Protein AF-A0A9E4X2R6-F1 (afdb_monomer)

Mean predicted aligned error: 19.99 Å

Structure (mmCIF, N/CA/C/O backbone):
data_AF-A0A9E4X2R6-F1
#
_entry.id   AF-A0A9E4X2R6-F1
#
loop_
_atom_site.group_PDB
_atom_site.id
_atom_site.type_symbol
_atom_site.label_atom_id
_atom_site.label_alt_id
_atom_site.label_comp_id
_atom_site.label_asym_id
_atom_site.label_entity_id
_atom_site.label_seq_id
_atom_site.pdbx_PDB_ins_code
_atom_site.Cartn_x
_atom_site.Cartn_y
_atom_site.Cartn_z
_atom_site.occupancy
_atom_site.B_iso_or_equiv
_atom_site.auth_seq_id
_atom_site.auth_comp_id
_atom_site.auth_asym_id
_atom_site.auth_atom_id
_atom_site.pdbx_PDB_model_num
ATOM 1 N N . PHE A 1 1 ? 102.642 19.823 -24.459 1.00 34.53 1 PHE A N 1
ATOM 2 C CA . PHE A 1 1 ? 103.642 20.794 -23.990 1.00 34.53 1 PHE A CA 1
ATOM 3 C C . PHE A 1 1 ? 103.083 21.429 -22.726 1.00 34.53 1 PHE A C 1
ATOM 5 O O . PHE A 1 1 ? 101.988 21.958 -22.801 1.00 34.53 1 PHE A O 1
ATOM 12 N N . GLU A 1 2 ? 103.801 21.220 -21.612 1.00 35.88 2 GLU A N 1
ATOM 13 C CA . GLU A 1 2 ? 103.702 21.836 -20.265 1.00 35.88 2 GLU A CA 1
ATOM 14 C C . GLU A 1 2 ? 102.351 21.743 -19.524 1.00 35.88 2 GLU A C 1
ATOM 16 O O . GLU A 1 2 ? 101.379 22.395 -19.872 1.00 35.88 2 GLU A O 1
ATOM 21 N N . MET A 1 3 ? 102.166 20.796 -18.590 1.00 32.75 3 MET A N 1
ATOM 22 C CA . MET A 1 3 ? 102.579 20.841 -17.166 1.00 32.75 3 MET A CA 1
ATOM 23 C C . MET A 1 3 ? 102.250 22.168 -16.462 1.00 32.75 3 MET A C 1
ATOM 25 O O . MET A 1 3 ? 102.920 23.157 -16.711 1.00 32.75 3 MET A O 1
ATOM 29 N N . LEU A 1 4 ? 101.360 22.153 -15.462 1.00 33.38 4 LEU A N 1
ATOM 30 C CA . LEU A 1 4 ? 101.804 22.072 -14.065 1.00 33.38 4 LEU A CA 1
ATOM 31 C C . LEU A 1 4 ? 100.649 21.868 -13.069 1.00 33.38 4 LEU A C 1
ATOM 33 O O . LEU A 1 4 ? 99.555 22.405 -13.173 1.00 33.38 4 LEU A O 1
ATOM 37 N N . THR A 1 5 ? 100.979 21.038 -12.094 1.00 36.81 5 THR A N 1
ATOM 38 C CA . THR A 1 5 ? 100.232 20.519 -10.950 1.00 36.81 5 THR A CA 1
ATOM 39 C C . THR A 1 5 ? 100.217 21.444 -9.724 1.00 36.81 5 THR A C 1
ATOM 41 O O . THR A 1 5 ? 101.176 22.190 -9.565 1.00 36.81 5 THR A O 1
ATOM 44 N N . HIS A 1 6 ? 99.273 21.194 -8.793 1.00 33.28 6 HIS A N 1
ATOM 45 C CA . HIS A 1 6 ? 99.349 21.206 -7.299 1.00 33.28 6 HIS A CA 1
ATOM 46 C C . HIS A 1 6 ? 98.184 21.985 -6.658 1.00 33.28 6 HIS A C 1
ATOM 48 O O . HIS A 1 6 ? 97.745 22.972 -7.222 1.00 33.28 6 HIS A O 1
ATOM 54 N N . ARG A 1 7 ? 97.665 21.702 -5.457 1.00 33.03 7 ARG A N 1
ATOM 55 C CA . ARG A 1 7 ? 97.666 20.589 -4.483 1.00 33.03 7 ARG A CA 1
ATOM 56 C C . ARG A 1 7 ? 96.540 20.940 -3.480 1.00 33.03 7 ARG A C 1
ATOM 58 O O . ARG A 1 7 ? 96.249 22.114 -3.278 1.00 33.03 7 ARG A O 1
ATOM 65 N N . LEU A 1 8 ? 95.951 19.926 -2.848 1.00 37.41 8 LEU A N 1
ATOM 66 C CA . LEU A 1 8 ? 95.020 20.024 -1.709 1.00 37.41 8 LEU A CA 1
ATOM 67 C C . LEU A 1 8 ? 95.622 20.777 -0.505 1.00 37.41 8 LEU A C 1
ATOM 69 O O . LEU A 1 8 ? 96.829 20.676 -0.299 1.00 37.41 8 LEU A O 1
ATOM 73 N N . ILE A 1 9 ? 94.769 21.392 0.332 1.00 31.59 9 ILE A N 1
ATOM 74 C CA . ILE A 1 9 ? 94.689 21.198 1.802 1.00 31.59 9 ILE A CA 1
ATOM 75 C C . ILE A 1 9 ? 93.417 21.874 2.362 1.00 31.59 9 ILE A C 1
ATOM 77 O O . ILE A 1 9 ? 93.041 22.971 1.962 1.00 31.59 9 ILE A O 1
ATOM 81 N N . ALA A 1 10 ? 92.771 21.160 3.285 1.00 33.69 10 ALA A N 1
ATOM 82 C CA . ALA A 1 10 ? 91.556 21.499 4.016 1.00 33.69 10 ALA A CA 1
ATOM 83 C C . ALA A 1 10 ? 91.774 22.502 5.168 1.00 33.69 10 ALA A C 1
ATOM 85 O O . ALA A 1 10 ? 92.857 22.572 5.744 1.00 33.69 10 ALA A O 1
ATOM 86 N N . GLY A 1 11 ? 90.697 23.183 5.572 1.00 32.34 11 GLY A N 1
ATOM 87 C CA . GLY A 1 11 ? 90.621 23.949 6.818 1.00 32.34 11 GLY A CA 1
ATOM 88 C C . GLY A 1 11 ? 89.197 24.432 7.104 1.00 32.34 11 GLY A C 1
ATOM 89 O O . GLY A 1 11 ? 88.711 25.356 6.464 1.00 32.34 11 GLY A O 1
ATOM 90 N N . VAL A 1 12 ? 88.531 23.785 8.060 1.00 35.28 12 VAL A N 1
ATOM 91 C CA . VAL A 1 12 ? 87.239 24.172 8.651 1.00 35.28 12 VAL A CA 1
ATOM 92 C C . VAL A 1 12 ? 87.510 25.094 9.852 1.00 35.28 12 VAL A C 1
ATOM 94 O O . VAL A 1 12 ? 88.388 24.749 10.637 1.00 35.28 12 VAL A O 1
ATOM 97 N N . LEU A 1 13 ? 86.781 26.218 10.004 1.00 29.33 13 LEU A N 1
ATOM 98 C CA . LEU A 1 13 ? 85.900 26.552 11.156 1.00 29.33 13 LEU A CA 1
ATOM 99 C C . LEU A 1 13 ? 85.511 28.064 11.215 1.00 29.33 13 LEU A C 1
ATOM 101 O O . LEU A 1 13 ? 86.359 28.924 11.418 1.00 29.33 13 LEU A O 1
ATOM 105 N N . THR A 1 14 ? 84.196 28.318 11.086 1.00 36.69 14 THR A N 1
ATOM 106 C CA . THR A 1 14 ? 83.308 29.371 11.665 1.00 36.69 14 THR A CA 1
ATOM 107 C C . THR A 1 14 ? 83.699 30.860 11.723 1.00 36.69 14 THR A C 1
ATOM 109 O O . THR A 1 14 ? 84.666 31.218 12.383 1.00 36.69 14 THR A O 1
ATOM 112 N N . ILE A 1 15 ? 82.790 31.737 11.257 1.00 32.06 15 ILE A N 1
ATOM 113 C CA . ILE A 1 15 ? 81.987 32.678 12.085 1.00 32.06 15 ILE A CA 1
ATOM 114 C C . ILE A 1 15 ? 80.913 33.368 11.214 1.00 32.06 15 ILE A C 1
ATOM 116 O O . ILE A 1 15 ? 81.179 33.804 10.099 1.00 32.06 15 ILE A O 1
ATOM 120 N N . MET A 1 16 ? 79.691 33.431 11.756 1.00 37.47 16 MET A N 1
ATOM 121 C CA . MET A 1 16 ? 78.506 34.107 11.220 1.00 37.47 16 MET A CA 1
ATOM 122 C C . MET A 1 16 ? 78.712 35.605 10.957 1.00 37.47 16 MET A C 1
ATOM 124 O O . MET A 1 16 ? 79.187 36.322 11.836 1.00 37.47 16 MET A O 1
ATOM 128 N N . LEU A 1 17 ? 78.187 36.092 9.826 1.00 33.88 17 LEU A N 1
ATOM 129 C CA . LEU A 1 17 ? 77.785 37.489 9.661 1.00 33.88 17 LEU A CA 1
ATOM 130 C C . LEU A 1 17 ? 76.459 37.577 8.884 1.00 33.88 17 LEU A C 1
ATOM 132 O O . LEU A 1 17 ? 76.409 37.392 7.674 1.00 33.88 17 LEU A O 1
ATOM 136 N N . VAL A 1 18 ? 75.400 37.803 9.662 1.00 39.72 18 VAL A N 1
ATOM 137 C CA . VAL A 1 18 ? 74.145 38.521 9.387 1.00 39.72 18 VAL A CA 1
ATOM 138 C C . VAL A 1 18 ? 73.865 38.862 7.913 1.00 39.72 18 VAL A C 1
ATOM 140 O O . VAL A 1 18 ? 74.345 39.870 7.400 1.00 39.72 18 VAL A O 1
ATOM 143 N N . LEU A 1 19 ? 72.973 38.097 7.282 1.00 34.34 19 LEU A N 1
ATOM 144 C CA . LEU A 1 19 ? 72.118 38.607 6.210 1.00 34.34 19 LEU A CA 1
ATOM 145 C C . LEU A 1 19 ? 70.757 38.916 6.833 1.00 34.34 19 LEU A C 1
ATOM 147 O O . LEU A 1 19 ? 70.088 38.037 7.374 1.00 34.34 19 LEU A O 1
ATOM 151 N N . ALA A 1 20 ? 70.411 40.201 6.824 1.00 37.34 20 ALA A N 1
ATOM 152 C CA . ALA A 1 20 ? 69.090 40.689 7.178 1.00 37.34 20 ALA A CA 1
ATOM 153 C C . ALA A 1 20 ? 68.017 39.964 6.344 1.00 37.34 20 ALA A C 1
ATOM 155 O O . ALA A 1 20 ? 68.288 39.616 5.191 1.00 37.34 20 ALA A O 1
ATOM 156 N N . PRO A 1 21 ? 66.805 39.757 6.885 1.00 34.72 21 PRO A N 1
ATOM 157 C CA . PRO A 1 21 ? 65.699 39.264 6.083 1.00 34.72 21 PRO A CA 1
ATOM 158 C C . PRO A 1 21 ? 65.442 40.287 4.974 1.00 34.72 21 PRO A C 1
ATOM 160 O O . PRO A 1 21 ? 65.131 41.445 5.256 1.00 34.72 21 PRO A O 1
ATOM 163 N N . ALA A 1 22 ? 65.597 39.876 3.715 1.00 37.50 22 ALA A N 1
ATOM 164 C CA . ALA A 1 22 ? 64.925 40.571 2.634 1.00 37.50 22 ALA A CA 1
ATOM 165 C C . ALA A 1 22 ? 63.437 40.459 2.956 1.00 37.50 22 ALA A C 1
ATOM 167 O O . ALA A 1 22 ? 62.871 39.366 2.963 1.00 37.50 22 ALA A O 1
ATOM 168 N N . SER A 1 23 ? 62.858 41.584 3.362 1.00 39.91 23 SER A N 1
ATOM 169 C CA . SER A 1 23 ? 61.437 41.740 3.593 1.00 39.91 23 SER A CA 1
ATOM 170 C C . SER A 1 23 ? 60.701 41.132 2.405 1.00 39.91 23 SER A C 1
ATOM 172 O O . SER A 1 23 ? 60.818 41.642 1.291 1.00 39.91 23 SER A O 1
ATOM 174 N N . ALA A 1 24 ? 59.961 40.049 2.639 1.00 38.31 24 ALA A N 1
ATOM 175 C CA . ALA A 1 24 ? 58.882 39.648 1.758 1.00 38.31 24 ALA A CA 1
ATOM 176 C C . ALA A 1 24 ? 57.885 40.810 1.779 1.00 38.31 24 ALA A C 1
ATOM 178 O O . ALA A 1 24 ? 57.044 40.916 2.672 1.00 38.31 24 ALA A O 1
ATOM 179 N N . ALA A 1 25 ? 58.064 41.766 0.867 1.00 38.66 25 ALA A N 1
ATOM 180 C CA . ALA A 1 25 ? 56.986 42.658 0.511 1.00 38.66 25 ALA A CA 1
ATOM 181 C C . ALA A 1 25 ? 55.881 41.730 0.016 1.00 38.66 25 ALA A C 1
ATOM 183 O O . ALA A 1 25 ? 56.089 40.996 -0.948 1.00 38.66 25 ALA A O 1
ATOM 184 N N . ALA A 1 26 ? 54.758 41.699 0.730 1.00 40.81 26 ALA A N 1
ATOM 185 C CA . ALA A 1 26 ? 53.536 41.136 0.194 1.00 40.81 26 ALA A CA 1
ATOM 186 C C . ALA A 1 26 ? 53.320 41.816 -1.165 1.00 40.81 26 ALA A C 1
ATOM 188 O O . ALA A 1 26 ? 53.061 43.020 -1.214 1.00 40.81 26 ALA A O 1
ATOM 189 N N . GLN A 1 27 ? 53.561 41.090 -2.258 1.00 51.06 27 GLN A N 1
ATOM 190 C CA . GLN A 1 27 ? 53.154 41.551 -3.572 1.00 51.06 27 GLN A CA 1
ATOM 191 C C . GLN A 1 27 ? 51.633 41.511 -3.565 1.00 51.06 27 GLN A C 1
ATOM 193 O O . GLN A 1 27 ? 51.025 40.449 -3.663 1.00 51.06 27 GLN A O 1
ATOM 198 N N . ASP A 1 28 ? 51.027 42.676 -3.385 1.00 53.31 28 ASP A N 1
ATOM 199 C CA . ASP A 1 28 ? 49.624 42.857 -3.708 1.00 53.31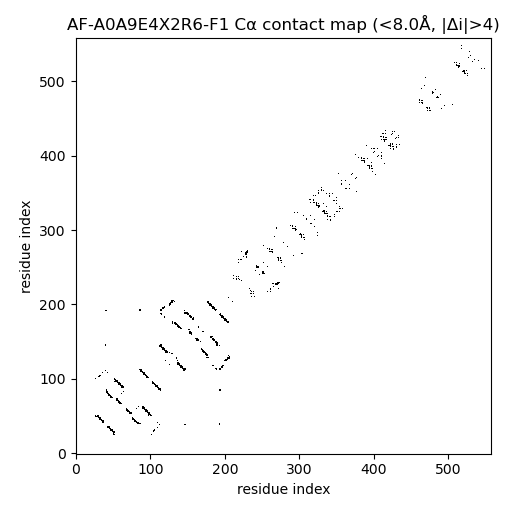 28 ASP A CA 1
ATOM 200 C C . ASP A 1 28 ? 49.515 42.781 -5.241 1.00 53.31 28 ASP A C 1
ATOM 202 O O . ASP A 1 28 ? 50.143 43.574 -5.947 1.00 53.31 28 ASP A O 1
ATOM 206 N N . GLY A 1 29 ? 48.762 41.805 -5.757 1.00 71.94 29 GLY A N 1
ATOM 207 C CA . GLY A 1 29 ? 48.300 41.816 -7.148 1.00 71.94 29 GLY A CA 1
ATOM 208 C C . GLY A 1 29 ? 49.102 41.045 -8.204 1.00 71.94 29 GLY A C 1
ATOM 209 O O . GLY A 1 29 ? 49.116 41.502 -9.342 1.00 71.94 29 GLY A O 1
ATOM 210 N N . PHE A 1 30 ? 49.714 39.888 -7.906 1.00 89.75 30 PHE A N 1
ATOM 211 C CA . PHE A 1 30 ? 50.065 38.947 -8.987 1.00 89.75 30 PHE A CA 1
ATOM 212 C C . PHE A 1 30 ? 48.790 38.278 -9.514 1.00 89.75 30 PHE A C 1
ATOM 214 O O . PHE A 1 30 ? 48.096 37.583 -8.772 1.00 89.75 30 PHE A O 1
ATOM 221 N N . SER A 1 31 ? 48.452 38.521 -10.778 1.00 91.19 31 SER A N 1
ATOM 222 C CA . SER A 1 31 ? 47.245 37.984 -11.407 1.00 91.19 31 SER A CA 1
ATOM 223 C C . SER A 1 31 ? 47.505 37.568 -12.849 1.00 91.19 31 SER A C 1
ATOM 225 O O . SER A 1 31 ? 48.357 38.138 -13.531 1.00 91.19 31 SER A O 1
ATOM 227 N N . LEU A 1 32 ? 46.766 36.557 -13.303 1.00 94.19 32 LEU A N 1
ATOM 228 C CA . LEU A 1 32 ? 46.843 36.021 -14.657 1.00 94.19 32 LEU A CA 1
ATOM 229 C C . LEU A 1 32 ? 45.562 36.329 -15.424 1.00 94.19 32 LEU A C 1
ATOM 231 O O . LEU A 1 32 ? 44.460 36.287 -14.876 1.00 94.19 32 LEU A O 1
ATOM 235 N N . ARG A 1 33 ? 45.711 36.558 -16.725 1.00 94.31 33 ARG A N 1
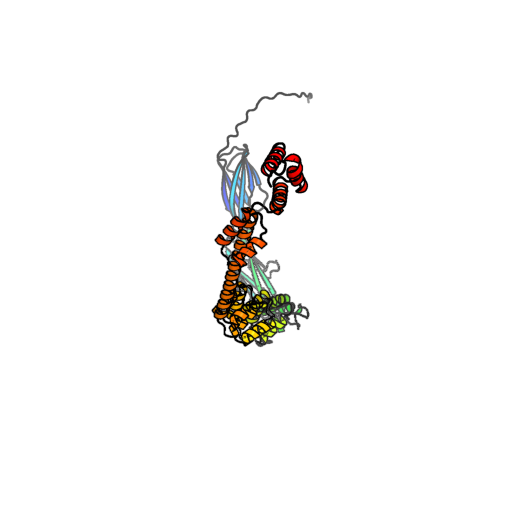ATOM 236 C CA . ARG A 1 33 ? 44.612 36.626 -17.685 1.00 94.31 33 ARG A CA 1
ATOM 237 C C . ARG A 1 33 ? 44.997 35.843 -18.928 1.00 94.31 33 ARG A C 1
ATOM 239 O O . ARG A 1 33 ? 46.091 36.034 -19.452 1.00 94.31 33 ARG A O 1
ATOM 246 N N . VAL A 1 34 ? 44.094 34.995 -19.404 1.00 96.62 34 VAL A N 1
ATOM 247 C CA . VAL A 1 34 ? 44.298 34.179 -20.605 1.00 96.62 34 VAL A CA 1
ATOM 248 C C . VAL A 1 34 ? 43.222 34.521 -21.621 1.00 96.62 34 VAL A C 1
ATOM 250 O O . VAL A 1 34 ? 42.043 34.602 -21.278 1.00 96.62 34 VAL A O 1
ATOM 253 N N . GLU A 1 35 ? 43.635 34.735 -22.863 1.00 95.50 35 GLU A N 1
ATOM 254 C CA . GLU A 1 35 ? 42.746 34.836 -24.018 1.00 95.50 35 GLU A CA 1
ATOM 255 C C . GLU A 1 35 ? 42.865 33.546 -24.834 1.00 95.50 35 GLU A C 1
ATOM 257 O O . GLU A 1 35 ? 43.968 33.026 -25.020 1.00 95.50 35 GLU A O 1
ATOM 262 N N . THR A 1 36 ? 41.733 33.004 -25.283 1.00 96.06 36 THR A N 1
ATOM 263 C CA . THR A 1 36 ? 41.675 31.736 -26.018 1.00 96.06 36 THR A CA 1
ATOM 264 C C . THR A 1 36 ? 41.076 31.935 -27.406 1.00 96.06 36 THR A C 1
ATOM 266 O O . THR A 1 36 ? 40.209 32.784 -27.619 1.00 96.06 36 THR A O 1
ATOM 269 N N . SER A 1 37 ? 41.544 31.144 -28.368 1.00 93.88 37 SER A N 1
ATOM 270 C CA . SER A 1 37 ? 40.931 31.014 -29.693 1.00 93.88 37 SER A CA 1
ATOM 271 C C . SER A 1 37 ? 40.948 29.552 -30.125 1.00 93.88 37 SER A C 1
ATOM 273 O O . SER A 1 37 ? 41.866 28.821 -29.759 1.00 93.88 37 SER A O 1
ATOM 275 N N . VAL A 1 38 ? 39.928 29.125 -30.867 1.00 93.19 38 VAL A N 1
ATOM 276 C CA . VAL A 1 38 ? 39.742 27.731 -31.291 1.00 93.19 38 VAL A CA 1
ATOM 277 C C . VAL A 1 38 ? 39.617 27.679 -32.807 1.00 93.19 38 VAL A C 1
ATOM 279 O O . VAL A 1 38 ? 38.941 28.513 -33.411 1.00 93.19 38 VAL A O 1
ATOM 282 N N . SER A 1 39 ? 40.278 26.701 -33.417 1.00 90.94 39 SER A N 1
ATOM 283 C CA . SER A 1 39 ? 40.161 26.368 -34.833 1.00 90.94 39 SER A CA 1
ATOM 284 C C . SER A 1 39 ? 40.268 24.855 -34.982 1.00 90.94 39 SER A C 1
ATOM 286 O O . SER A 1 39 ? 41.323 24.301 -34.680 1.00 90.94 39 SER A O 1
ATOM 288 N N . CYS A 1 40 ? 39.222 24.204 -35.498 1.00 89.56 40 CYS A N 1
ATOM 289 C CA . CYS A 1 40 ? 39.131 22.740 -35.525 1.00 89.56 40 CYS A CA 1
ATOM 290 C C . CYS A 1 40 ? 39.320 22.146 -34.111 1.00 89.56 40 CYS A C 1
ATOM 292 O O . CYS A 1 40 ? 38.730 22.628 -33.146 1.00 89.56 40 CYS A O 1
ATOM 294 N N . ASP A 1 41 ? 40.170 21.133 -33.991 1.00 90.81 41 ASP A N 1
ATOM 295 C CA . ASP A 1 41 ? 40.594 20.460 -32.769 1.00 90.81 41 ASP A CA 1
ATOM 296 C C . ASP A 1 41 ? 41.680 21.228 -31.994 1.00 90.81 41 ASP A C 1
ATOM 298 O O . ASP A 1 41 ? 42.090 20.813 -30.913 1.00 90.81 41 ASP A O 1
ATOM 302 N N . LYS A 1 42 ? 42.158 22.365 -32.511 1.00 93.19 42 LYS A N 1
ATOM 303 C CA . LYS A 1 42 ? 43.263 23.126 -31.928 1.00 93.19 42 LYS A CA 1
ATOM 304 C C . LYS A 1 42 ? 42.773 24.361 -31.177 1.00 93.19 42 LYS A C 1
ATOM 306 O O . LYS A 1 42 ? 42.118 25.231 -31.757 1.00 93.19 42 LYS A O 1
ATOM 311 N N . ALA A 1 43 ? 43.195 24.511 -29.923 1.00 95.75 43 ALA A N 1
ATOM 312 C CA . ALA A 1 43 ? 43.062 25.758 -29.177 1.00 95.75 43 ALA A CA 1
ATOM 313 C C . ALA A 1 43 ? 44.412 26.447 -28.971 1.00 95.75 43 ALA A C 1
ATOM 315 O O . ALA A 1 43 ? 45.409 25.818 -28.619 1.00 95.75 43 ALA A O 1
ATOM 316 N N . THR A 1 44 ? 44.418 27.764 -29.132 1.00 97.06 44 THR A N 1
ATOM 317 C CA . THR A 1 44 ? 45.555 28.634 -28.837 1.00 97.06 44 THR A CA 1
ATOM 318 C C . THR A 1 44 ? 45.233 29.449 -27.589 1.00 97.06 44 THR A C 1
ATOM 320 O O . THR A 1 44 ? 44.247 30.192 -27.575 1.00 97.06 44 THR A O 1
ATOM 323 N N . LEU A 1 45 ? 46.060 29.314 -26.549 1.00 97.06 45 LEU A N 1
ATOM 324 C CA . LEU A 1 45 ? 45.934 30.011 -25.271 1.00 97.06 45 LEU A CA 1
ATOM 325 C C . LEU A 1 45 ? 47.070 31.024 -25.127 1.00 97.06 45 LEU A C 1
ATOM 327 O O . LEU A 1 45 ? 48.245 30.653 -25.124 1.00 97.06 45 LEU A O 1
ATOM 331 N N . THR A 1 46 ? 46.729 32.300 -24.962 1.00 97.12 46 THR A N 1
ATOM 332 C CA . THR A 1 46 ? 47.691 33.382 -24.730 1.00 97.12 46 THR A CA 1
ATOM 333 C C . THR A 1 46 ? 47.533 33.915 -23.313 1.00 97.12 46 THR A C 1
ATOM 335 O O . THR A 1 46 ? 46.550 34.587 -23.005 1.00 97.12 46 THR A O 1
ATOM 338 N N . ALA A 1 47 ? 48.505 33.635 -22.443 1.00 96.12 47 ALA A N 1
ATOM 339 C CA . ALA A 1 47 ? 48.533 34.157 -21.081 1.00 96.12 47 ALA A CA 1
ATOM 340 C C . ALA A 1 47 ? 49.264 35.499 -21.001 1.00 96.12 47 ALA A C 1
ATOM 342 O O . ALA A 1 47 ? 50.306 35.711 -21.624 1.00 96.12 47 ALA A O 1
ATOM 343 N N . THR A 1 48 ? 48.736 36.378 -20.160 1.00 96.00 48 THR A N 1
ATOM 344 C CA . THR A 1 48 ? 49.305 37.653 -19.720 1.00 96.00 48 THR A CA 1
ATOM 345 C C . THR A 1 48 ? 49.276 37.696 -18.197 1.00 96.00 48 THR A C 1
ATOM 347 O O . THR A 1 48 ? 48.393 37.093 -17.586 1.00 96.00 48 THR A O 1
ATOM 350 N N . ALA A 1 49 ? 50.219 38.407 -17.584 1.00 92.75 49 ALA A N 1
ATOM 351 C CA . ALA A 1 49 ? 50.227 38.618 -16.143 1.00 92.75 49 ALA A CA 1
ATOM 352 C C . ALA A 1 49 ? 50.356 40.099 -15.795 1.00 92.75 49 ALA A C 1
ATOM 354 O O . ALA A 1 49 ? 51.054 40.848 -16.483 1.00 92.75 49 ALA A O 1
ATOM 355 N N . GLU A 1 50 ? 49.720 40.491 -14.697 1.00 91.88 50 GLU A N 1
ATOM 356 C CA . GLU A 1 50 ? 49.947 41.764 -14.017 1.00 91.88 50 GLU A CA 1
ATOM 357 C C . GLU A 1 50 ? 50.574 41.476 -12.646 1.00 91.88 50 GLU A C 1
ATOM 359 O O . GLU A 1 50 ? 50.163 40.537 -11.964 1.00 91.88 50 GLU A O 1
ATOM 364 N N . GLY A 1 51 ? 51.590 42.249 -12.247 1.00 86.69 51 GLY A N 1
ATOM 365 C CA . GLY A 1 51 ? 52.395 41.950 -11.052 1.00 86.69 51 GLY A CA 1
ATOM 366 C C . GLY A 1 51 ? 53.378 40.783 -11.255 1.00 86.69 51 GLY A C 1
ATOM 367 O O . GLY A 1 51 ? 53.633 40.377 -12.387 1.00 86.69 51 GLY A O 1
ATOM 368 N N . GLY A 1 52 ? 53.947 40.253 -10.165 1.00 87.00 52 GLY A N 1
ATOM 369 C CA . GLY A 1 52 ? 54.936 39.165 -10.212 1.00 87.00 52 GLY A CA 1
ATOM 370 C C . GLY A 1 52 ? 56.366 39.608 -10.556 1.00 87.00 52 GLY A C 1
ATOM 371 O O . GLY A 1 52 ? 56.601 40.713 -11.051 1.00 87.00 52 GLY A O 1
ATOM 372 N N . THR A 1 53 ? 57.349 38.756 -10.251 1.00 89.94 53 THR A N 1
ATOM 373 C CA . THR A 1 53 ? 58.763 38.931 -10.627 1.00 89.94 53 THR A CA 1
ATOM 374 C C . THR A 1 53 ? 59.296 37.677 -11.316 1.00 89.94 53 THR A C 1
ATOM 376 O O . THR A 1 53 ? 59.446 36.630 -10.685 1.00 89.94 53 THR A O 1
ATOM 379 N N . GLY A 1 54 ? 59.648 37.797 -12.598 1.00 87.56 54 GLY A N 1
ATOM 380 C CA . GLY A 1 54 ? 60.238 36.696 -13.362 1.00 87.56 54 GLY A CA 1
ATOM 381 C C . GLY A 1 54 ? 61.588 36.222 -12.795 1.00 87.56 54 GLY A C 1
ATOM 382 O O . GLY A 1 54 ? 62.269 36.997 -12.115 1.00 87.56 54 GLY A O 1
ATOM 383 N N . PRO A 1 55 ? 62.015 34.982 -13.088 1.00 93.12 55 PRO A N 1
ATOM 384 C CA . PRO A 1 55 ? 61.345 33.987 -13.937 1.00 93.12 55 PRO A CA 1
ATOM 385 C C . PRO A 1 55 ? 60.068 33.400 -13.314 1.00 93.12 55 PRO A C 1
ATOM 387 O O . PRO A 1 55 ? 59.862 33.487 -12.104 1.00 93.12 55 PRO A O 1
ATOM 390 N N . TYR A 1 56 ? 59.222 32.810 -14.157 1.00 95.00 56 TYR A N 1
ATOM 391 C CA . TYR A 1 56 ? 57.951 32.190 -13.788 1.00 95.00 56 TYR A CA 1
ATOM 392 C C . TYR A 1 56 ? 57.936 30.716 -14.189 1.00 95.00 56 TYR A C 1
ATOM 394 O O . TYR A 1 56 ? 58.344 30.378 -15.298 1.00 95.00 56 TYR A O 1
ATOM 402 N N . ASN A 1 57 ? 57.410 29.864 -13.314 1.00 96.44 57 ASN A N 1
ATOM 403 C CA . ASN A 1 57 ? 57.108 28.465 -13.590 1.00 96.44 57 ASN A CA 1
ATOM 404 C C . ASN A 1 57 ? 55.596 28.316 -13.794 1.00 96.44 57 ASN A C 1
ATOM 406 O O . ASN A 1 57 ? 54.818 28.618 -12.887 1.00 96.44 57 ASN A O 1
ATOM 410 N N . LEU A 1 58 ? 55.188 27.914 -14.995 1.00 96.75 58 LEU A N 1
ATOM 411 C CA . LEU A 1 58 ? 53.790 27.761 -15.388 1.00 96.75 58 LEU A CA 1
ATOM 412 C C . LEU A 1 58 ? 53.451 26.281 -15.502 1.00 96.75 58 LEU A C 1
ATOM 414 O O . LEU A 1 58 ? 54.199 25.526 -16.118 1.00 96.75 58 LEU A O 1
ATOM 418 N N . SER A 1 59 ? 52.276 25.921 -15.000 1.00 96.88 59 SER A N 1
ATOM 419 C CA . SER A 1 59 ? 51.660 24.607 -15.134 1.00 96.88 59 SER A CA 1
ATOM 420 C C . SER A 1 59 ? 50.314 24.761 -15.830 1.00 96.88 59 SER A C 1
ATOM 422 O O . SER A 1 59 ? 49.391 25.350 -15.263 1.00 96.88 59 SER A O 1
ATOM 424 N N . TRP A 1 60 ? 50.211 24.224 -17.041 1.00 96.81 60 TRP A N 1
ATOM 425 C CA . TRP A 1 60 ? 48.995 24.209 -17.849 1.00 96.81 60 TRP A CA 1
ATOM 426 C C . TRP A 1 60 ? 48.289 22.864 -17.712 1.00 96.81 60 TRP A C 1
ATOM 428 O O . TRP A 1 60 ? 48.868 21.840 -18.060 1.00 96.81 60 TRP A O 1
ATOM 438 N N . GLY A 1 61 ? 47.045 22.855 -17.246 1.00 96.38 61 GLY A N 1
ATOM 439 C CA . GLY A 1 61 ? 46.127 21.730 -17.411 1.00 96.38 61 GLY A CA 1
ATOM 440 C C . GLY A 1 61 ? 45.109 22.068 -18.495 1.00 96.38 61 GLY A C 1
ATOM 441 O O . GLY A 1 61 ? 44.434 23.083 -18.382 1.00 96.38 61 GLY A O 1
ATOM 442 N N . PHE A 1 62 ? 44.982 21.253 -19.541 1.00 96.00 62 PHE A N 1
ATOM 443 C CA . PHE A 1 62 ? 44.057 21.544 -20.649 1.00 96.00 62 PHE A CA 1
ATOM 444 C C . PHE A 1 62 ? 42.648 20.973 -20.444 1.00 96.00 62 PHE A C 1
ATOM 446 O O . PHE A 1 62 ? 41.719 21.385 -21.128 1.00 96.00 62 PHE A O 1
ATOM 453 N N . GLY A 1 63 ? 42.455 20.115 -19.438 1.00 92.88 63 GLY A N 1
ATOM 454 C CA . GLY A 1 63 ? 41.132 19.610 -19.052 1.00 92.88 63 GLY A CA 1
ATOM 455 C C . GLY A 1 63 ? 40.682 18.351 -19.794 1.00 92.88 63 GLY A C 1
ATOM 456 O O . GLY A 1 63 ? 39.534 17.951 -19.649 1.00 92.88 63 GLY A O 1
ATOM 457 N N . ASP A 1 64 ? 41.574 17.722 -20.554 1.00 92.62 64 ASP A N 1
ATOM 458 C CA . ASP A 1 64 ? 41.372 16.522 -21.377 1.00 92.62 64 ASP A CA 1
ATOM 459 C C . ASP A 1 64 ? 42.088 15.278 -20.816 1.00 92.62 64 ASP A C 1
ATOM 461 O O . ASP A 1 64 ? 42.403 14.345 -21.546 1.00 92.62 64 ASP A O 1
ATOM 465 N N . GLU A 1 65 ? 42.338 15.267 -19.503 1.00 88.25 65 GLU A N 1
ATOM 466 C CA . GLU A 1 65 ? 43.052 14.206 -18.768 1.00 88.25 65 GLU A CA 1
ATOM 467 C C . GLU A 1 65 ? 44.535 14.018 -19.154 1.00 88.25 65 GLU A C 1
ATOM 469 O O . GLU A 1 65 ? 45.206 13.139 -18.604 1.00 88.25 65 GLU A O 1
ATOM 474 N N . ASP A 1 66 ? 45.083 14.890 -20.007 1.00 89.94 66 ASP A N 1
ATOM 475 C CA . ASP A 1 66 ? 46.510 14.916 -20.315 1.00 89.94 66 ASP A CA 1
ATOM 476 C C . ASP A 1 66 ? 47.366 15.387 -19.129 1.00 89.94 66 ASP A C 1
ATOM 478 O O . ASP A 1 66 ? 46.938 16.097 -18.209 1.00 89.94 66 ASP A O 1
ATOM 482 N N . ILE A 1 67 ? 48.639 14.985 -19.156 1.00 90.38 67 ILE A N 1
ATOM 483 C CA . ILE A 1 67 ? 49.628 15.400 -18.158 1.00 90.38 67 ILE A CA 1
ATOM 484 C C . ILE A 1 67 ? 49.854 16.917 -18.281 1.00 90.38 67 ILE A C 1
ATOM 486 O O . ILE A 1 67 ? 50.163 17.382 -19.381 1.00 90.38 67 ILE A O 1
ATOM 490 N N . PRO A 1 68 ? 49.802 17.688 -17.174 1.00 91.69 68 PRO A N 1
ATOM 491 C CA . PRO A 1 68 ? 50.002 19.128 -17.230 1.00 91.69 68 PRO A CA 1
ATOM 492 C C . PRO A 1 68 ? 51.339 19.529 -17.864 1.00 91.69 68 PRO A C 1
ATOM 494 O O . PRO A 1 68 ? 52.402 19.035 -17.469 1.00 91.69 68 PRO A O 1
ATOM 497 N N . LEU A 1 69 ? 51.297 20.469 -18.808 1.00 95.19 69 LEU A N 1
ATOM 498 C CA . LEU A 1 69 ? 52.488 21.009 -19.453 1.00 95.19 69 LEU A CA 1
ATOM 499 C C . LEU A 1 69 ? 53.166 22.019 -18.522 1.00 95.19 69 LEU A C 1
ATOM 501 O O . LEU A 1 69 ? 52.574 23.029 -18.145 1.00 95.19 69 LEU A O 1
ATOM 505 N N . GLN A 1 70 ? 54.429 21.761 -18.186 1.00 94.94 70 GLN A N 1
ATOM 506 C CA . GLN A 1 70 ? 55.256 22.667 -17.388 1.00 94.94 70 GLN A CA 1
ATOM 507 C C . GLN A 1 70 ? 56.153 23.510 -18.296 1.00 94.94 70 GLN A C 1
ATOM 509 O O . GLN A 1 70 ? 56.872 22.965 -19.136 1.00 94.94 70 GLN A O 1
ATOM 514 N N . THR A 1 71 ? 56.151 24.827 -18.109 1.00 94.31 71 THR A N 1
ATOM 515 C CA . THR A 1 71 ? 56.992 25.758 -18.877 1.00 94.31 71 THR A CA 1
ATOM 516 C C . THR A 1 71 ? 57.598 26.824 -17.977 1.00 94.31 71 THR A C 1
ATOM 518 O O . THR A 1 71 ? 56.867 27.507 -17.264 1.00 94.31 71 THR A O 1
ATOM 521 N N . ASP A 1 72 ? 58.912 27.017 -18.070 1.00 95.12 72 ASP A N 1
ATOM 522 C CA . ASP A 1 72 ? 59.602 28.146 -17.445 1.00 95.12 72 ASP A CA 1
ATOM 523 C C . ASP A 1 72 ? 59.712 29.307 -18.442 1.00 95.12 72 ASP A C 1
ATOM 525 O O . ASP A 1 72 ? 60.138 29.111 -19.584 1.00 95.12 72 ASP A O 1
ATOM 529 N N . ILE A 1 73 ? 59.338 30.517 -18.021 1.00 95.44 73 ILE A N 1
ATOM 530 C CA . ILE A 1 73 ? 59.403 31.726 -18.854 1.00 95.44 73 ILE A CA 1
ATOM 531 C C . ILE A 1 73 ? 60.044 32.891 -18.097 1.00 95.44 73 ILE A C 1
ATOM 533 O O . ILE A 1 73 ? 59.874 33.043 -16.889 1.00 95.44 73 ILE A O 1
ATOM 537 N N . ASP A 1 74 ? 60.723 33.778 -18.822 1.00 93.19 74 ASP A N 1
ATOM 538 C CA . ASP A 1 74 ? 61.314 34.990 -18.238 1.00 93.19 74 ASP A CA 1
ATOM 539 C C . ASP A 1 74 ? 60.311 36.160 -18.141 1.00 93.19 74 ASP A C 1
ATOM 541 O O . ASP A 1 74 ? 60.547 37.128 -17.415 1.00 93.19 74 ASP A O 1
ATOM 545 N N . GLY A 1 75 ? 59.174 36.086 -18.847 1.00 91.88 75 GLY A N 1
ATOM 546 C CA . GLY A 1 75 ? 58.133 37.117 -18.843 1.00 91.88 75 GLY A CA 1
ATOM 547 C C . GLY A 1 75 ? 56.938 36.812 -19.754 1.00 91.88 75 GLY A C 1
ATOM 548 O O . GLY A 1 75 ? 56.985 35.889 -20.563 1.00 91.88 75 GLY A O 1
ATOM 549 N N . PHE A 1 76 ? 55.875 37.610 -19.617 1.00 92.88 76 PHE A N 1
ATOM 550 C CA . PHE A 1 76 ? 54.615 37.519 -20.372 1.00 92.88 76 PHE A CA 1
ATOM 551 C C . PHE A 1 76 ? 54.556 38.543 -21.533 1.00 92.88 76 PHE A C 1
ATOM 553 O O . PHE A 1 76 ? 55.217 39.582 -21.444 1.00 92.88 76 PHE A O 1
ATOM 560 N N . PRO A 1 77 ? 53.743 38.321 -22.592 1.00 94.69 77 PRO A N 1
ATOM 561 C CA . PRO A 1 77 ? 52.819 37.200 -22.796 1.00 94.69 77 PRO A CA 1
ATOM 562 C C . PRO A 1 77 ? 53.500 35.904 -23.252 1.00 94.69 77 PRO A C 1
ATOM 564 O O . PRO A 1 77 ? 54.545 35.935 -23.896 1.00 94.69 77 PRO A O 1
ATOM 567 N N . VAL A 1 78 ? 52.859 34.767 -22.978 1.00 95.88 78 VAL A N 1
ATOM 568 C CA . VAL A 1 78 ? 53.240 33.440 -23.496 1.00 95.88 78 VAL A CA 1
ATOM 569 C C . VAL A 1 78 ? 52.058 32.837 -24.247 1.00 95.88 78 VAL A C 1
ATOM 571 O O . VAL A 1 78 ? 50.911 33.062 -23.870 1.00 95.88 78 VAL A O 1
ATOM 574 N N . THR A 1 79 ? 52.322 32.110 -25.332 1.00 95.75 79 THR A N 1
ATOM 575 C CA . THR A 1 79 ? 51.285 31.440 -26.130 1.00 95.75 79 THR A CA 1
ATOM 576 C C . THR A 1 79 ? 51.588 29.956 -26.252 1.00 95.75 79 THR A C 1
ATOM 578 O O . THR A 1 79 ? 52.727 29.592 -26.547 1.00 95.75 79 THR A O 1
ATOM 581 N N . VAL A 1 80 ? 50.571 29.125 -26.029 1.00 96.25 80 VAL A N 1
ATOM 582 C CA . VAL A 1 80 ? 50.630 27.667 -26.162 1.00 96.25 80 VAL A CA 1
ATOM 583 C C . VAL A 1 80 ? 49.492 27.202 -27.061 1.00 96.25 80 VAL A C 1
ATOM 585 O O . VAL A 1 80 ? 48.366 27.685 -26.955 1.00 96.25 80 VAL A O 1
ATOM 588 N N . ASP A 1 81 ? 49.809 26.262 -27.941 1.00 95.69 81 ASP A N 1
ATOM 589 C CA . ASP A 1 81 ? 48.849 25.562 -28.780 1.00 95.69 81 ASP A CA 1
ATOM 590 C C . ASP A 1 81 ? 48.611 24.161 -28.212 1.00 95.69 81 ASP A C 1
ATOM 592 O O . ASP A 1 81 ? 49.577 23.447 -27.940 1.00 95.69 81 ASP A O 1
ATOM 596 N N . HIS A 1 82 ? 47.347 23.764 -28.082 1.00 95.38 82 HIS A N 1
ATOM 597 C CA . HIS A 1 82 ? 46.941 22.431 -27.635 1.00 95.38 82 HIS A CA 1
ATOM 598 C C . HIS A 1 82 ? 45.945 21.815 -28.619 1.00 95.38 82 HIS A C 1
ATOM 600 O O . HIS A 1 82 ? 45.081 22.525 -29.136 1.00 95.38 82 HIS A O 1
ATOM 606 N N . MET A 1 83 ? 46.082 20.518 -28.901 1.00 93.12 83 MET A N 1
ATOM 607 C CA . MET A 1 83 ? 45.168 19.768 -29.770 1.00 93.12 83 MET A CA 1
ATOM 608 C C . MET A 1 83 ? 44.311 18.846 -28.912 1.00 93.12 83 MET A C 1
ATOM 610 O O . MET A 1 83 ? 44.851 18.024 -28.180 1.00 93.12 83 MET A O 1
ATOM 614 N N . TYR A 1 84 ? 42.994 18.969 -29.027 1.00 92.75 84 TYR A N 1
ATOM 615 C CA . TYR A 1 84 ? 42.042 18.156 -28.287 1.00 92.75 84 TYR A CA 1
ATOM 616 C C . TYR A 1 84 ? 41.650 16.912 -29.088 1.00 92.75 84 TYR A C 1
ATOM 618 O O . TYR A 1 84 ? 41.318 17.019 -30.267 1.00 92.75 84 TYR A O 1
ATOM 626 N N . PRO A 1 85 ? 41.628 15.725 -28.464 1.00 87.12 85 PRO A N 1
ATOM 627 C CA . PRO A 1 85 ? 41.404 14.466 -29.176 1.00 87.12 85 PRO A CA 1
ATOM 628 C C . PRO A 1 85 ? 39.951 14.248 -29.625 1.00 87.12 85 PRO A C 1
ATOM 630 O O . PRO A 1 85 ? 39.695 13.389 -30.469 1.00 87.12 85 PRO A O 1
ATOM 633 N N . ALA A 1 86 ? 38.992 14.979 -29.050 1.00 88.94 86 ALA A N 1
ATOM 634 C CA . ALA A 1 86 ? 37.570 14.848 -29.350 1.00 88.94 86 ALA A CA 1
ATOM 635 C C . ALA A 1 86 ? 36.833 16.187 -29.203 1.00 88.94 86 ALA A C 1
ATOM 637 O O . ALA A 1 86 ? 37.302 17.109 -28.532 1.00 88.94 86 ALA A O 1
ATOM 638 N N . SER A 1 87 ? 35.640 16.280 -29.786 1.00 90.81 87 SER A N 1
ATOM 639 C CA . SER A 1 87 ? 34.723 17.385 -29.513 1.00 90.81 87 SER A CA 1
ATOM 640 C C . SER A 1 87 ? 34.217 17.338 -28.074 1.00 90.81 87 SER A C 1
ATOM 642 O O . SER A 1 87 ? 33.932 16.259 -27.554 1.00 90.81 87 SER A O 1
ATOM 644 N N . GLY A 1 88 ? 34.045 18.496 -27.450 1.00 90.62 88 GLY A N 1
ATOM 645 C CA . GLY A 1 88 ? 33.612 18.585 -26.062 1.00 90.62 88 GLY A CA 1
ATOM 646 C C . GLY A 1 88 ? 33.918 19.934 -25.429 1.00 90.62 88 GLY A C 1
ATOM 647 O O . GLY A 1 88 ? 34.481 20.827 -26.062 1.00 90.62 88 GLY A O 1
ATOM 648 N N . GLU A 1 89 ? 33.533 20.070 -24.164 1.00 94.12 89 GLU A N 1
ATOM 649 C CA . GLU A 1 89 ? 33.874 21.215 -23.326 1.00 94.12 89 GLU A CA 1
ATOM 650 C C . GLU A 1 89 ? 34.993 20.822 -22.358 1.00 94.12 89 GLU A C 1
ATOM 652 O O . GLU A 1 89 ? 34.849 19.886 -21.572 1.00 94.12 89 GLU A O 1
ATOM 657 N N . TYR A 1 90 ? 36.099 21.557 -22.409 1.00 95.12 90 TYR A N 1
ATOM 658 C CA . TYR A 1 90 ? 37.306 21.300 -21.636 1.00 95.12 90 TYR A CA 1
ATOM 659 C C . TYR A 1 90 ? 37.569 22.450 -20.670 1.00 95.12 90 TYR A C 1
ATOM 661 O O . TYR A 1 90 ? 37.657 23.615 -21.072 1.00 95.12 90 TYR A O 1
ATOM 669 N N . VAL A 1 91 ? 37.689 22.125 -19.382 1.00 96.25 91 VAL A N 1
ATOM 670 C CA . VAL A 1 91 ? 38.014 23.096 -18.331 1.00 96.25 91 VAL A CA 1
ATOM 671 C C . VAL A 1 91 ? 39.526 23.150 -18.174 1.00 96.25 91 VAL A C 1
ATOM 673 O O . VAL A 1 91 ? 40.126 22.264 -17.564 1.00 96.25 91 VAL A O 1
ATOM 676 N N . TRP A 1 92 ? 40.143 24.199 -18.707 1.00 96.38 92 TRP A N 1
ATOM 677 C CA . TRP A 1 92 ? 41.581 24.394 -18.604 1.00 96.38 92 TRP A CA 1
ATOM 678 C C . TRP A 1 92 ? 41.936 25.194 -17.344 1.00 96.38 92 TRP A C 1
ATOM 680 O O . TRP A 1 92 ? 41.174 26.045 -16.871 1.00 96.38 92 TRP A O 1
ATOM 690 N N . THR A 1 93 ? 43.121 24.932 -16.804 1.00 96.44 93 THR A N 1
ATOM 691 C CA . THR A 1 93 ? 43.705 25.620 -15.657 1.00 96.44 93 THR A CA 1
ATOM 692 C C . THR A 1 93 ? 45.127 26.065 -15.986 1.00 96.44 93 THR A C 1
ATOM 694 O O . THR A 1 93 ? 45.894 25.367 -16.649 1.00 96.44 93 THR A O 1
ATOM 697 N N . LEU A 1 94 ? 45.496 27.256 -15.529 1.00 96.81 94 LEU A N 1
ATOM 698 C CA . LEU A 1 94 ? 46.865 27.748 -15.559 1.00 96.81 94 LEU A CA 1
ATOM 699 C C . LEU A 1 94 ? 47.230 28.217 -14.159 1.00 96.81 94 LEU A C 1
ATOM 701 O O . LEU A 1 94 ? 46.646 29.180 -13.663 1.00 96.81 94 LEU A O 1
ATOM 705 N N . SER A 1 95 ? 48.239 27.588 -13.565 1.00 95.75 95 SER A N 1
ATOM 706 C CA . SER A 1 95 ? 48.884 28.088 -12.353 1.00 95.75 95 SER A CA 1
ATOM 707 C C . SER A 1 95 ? 50.294 28.572 -12.671 1.00 95.75 95 SER A C 1
ATOM 709 O O . SER A 1 95 ? 51.047 27.865 -13.340 1.00 95.75 95 SER A O 1
ATOM 711 N N . SER A 1 96 ? 50.671 29.741 -12.166 1.00 95.81 96 SER A N 1
ATOM 712 C CA . SER A 1 96 ? 52.022 30.288 -12.285 1.00 95.81 96 SER A CA 1
ATOM 713 C C . SER A 1 96 ? 52.605 30.540 -10.903 1.00 95.81 96 SER A C 1
ATOM 715 O O . SER A 1 96 ? 51.921 31.081 -10.037 1.00 95.81 96 SER A O 1
ATOM 717 N N . THR A 1 97 ? 53.884 30.219 -10.726 1.00 95.19 97 THR A N 1
ATOM 718 C CA . THR A 1 97 ? 54.683 30.603 -9.555 1.00 95.19 97 THR A CA 1
ATOM 719 C C . THR A 1 97 ? 55.830 31.494 -10.009 1.00 95.19 97 THR A C 1
ATOM 721 O O . THR A 1 97 ? 56.551 31.130 -10.934 1.00 95.19 97 THR A O 1
ATOM 724 N N . ASP A 1 98 ? 55.989 32.667 -9.407 1.00 93.50 98 ASP A N 1
ATOM 725 C CA . ASP A 1 98 ? 57.091 33.581 -9.718 1.00 93.50 98 ASP A CA 1
ATOM 726 C C . ASP A 1 98 ? 58.359 33.276 -8.891 1.00 93.50 98 ASP A C 1
ATOM 728 O O . ASP A 1 98 ? 58.368 32.430 -7.992 1.00 93.50 98 ASP A O 1
ATOM 732 N N . SER A 1 99 ? 59.452 33.988 -9.168 1.00 93.50 99 SER A N 1
ATOM 733 C CA . SER A 1 99 ? 60.734 33.797 -8.472 1.00 93.50 99 SER A CA 1
ATOM 734 C C . SER A 1 99 ? 60.724 34.185 -6.985 1.00 93.50 99 SER A C 1
ATOM 736 O O . SER A 1 99 ? 61.612 33.776 -6.230 1.00 93.50 99 SER A O 1
ATOM 738 N N . ALA A 1 100 ? 59.723 34.953 -6.548 1.00 91.31 100 ALA A N 1
ATOM 739 C CA . ALA A 1 100 ? 59.487 35.331 -5.159 1.00 91.31 100 ALA A CA 1
ATOM 740 C C . ALA A 1 100 ? 58.516 34.371 -4.436 1.00 91.31 100 ALA A C 1
ATOM 742 O O . ALA A 1 100 ? 58.185 34.607 -3.271 1.00 91.31 100 ALA A O 1
ATOM 743 N N . ASN A 1 101 ? 58.119 33.268 -5.083 1.00 90.00 101 ASN A N 1
ATOM 744 C CA . ASN A 1 101 ? 57.111 32.299 -4.640 1.00 90.00 101 ASN A CA 1
ATOM 745 C C . ASN A 1 101 ? 55.681 32.864 -4.536 1.00 90.00 101 ASN A C 1
ATOM 747 O O . ASN A 1 101 ? 54.845 32.292 -3.831 1.00 90.00 101 ASN A O 1
ATOM 751 N N . ALA A 1 102 ? 55.376 33.970 -5.217 1.00 91.19 102 ALA A N 1
ATOM 752 C CA . ALA A 1 102 ? 54.000 34.401 -5.424 1.00 91.19 102 ALA A CA 1
ATOM 753 C C . ALA A 1 102 ? 53.321 33.464 -6.430 1.00 91.19 102 ALA A C 1
ATOM 755 O O . ALA A 1 102 ? 53.925 33.060 -7.424 1.00 91.19 102 ALA A O 1
ATOM 756 N N . THR A 1 103 ? 52.062 33.118 -6.171 1.00 93.25 103 THR A N 1
ATOM 757 C CA . THR A 1 103 ? 51.281 32.208 -7.016 1.00 93.25 103 THR A CA 1
ATOM 758 C C . THR A 1 103 ? 50.039 32.904 -7.548 1.00 93.25 103 THR A C 1
ATOM 760 O O . THR A 1 103 ? 49.445 33.736 -6.863 1.00 93.25 103 THR A O 1
ATOM 763 N N . ALA A 1 104 ? 49.659 32.568 -8.774 1.00 94.06 104 ALA A N 1
ATOM 764 C CA . ALA A 1 104 ? 48.403 32.979 -9.379 1.00 94.06 104 ALA A CA 1
ATOM 765 C C . ALA A 1 104 ? 47.820 31.809 -10.164 1.00 94.06 104 ALA A C 1
ATOM 767 O O . ALA A 1 104 ? 48.558 31.028 -10.767 1.00 94.06 104 ALA A O 1
ATOM 768 N N . GLU A 1 105 ? 46.497 31.705 -10.159 1.00 95.00 105 GLU A N 1
ATOM 769 C CA . GLU A 1 105 ? 45.760 30.659 -10.852 1.00 95.00 105 GLU A CA 1
ATOM 770 C C . GLU A 1 105 ? 44.586 31.276 -11.608 1.00 95.00 105 GLU A C 1
ATOM 772 O O . GLU A 1 105 ? 43.912 32.182 -11.112 1.00 95.00 105 GLU A O 1
ATOM 777 N N . VAL A 1 106 ? 44.356 30.795 -12.823 1.00 96.00 106 VAL A N 1
ATOM 778 C CA . VAL A 1 106 ? 43.213 31.169 -13.651 1.00 96.00 106 VAL A CA 1
ATOM 779 C C . VAL A 1 106 ? 42.680 29.932 -14.356 1.00 96.00 106 VAL A C 1
ATOM 781 O O . VAL A 1 106 ? 43.435 29.034 -14.724 1.00 96.00 106 VAL A O 1
ATOM 784 N N . THR A 1 107 ? 41.365 29.884 -14.520 1.00 96.12 107 THR A N 1
ATOM 785 C CA . THR A 1 107 ? 40.664 28.785 -15.178 1.00 96.12 107 THR A CA 1
ATOM 786 C C . THR A 1 107 ? 39.710 29.338 -16.226 1.00 96.12 107 THR A C 1
ATOM 788 O O . THR A 1 107 ? 39.298 30.501 -16.160 1.00 96.12 107 THR A O 1
ATOM 791 N N . GLY A 1 108 ? 39.365 28.513 -17.204 1.00 94.00 108 GLY A N 1
ATOM 792 C CA . GLY A 1 108 ? 38.390 28.852 -18.229 1.00 94.00 108 GLY A CA 1
ATOM 793 C C . GLY A 1 108 ? 37.905 27.613 -18.962 1.00 94.00 108 GLY A C 1
ATOM 794 O O . GLY A 1 108 ? 38.292 26.494 -18.635 1.00 94.00 108 GLY A O 1
ATOM 795 N N . THR A 1 109 ? 37.051 27.821 -19.959 1.00 95.69 109 THR A N 1
ATOM 796 C CA . THR A 1 109 ? 36.497 26.740 -20.777 1.00 95.69 109 THR A CA 1
ATOM 797 C C . THR A 1 109 ? 36.885 26.915 -22.240 1.00 95.69 109 THR A C 1
ATOM 799 O O . THR A 1 109 ? 36.950 28.033 -22.760 1.00 95.69 109 THR A O 1
ATOM 802 N N . ILE A 1 110 ? 37.197 25.801 -22.895 1.00 95.56 110 ILE A N 1
ATOM 803 C CA . ILE A 1 110 ? 37.383 25.690 -24.342 1.00 95.56 110 ILE A CA 1
ATOM 804 C C . ILE A 1 110 ? 36.319 24.726 -24.854 1.00 95.56 110 ILE A C 1
ATOM 806 O O . ILE A 1 110 ? 36.161 23.639 -24.308 1.00 95.56 110 ILE A O 1
ATOM 810 N N . VAL A 1 111 ? 35.596 25.128 -25.896 1.00 93.19 111 VAL A N 1
ATOM 811 C CA . VAL A 1 111 ? 34.610 24.276 -26.565 1.00 93.19 111 VAL A CA 1
ATOM 812 C C . VAL A 1 111 ? 35.167 23.892 -27.928 1.00 93.19 111 VAL A C 1
ATOM 814 O O . VAL A 1 111 ? 35.506 24.768 -28.725 1.00 93.19 111 VAL A O 1
ATOM 817 N N . ILE A 1 112 ? 35.286 22.590 -28.166 1.00 93.69 112 ILE A N 1
ATOM 818 C CA . ILE A 1 112 ? 35.654 22.004 -29.454 1.00 93.69 112 ILE A CA 1
ATOM 819 C C . ILE A 1 112 ? 34.372 21.475 -30.090 1.00 93.69 112 ILE A C 1
ATOM 821 O O . ILE A 1 112 ? 33.830 20.457 -29.653 1.00 93.69 112 ILE A O 1
ATOM 825 N N . ASP A 1 113 ? 33.876 22.187 -31.100 1.00 90.62 113 ASP A N 1
ATOM 826 C CA . ASP A 1 113 ? 32.626 21.858 -31.786 1.00 90.62 113 ASP A CA 1
ATOM 827 C C . ASP A 1 113 ? 32.857 20.766 -32.838 1.00 90.62 113 ASP A C 1
ATOM 829 O O . ASP A 1 113 ? 33.436 21.018 -33.893 1.00 90.62 113 ASP A O 1
ATOM 833 N N . GLY A 1 114 ? 32.371 19.556 -32.564 1.00 92.06 114 GLY A N 1
ATOM 834 C CA . GLY A 1 114 ? 32.302 18.464 -33.539 1.00 92.06 114 GLY A CA 1
ATOM 835 C C . GLY A 1 114 ? 30.930 18.367 -34.209 1.00 92.06 114 GLY A C 1
ATOM 836 O O . GLY A 1 114 ? 29.989 19.065 -33.813 1.00 92.06 114 GLY A O 1
ATOM 837 N N . PRO A 1 115 ? 30.785 17.495 -35.218 1.00 94.25 115 PRO A N 1
ATOM 838 C CA . PRO A 1 115 ? 29.484 17.221 -35.805 1.00 94.25 115 PRO A CA 1
ATOM 839 C C . PRO A 1 115 ? 28.578 16.509 -34.788 1.00 94.25 115 PRO A C 1
ATOM 841 O O . PRO A 1 115 ? 28.952 15.523 -34.161 1.00 94.25 115 PRO A O 1
ATOM 844 N N . VAL A 1 116 ? 27.350 16.994 -34.652 1.00 93.19 116 VAL A N 1
ATOM 845 C CA . VAL A 1 116 ? 26.248 16.366 -33.923 1.00 93.19 116 VAL A CA 1
ATOM 846 C C . VAL A 1 116 ? 25.278 15.818 -34.955 1.00 93.19 116 VAL A C 1
ATOM 848 O O . VAL A 1 116 ? 24.773 16.559 -35.802 1.00 93.19 116 VAL A O 1
ATOM 851 N N . VAL A 1 117 ? 25.028 14.516 -34.884 1.00 94.19 117 VAL A N 1
ATOM 852 C CA . VAL A 1 117 ? 24.263 13.774 -35.885 1.00 94.19 117 VAL A CA 1
ATOM 853 C C . VAL A 1 117 ? 22.937 13.342 -35.281 1.00 94.19 117 VAL A C 1
ATOM 855 O O . VAL A 1 117 ? 22.881 12.933 -34.127 1.00 94.19 117 VAL A O 1
ATOM 858 N N . THR A 1 118 ? 21.866 13.441 -36.056 1.00 93.69 118 THR A N 1
ATOM 859 C CA . THR A 1 118 ? 20.571 12.837 -35.744 1.00 93.69 118 THR A CA 1
ATOM 860 C C . THR A 1 118 ? 20.209 11.876 -36.860 1.00 93.69 118 THR A C 1
ATOM 862 O O . THR A 1 118 ? 20.096 12.279 -38.018 1.00 93.69 118 THR A O 1
ATOM 865 N N . LEU A 1 119 ? 20.038 10.606 -36.511 1.00 91.06 119 LEU A N 1
ATOM 866 C CA . LEU A 1 119 ? 19.668 9.529 -37.412 1.00 91.06 119 LEU A CA 1
ATOM 867 C C . LEU A 1 119 ? 18.155 9.305 -37.373 1.00 91.06 119 LEU A C 1
ATOM 869 O O . LEU A 1 119 ? 17.547 9.079 -36.328 1.00 91.06 119 LEU A O 1
ATOM 873 N N . THR A 1 120 ? 17.542 9.327 -38.548 1.00 89.69 120 THR A N 1
ATOM 874 C CA . THR A 1 120 ? 16.115 9.065 -38.750 1.00 89.69 120 THR A CA 1
ATOM 875 C C . THR A 1 120 ? 15.917 7.969 -39.788 1.00 89.69 120 THR A C 1
ATOM 877 O O . THR A 1 120 ? 16.826 7.654 -40.559 1.00 89.69 120 THR A O 1
ATOM 880 N N . SER A 1 121 ? 14.727 7.373 -39.799 1.00 89.44 121 SER A N 1
ATOM 881 C CA . SER A 1 121 ? 14.377 6.296 -40.720 1.00 89.44 121 SER A CA 1
ATOM 882 C C . SER A 1 121 ? 12.963 6.439 -41.263 1.00 89.44 121 SER A C 1
ATOM 884 O O . SER A 1 121 ? 12.088 6.993 -40.602 1.00 89.44 121 SER A O 1
ATOM 886 N N . GLU A 1 122 ? 12.702 5.836 -42.415 1.00 87.06 122 GLU A N 1
ATOM 887 C CA . GLU A 1 122 ? 11.356 5.585 -42.915 1.00 87.06 122 GLU A CA 1
ATOM 888 C C . GLU A 1 122 ? 11.156 4.076 -43.144 1.00 87.06 122 GLU A C 1
ATOM 890 O O . GLU A 1 122 ? 11.898 3.480 -43.934 1.00 87.06 122 GLU A O 1
ATOM 895 N N . PRO A 1 123 ? 10.171 3.443 -42.465 1.00 80.69 123 PRO A N 1
ATOM 896 C CA . PRO A 1 123 ? 9.220 4.034 -41.507 1.00 80.69 123 PRO A CA 1
ATOM 897 C C . PRO A 1 123 ? 9.850 4.425 -40.146 1.00 80.69 123 PRO A C 1
ATOM 899 O O . PRO A 1 123 ? 10.904 3.913 -39.766 1.00 80.69 123 PRO A O 1
ATOM 902 N N . PHE A 1 124 ? 9.178 5.311 -39.392 1.00 64.88 124 PHE A N 1
ATOM 903 C CA . PHE A 1 124 ? 9.505 5.656 -37.997 1.00 64.88 124 PHE A CA 1
ATOM 904 C C . PHE A 1 124 ? 8.275 5.482 -37.076 1.00 64.88 124 PHE A C 1
ATOM 906 O O . PHE A 1 124 ? 7.216 6.029 -37.392 1.00 64.88 124 PHE A O 1
ATOM 913 N N . PRO A 1 125 ? 8.377 4.785 -35.924 1.00 57.38 125 PRO A N 1
ATOM 914 C CA . PRO A 1 125 ? 9.538 4.022 -35.468 1.00 57.38 125 PRO A CA 1
ATOM 915 C C . PRO A 1 125 ? 9.832 2.843 -36.416 1.00 57.38 125 PRO A C 1
ATOM 917 O O . PRO A 1 125 ? 8.893 2.283 -36.986 1.00 57.38 125 PRO A O 1
ATOM 920 N N . PRO A 1 126 ? 11.108 2.468 -36.607 1.00 69.62 126 PRO A N 1
ATOM 921 C CA . PRO A 1 126 ? 11.508 1.455 -37.582 1.00 69.62 126 PRO A CA 1
ATOM 922 C C . PRO A 1 126 ? 11.138 0.045 -37.108 1.00 69.62 126 PRO A C 1
ATOM 924 O O . PRO A 1 126 ? 11.925 -0.688 -36.506 1.00 69.62 126 PRO A O 1
ATOM 927 N N . MET A 1 127 ? 9.888 -0.315 -37.384 1.00 72.62 127 MET A N 1
ATOM 928 C CA . MET A 1 127 ? 9.340 -1.655 -37.253 1.00 72.62 127 MET A CA 1
ATOM 929 C C . MET A 1 127 ? 8.856 -2.091 -38.629 1.00 72.62 127 MET A C 1
ATOM 931 O O . MET A 1 127 ? 7.890 -1.538 -39.155 1.00 72.62 127 MET A O 1
ATOM 935 N N . VAL A 1 128 ? 9.550 -3.061 -39.214 1.00 77.94 128 VAL A N 1
ATOM 936 C CA . VAL A 1 128 ? 9.276 -3.561 -40.563 1.00 77.94 128 VAL A CA 1
ATOM 937 C C . VAL A 1 128 ? 9.047 -5.065 -40.543 1.00 77.94 128 VAL A C 1
ATOM 939 O O . VAL A 1 128 ? 9.569 -5.783 -39.690 1.00 77.94 128 VAL A O 1
ATOM 942 N N . VAL A 1 129 ? 8.236 -5.533 -41.482 1.00 79.31 129 VAL A N 1
ATOM 943 C CA . VAL A 1 129 ? 7.887 -6.944 -41.648 1.00 79.31 129 VAL A CA 1
ATOM 944 C C . VAL A 1 129 ? 8.562 -7.445 -42.922 1.00 79.31 129 VAL A C 1
ATOM 946 O O . VAL A 1 129 ? 8.551 -6.733 -43.925 1.00 79.31 129 VAL A O 1
ATOM 949 N N . LEU A 1 130 ? 9.177 -8.628 -42.883 1.00 86.31 130 LEU A N 1
ATOM 950 C CA . LEU A 1 130 ? 9.761 -9.261 -44.062 1.00 86.31 130 LEU A CA 1
ATOM 951 C C . LEU A 1 130 ? 8.652 -9.593 -45.067 1.00 86.31 130 LEU A C 1
ATOM 953 O O . LEU A 1 130 ? 7.716 -10.322 -44.759 1.00 86.31 130 LEU A O 1
ATOM 957 N N . GLU A 1 131 ? 8.784 -9.100 -46.293 1.00 84.19 131 GLU A N 1
ATOM 958 C CA . GLU A 1 131 ? 7.955 -9.483 -47.430 1.00 84.19 131 GLU A CA 1
ATOM 959 C C . GLU A 1 131 ? 8.818 -10.298 -48.398 1.00 84.19 131 GLU A C 1
ATOM 961 O O . GLU A 1 131 ? 9.797 -9.799 -48.952 1.00 84.19 131 GLU A O 1
ATOM 966 N N . ASN A 1 132 ? 8.485 -11.577 -48.600 1.00 85.12 132 ASN A N 1
ATOM 967 C CA . ASN A 1 132 ? 9.313 -12.520 -49.371 1.00 85.12 132 ASN A CA 1
ATOM 968 C C . ASN A 1 132 ? 10.761 -12.635 -48.837 1.00 85.12 132 ASN A C 1
ATOM 970 O O . ASN A 1 132 ? 11.713 -12.731 -49.615 1.00 85.12 132 ASN A O 1
ATOM 974 N N . GLY A 1 133 ? 10.925 -12.606 -47.509 1.00 86.00 133 GLY A N 1
ATOM 975 C CA . GLY A 1 133 ? 12.224 -12.722 -46.837 1.00 86.00 133 GLY A CA 1
ATOM 976 C C . GLY A 1 133 ? 13.082 -11.452 -46.861 1.00 86.00 133 GLY A C 1
ATOM 977 O O . GLY A 1 133 ? 14.275 -11.532 -46.577 1.00 86.00 133 GLY A O 1
ATOM 978 N N . GLN A 1 134 ? 12.518 -10.291 -47.219 1.00 93.81 134 GLN A N 1
ATOM 979 C CA . GLN A 1 134 ? 13.238 -9.013 -47.257 1.00 93.81 134 GLN A CA 1
ATOM 980 C C . GLN A 1 134 ? 12.406 -7.858 -46.691 1.00 93.81 134 GLN A C 1
ATOM 982 O O . GLN A 1 134 ? 11.201 -7.793 -46.908 1.00 93.81 134 GLN A O 1
ATOM 987 N N . ALA A 1 135 ? 13.048 -6.916 -46.002 1.00 91.06 135 ALA A N 1
ATOM 988 C CA . ALA A 1 135 ? 12.444 -5.647 -45.597 1.00 91.06 135 ALA A CA 1
ATOM 989 C C . ALA A 1 135 ? 13.446 -4.503 -45.768 1.00 91.06 135 ALA A C 1
ATOM 991 O O . ALA A 1 135 ? 14.577 -4.596 -45.294 1.00 91.06 135 ALA A O 1
ATOM 992 N N . THR A 1 136 ? 13.037 -3.416 -46.420 1.00 94.69 136 THR A N 1
ATOM 993 C CA . THR A 1 136 ? 13.909 -2.263 -46.686 1.00 94.69 136 THR A CA 1
ATOM 994 C C . THR A 1 136 ? 13.577 -1.101 -45.755 1.00 94.69 136 THR A C 1
ATOM 996 O O . THR A 1 136 ? 12.408 -0.757 -45.585 1.00 94.69 136 THR A O 1
ATOM 999 N N . VAL A 1 137 ? 14.609 -0.478 -45.185 1.00 92.31 137 VAL A N 1
ATOM 1000 C CA . VAL A 1 137 ? 14.508 0.762 -44.403 1.00 92.31 137 VAL A CA 1
ATOM 1001 C C . VAL A 1 137 ? 15.372 1.826 -45.067 1.00 92.31 137 VAL A C 1
ATOM 1003 O O . VAL A 1 137 ? 16.519 1.563 -45.435 1.00 92.31 137 VAL A O 1
ATOM 1006 N N . ASN A 1 138 ? 14.815 3.025 -45.221 1.00 95.38 138 ASN A N 1
ATOM 1007 C CA . ASN A 1 138 ? 15.557 4.189 -45.693 1.00 95.38 138 ASN A CA 1
ATOM 1008 C C . ASN A 1 138 ? 15.977 5.033 -44.497 1.00 95.38 138 ASN A C 1
ATOM 1010 O O . ASN A 1 138 ? 15.181 5.237 -43.585 1.00 95.38 138 ASN A O 1
ATOM 1014 N N . PHE A 1 139 ? 17.203 5.533 -44.520 1.00 94.75 139 PHE A N 1
ATOM 1015 C CA . PHE A 1 139 ? 17.811 6.313 -43.456 1.00 94.75 139 PHE A CA 1
ATOM 1016 C C . PHE A 1 139 ? 18.174 7.702 -43.956 1.00 94.75 139 PHE A C 1
ATOM 1018 O O . PHE A 1 139 ? 18.621 7.869 -45.093 1.00 94.75 139 PHE A O 1
ATOM 1025 N N . SER A 1 140 ? 18.026 8.685 -43.078 1.00 94.69 140 SER A N 1
ATOM 1026 C CA . SER A 1 140 ? 18.443 10.063 -43.313 1.00 94.69 140 SER A CA 1
ATOM 1027 C C . SER A 1 140 ? 19.108 10.639 -42.075 1.00 94.69 140 SER A C 1
ATOM 1029 O O . SER A 1 140 ? 18.675 10.388 -40.949 1.00 94.69 140 SER A O 1
ATOM 1031 N N . THR A 1 141 ? 20.146 11.440 -42.287 1.00 95.62 141 THR A N 1
ATOM 1032 C CA . THR A 1 141 ? 20.841 12.166 -41.226 1.00 95.62 141 THR A CA 1
ATOM 1033 C C . THR A 1 141 ? 20.588 13.655 -41.306 1.00 95.62 141 THR A C 1
ATOM 1035 O O . THR A 1 141 ? 20.688 14.248 -42.382 1.00 95.62 141 THR A O 1
ATOM 1038 N N . GLU A 1 142 ? 20.408 14.274 -40.149 1.00 94.94 142 GLU A N 1
ATOM 1039 C CA . GLU A 1 142 ? 20.625 15.704 -39.972 1.00 94.94 142 GLU A CA 1
ATOM 1040 C C . GLU A 1 142 ? 21.941 15.908 -39.216 1.00 94.94 142 GLU A C 1
ATOM 1042 O O . GLU A 1 142 ? 22.167 15.286 -38.179 1.00 94.94 142 GLU A O 1
ATOM 1047 N N . VAL A 1 143 ? 22.828 16.749 -39.753 1.00 94.94 143 VAL A N 1
ATOM 1048 C CA . VAL A 1 143 ? 24.117 17.085 -39.131 1.00 94.94 143 VAL A CA 1
ATOM 1049 C C . VAL A 1 143 ? 24.105 18.561 -38.751 1.00 94.94 143 VAL A C 1
ATOM 1051 O O . VAL A 1 143 ? 23.761 19.418 -39.567 1.00 94.94 143 VAL A O 1
ATOM 1054 N N . SER A 1 144 ? 24.485 18.857 -37.514 1.00 92.69 144 SER A N 1
ATOM 1055 C CA . SER A 1 144 ? 24.681 20.214 -36.995 1.00 92.69 144 SER A CA 1
ATOM 1056 C C . SER A 1 144 ? 26.047 20.321 -36.316 1.00 92.69 144 SER A C 1
ATOM 1058 O O . SER A 1 144 ? 26.577 19.314 -35.868 1.00 92.69 144 SER A O 1
ATOM 1060 N N . GLY A 1 145 ? 26.641 21.513 -36.244 1.00 89.12 145 GLY A N 1
ATOM 1061 C CA . GLY A 1 145 ? 28.002 21.669 -35.710 1.00 89.12 145 GLY A CA 1
ATOM 1062 C C . GLY A 1 145 ? 29.099 21.110 -36.631 1.00 89.12 145 GLY A C 1
ATOM 1063 O O . GLY A 1 145 ? 28.827 20.661 -37.748 1.00 89.12 145 GLY A O 1
ATOM 1064 N N . GLY A 1 146 ? 30.351 21.180 -36.177 1.00 88.94 146 GLY A N 1
ATOM 1065 C CA . GLY A 1 146 ? 31.531 20.822 -36.971 1.00 88.94 146 GLY A CA 1
ATOM 1066 C C . GLY A 1 146 ? 31.728 21.685 -38.225 1.00 88.94 146 GLY A C 1
ATOM 1067 O O . GLY A 1 146 ? 31.000 22.654 -38.473 1.00 88.94 146 GLY A O 1
ATOM 1068 N N . ILE A 1 147 ? 32.725 21.325 -39.035 1.00 89.56 147 ILE A N 1
ATOM 1069 C CA . ILE A 1 147 ? 33.069 22.041 -40.274 1.00 89.56 147 ILE A CA 1
ATOM 1070 C C . ILE A 1 147 ? 32.917 21.111 -41.481 1.00 89.56 147 ILE A C 1
ATOM 1072 O O . ILE A 1 147 ? 33.635 20.129 -41.620 1.00 89.56 147 ILE A O 1
ATOM 1076 N N . GLY A 1 148 ? 31.980 21.423 -42.382 1.00 88.19 148 GLY A N 1
ATOM 1077 C CA . GLY A 1 148 ? 31.825 20.674 -43.633 1.00 88.19 148 GLY A CA 1
ATOM 1078 C C . GLY A 1 148 ? 33.010 20.872 -44.602 1.00 88.19 148 GLY A C 1
ATOM 1079 O O . GLY A 1 148 ? 33.672 21.910 -44.538 1.00 88.19 148 GLY A O 1
ATOM 1080 N N . PRO A 1 149 ? 33.230 19.958 -45.569 1.00 92.25 149 PRO A N 1
ATOM 1081 C CA . PRO A 1 149 ? 32.365 18.833 -45.945 1.00 92.25 149 PRO A CA 1
ATOM 1082 C C . PRO A 1 149 ? 32.380 17.669 -44.943 1.00 92.25 149 PRO A C 1
ATOM 1084 O O . PRO A 1 149 ? 33.375 17.423 -44.279 1.00 92.25 149 PRO A O 1
ATOM 1087 N N . TYR A 1 150 ? 31.264 16.940 -44.869 1.00 94.31 150 TYR A N 1
ATOM 1088 C CA . TYR A 1 150 ? 31.114 15.774 -43.998 1.00 94.31 150 TYR A CA 1
ATOM 1089 C C . TYR A 1 150 ? 31.325 14.465 -44.768 1.00 94.31 150 TYR A C 1
ATOM 1091 O O . TYR A 1 150 ? 30.864 14.334 -45.905 1.00 94.31 150 TYR A O 1
ATOM 1099 N N . ALA A 1 151 ? 31.964 13.488 -44.128 1.00 94.75 151 ALA A N 1
ATOM 1100 C CA . ALA A 1 151 ? 32.091 12.114 -44.598 1.00 94.75 151 ALA A CA 1
ATOM 1101 C C . ALA A 1 151 ? 31.224 11.181 -43.742 1.00 94.75 151 ALA A C 1
ATOM 1103 O O . ALA A 1 151 ? 31.297 11.227 -42.517 1.00 94.75 151 ALA A O 1
ATOM 1104 N N . PHE A 1 152 ? 30.420 10.332 -44.384 1.00 96.12 152 PHE A N 1
ATOM 1105 C CA . PHE A 1 152 ? 29.471 9.436 -43.719 1.00 96.12 152 PHE A CA 1
ATOM 1106 C C . PHE A 1 152 ? 29.944 7.985 -43.810 1.00 96.12 152 PHE A C 1
ATOM 1108 O O . PHE A 1 152 ? 30.193 7.478 -44.906 1.00 96.12 152 PHE A O 1
ATOM 1115 N N . THR A 1 153 ? 30.017 7.315 -42.663 1.00 95.69 153 THR A N 1
ATOM 1116 C CA . THR A 1 153 ? 30.268 5.876 -42.542 1.00 95.69 153 THR A CA 1
ATOM 1117 C C . THR A 1 153 ? 29.060 5.238 -41.873 1.00 95.69 153 THR A C 1
ATOM 1119 O O . THR A 1 153 ? 28.676 5.640 -40.778 1.00 95.69 153 THR A O 1
ATOM 1122 N N . TRP A 1 154 ? 28.443 4.270 -42.539 1.00 96.06 154 TRP A N 1
ATOM 1123 C CA . TRP A 1 154 ? 27.195 3.644 -42.109 1.00 96.06 154 TRP A CA 1
ATOM 1124 C C . TRP A 1 154 ? 27.455 2.216 -41.634 1.00 96.06 154 TRP A C 1
ATOM 1126 O O . TRP A 1 154 ? 28.212 1.512 -42.287 1.00 96.06 154 TRP A O 1
ATOM 1136 N N . ASP A 1 155 ? 26.820 1.794 -40.546 1.00 95.38 155 ASP A N 1
ATOM 1137 C CA . ASP A 1 155 ? 26.723 0.395 -40.098 1.00 95.38 155 ASP A CA 1
ATOM 1138 C C . ASP A 1 155 ? 25.244 0.144 -39.789 1.00 95.38 155 ASP A C 1
ATOM 1140 O O . ASP A 1 155 ? 24.723 0.563 -38.758 1.00 95.38 155 ASP A O 1
ATOM 1144 N N . LEU A 1 156 ? 24.521 -0.420 -40.749 1.00 94.69 156 LEU A N 1
ATOM 1145 C CA . LEU A 1 156 ? 23.063 -0.505 -40.772 1.00 94.69 156 LEU A CA 1
ATOM 1146 C C . LEU A 1 156 ? 22.555 -1.833 -40.203 1.00 94.69 156 LEU A C 1
ATOM 1148 O O . LEU A 1 156 ? 21.370 -1.926 -39.854 1.00 94.69 156 LEU A O 1
ATOM 1152 N N . ASP A 1 157 ? 23.420 -2.838 -40.062 1.00 89.56 157 ASP A N 1
ATOM 1153 C CA . ASP A 1 157 ? 23.093 -4.125 -39.451 1.00 89.56 157 ASP A CA 1
ATOM 1154 C C . ASP A 1 157 ? 23.694 -4.351 -38.048 1.00 89.56 157 ASP A C 1
ATOM 1156 O O . ASP A 1 157 ? 23.296 -5.302 -37.355 1.00 89.56 157 ASP A O 1
ATOM 1160 N N . GLY A 1 158 ? 24.543 -3.433 -37.588 1.00 87.31 158 GLY A N 1
ATOM 1161 C CA . GLY A 1 158 ? 25.140 -3.415 -36.259 1.00 87.31 158 GLY A CA 1
ATOM 1162 C C . GLY A 1 158 ? 26.240 -4.458 -36.072 1.00 87.31 158 GLY A C 1
ATOM 1163 O O . GLY A 1 158 ? 26.443 -4.913 -34.941 1.00 87.31 158 GLY A O 1
ATOM 1164 N N . ASP A 1 159 ? 26.895 -4.906 -37.148 1.00 86.75 159 ASP A N 1
ATOM 1165 C CA . ASP A 1 159 ? 27.987 -5.882 -37.083 1.00 86.75 159 ASP A CA 1
ATOM 1166 C C . ASP A 1 159 ? 29.369 -5.253 -36.805 1.00 86.75 159 ASP A C 1
ATOM 1168 O O . ASP A 1 159 ? 30.344 -5.973 -36.551 1.00 86.75 159 ASP A O 1
ATOM 1172 N N . GLY A 1 160 ? 29.442 -3.917 -36.771 1.00 85.44 160 GLY A N 1
ATOM 1173 C CA . GLY A 1 160 ? 30.662 -3.143 -36.549 1.00 85.44 160 GLY A CA 1
ATOM 1174 C C . GLY A 1 160 ? 31.495 -2.899 -37.811 1.00 85.44 160 GLY A C 1
ATOM 1175 O O . GLY A 1 160 ? 32.585 -2.325 -37.714 1.00 85.44 160 GLY A O 1
ATOM 1176 N N . SER A 1 161 ? 31.020 -3.324 -38.981 1.00 92.56 161 SER A N 1
ATOM 1177 C CA . SER A 1 161 ? 31.626 -3.088 -40.291 1.00 92.56 161 SER A CA 1
ATOM 1178 C C . SER A 1 161 ? 30.858 -2.014 -41.056 1.00 92.56 161 SER A C 1
ATOM 1180 O O . SER A 1 161 ? 29.656 -1.842 -40.901 1.00 92.56 161 SER A O 1
ATOM 1182 N N . ALA A 1 162 ? 31.564 -1.280 -41.918 1.00 92.81 162 ALA A N 1
ATOM 1183 C CA . ALA A 1 162 ? 30.924 -0.268 -42.746 1.00 92.81 162 ALA A CA 1
ATOM 1184 C C . ALA A 1 162 ? 30.128 -0.905 -43.897 1.00 92.81 162 ALA A C 1
ATOM 1186 O O . ALA A 1 162 ? 30.685 -1.651 -44.711 1.00 92.81 162 ALA A O 1
ATOM 1187 N N . ASP A 1 163 ? 28.859 -0.531 -44.008 1.00 93.69 163 ASP A N 1
ATOM 1188 C CA . ASP A 1 163 ? 27.971 -0.902 -45.096 1.00 93.69 163 ASP A CA 1
ATOM 1189 C C . ASP A 1 163 ? 28.164 -0.017 -46.339 1.00 93.69 163 ASP A C 1
ATOM 1191 O O . ASP A 1 163 ? 28.480 1.176 -46.234 1.00 93.69 163 ASP A O 1
ATOM 1195 N N . PRO A 1 164 ? 27.940 -0.560 -47.552 1.00 85.38 164 PRO A N 1
ATOM 1196 C CA . PRO A 1 164 ? 27.993 0.224 -48.778 1.00 85.38 164 PRO A CA 1
ATOM 1197 C C . PRO A 1 164 ? 26.921 1.323 -48.805 1.00 85.38 164 PRO A C 1
ATOM 1199 O O . PRO A 1 164 ? 25.729 1.050 -48.936 1.00 85.38 164 PRO A O 1
ATOM 1202 N N . ALA A 1 165 ? 27.364 2.577 -48.782 1.00 83.81 165 ALA A N 1
ATOM 1203 C CA . ALA A 1 165 ? 26.544 3.759 -49.023 1.00 83.81 165 ALA A CA 1
ATOM 1204 C C . ALA A 1 165 ? 27.213 4.660 -50.072 1.00 83.81 165 ALA A C 1
ATOM 1206 O O . ALA A 1 165 ? 28.392 4.505 -50.394 1.00 83.81 165 ALA A O 1
ATOM 1207 N N . ASP A 1 166 ? 26.475 5.629 -50.609 1.00 80.94 166 ASP A N 1
ATOM 1208 C CA . ASP A 1 166 ? 26.992 6.597 -51.586 1.00 80.94 166 ASP A CA 1
ATOM 1209 C C . ASP A 1 166 ? 27.830 7.725 -50.948 1.00 80.94 166 ASP A C 1
ATOM 1211 O O . ASP A 1 166 ? 28.223 8.673 -51.630 1.00 80.94 166 ASP A O 1
ATOM 1215 N N . GLY A 1 167 ? 28.123 7.612 -49.648 1.00 75.75 167 GLY A N 1
ATOM 1216 C CA . GLY A 1 167 ? 28.852 8.612 -48.870 1.00 75.75 167 GLY A CA 1
ATOM 1217 C C . GLY A 1 167 ? 28.043 9.881 -48.602 1.00 75.75 167 GLY A C 1
ATOM 1218 O O . GLY A 1 167 ? 28.629 10.896 -48.230 1.00 75.75 167 GLY A O 1
ATOM 1219 N N . SER A 1 168 ? 26.722 9.849 -48.811 1.00 86.81 168 SER A N 1
ATOM 1220 C CA . SER A 1 168 ? 25.813 10.948 -48.492 1.00 86.81 168 SER A CA 1
ATOM 1221 C C . SER A 1 168 ? 25.167 10.784 -47.109 1.00 86.81 168 SER A C 1
ATOM 1223 O O . SER A 1 168 ? 25.300 9.752 -46.447 1.00 86.81 168 SER A O 1
ATOM 1225 N N . GLY A 1 169 ? 24.426 11.813 -46.686 1.00 90.06 169 GLY A N 1
ATOM 1226 C CA . GLY A 1 169 ?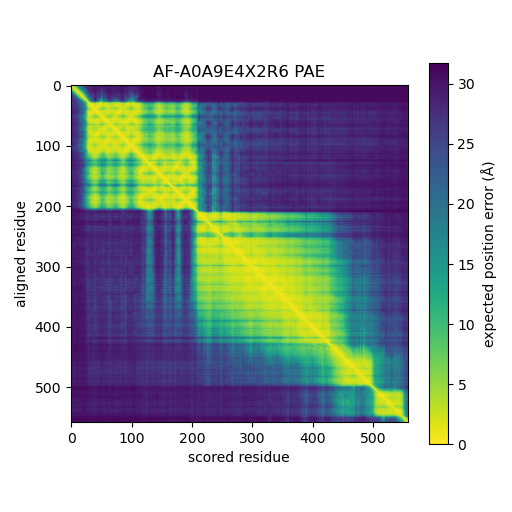 23.594 11.786 -45.479 1.00 90.06 169 GLY A CA 1
ATOM 1227 C C . GLY A 1 169 ? 22.306 10.964 -45.612 1.00 90.06 169 GLY A C 1
ATOM 1228 O O . GLY A 1 169 ? 21.392 11.130 -44.807 1.00 90.06 169 GLY A O 1
ATOM 1229 N N . ALA A 1 170 ? 22.190 10.114 -46.633 1.00 93.62 170 ALA A N 1
ATOM 1230 C CA . ALA A 1 170 ? 21.093 9.174 -46.796 1.00 93.62 170 ALA A CA 1
ATOM 1231 C C . ALA A 1 170 ? 21.630 7.784 -47.152 1.00 93.62 170 ALA A C 1
ATOM 1233 O O . ALA A 1 170 ? 22.605 7.648 -47.886 1.00 93.62 170 ALA A O 1
ATOM 1234 N N . ALA A 1 171 ? 20.966 6.746 -46.653 1.00 95.31 171 ALA A N 1
ATOM 1235 C CA . ALA A 1 171 ? 21.301 5.359 -46.951 1.00 95.31 171 ALA A CA 1
ATOM 1236 C C . ALA A 1 171 ? 20.034 4.502 -47.034 1.00 95.31 171 ALA A C 1
ATOM 1238 O O . ALA A 1 171 ? 18.970 4.884 -46.552 1.00 95.31 171 ALA A O 1
ATOM 1239 N N . SER A 1 172 ? 20.131 3.331 -47.655 1.00 93.94 172 SER A N 1
ATOM 1240 C CA . SER A 1 172 ? 19.045 2.351 -47.700 1.00 93.94 172 SER A CA 1
ATOM 1241 C C . SER A 1 172 ? 19.624 0.972 -47.439 1.00 93.94 172 SER A C 1
ATOM 1243 O O . SER A 1 172 ? 20.649 0.618 -48.022 1.00 93.94 172 SER A O 1
ATOM 1245 N N . PHE A 1 173 ? 18.975 0.201 -46.571 1.00 94.75 173 PHE A N 1
ATOM 1246 C CA . PHE A 1 173 ? 19.413 -1.145 -46.222 1.00 94.75 173 PHE A CA 1
ATOM 1247 C C . PHE A 1 173 ? 18.265 -2.136 -46.321 1.00 94.75 173 PHE A C 1
ATOM 1249 O O . PHE A 1 173 ? 17.126 -1.818 -45.978 1.00 94.75 173 PHE A O 1
ATOM 1256 N N . THR A 1 174 ? 18.569 -3.348 -46.788 1.00 95.25 174 THR A N 1
ATOM 1257 C CA . THR A 1 174 ? 17.595 -4.437 -46.898 1.00 95.25 174 THR A CA 1
ATOM 1258 C C . THR A 1 174 ? 17.949 -5.552 -45.928 1.00 95.25 174 THR A C 1
ATOM 1260 O O . THR A 1 174 ? 18.932 -6.267 -46.106 1.00 95.25 174 THR A O 1
ATOM 1263 N N . TYR A 1 175 ? 17.108 -5.715 -44.916 1.00 92.50 175 TYR A N 1
ATOM 1264 C CA . TYR A 1 175 ? 17.203 -6.774 -43.927 1.00 92.50 175 TYR A CA 1
ATOM 1265 C C . TYR A 1 175 ? 16.620 -8.073 -44.473 1.00 92.50 175 TYR A C 1
ATOM 1267 O O . TYR A 1 175 ? 15.599 -8.063 -45.157 1.00 92.50 175 TYR A O 1
ATOM 1275 N N . THR A 1 176 ? 17.266 -9.192 -44.151 1.00 94.06 176 THR A N 1
ATOM 1276 C CA . THR A 1 176 ? 16.897 -10.537 -44.632 1.00 94.06 176 THR A CA 1
ATOM 1277 C C . THR A 1 176 ? 16.583 -11.524 -43.509 1.00 94.06 176 THR A C 1
ATOM 1279 O O . THR A 1 176 ? 16.218 -12.662 -43.782 1.00 94.06 176 THR A O 1
ATOM 1282 N N . ALA A 1 177 ? 16.726 -11.111 -42.247 1.00 85.50 177 ALA A N 1
ATOM 1283 C CA . ALA A 1 177 ? 16.453 -11.943 -41.082 1.00 85.50 177 ALA A CA 1
ATOM 1284 C C . ALA A 1 177 ? 15.653 -11.156 -40.041 1.00 85.50 177 ALA A C 1
ATOM 1286 O O . ALA A 1 177 ? 15.906 -9.973 -39.805 1.00 85.50 177 ALA A O 1
ATOM 1287 N N . ALA A 1 178 ? 14.699 -11.817 -39.391 1.00 81.50 178 ALA A N 1
ATOM 1288 C CA . ALA A 1 178 ? 13.959 -11.213 -38.299 1.00 81.50 178 ALA A CA 1
ATOM 1289 C C . ALA A 1 178 ? 14.795 -11.191 -37.025 1.00 81.50 178 ALA A C 1
ATOM 1291 O O . ALA A 1 178 ? 15.172 -12.221 -36.472 1.00 81.50 178 ALA A O 1
ATOM 1292 N N . ARG A 1 179 ? 15.115 -9.982 -36.570 1.00 75.06 179 ARG A N 1
ATOM 1293 C CA . ARG A 1 179 ? 15.803 -9.712 -35.308 1.00 75.06 179 ARG A CA 1
ATOM 1294 C C . ARG A 1 179 ? 15.745 -8.219 -35.008 1.00 75.06 179 ARG A C 1
ATOM 1296 O O . ARG A 1 179 ? 15.182 -7.419 -35.757 1.00 75.06 179 ARG A O 1
ATOM 1303 N N . LYS A 1 180 ? 16.361 -7.840 -33.892 1.00 71.25 180 LYS A N 1
ATOM 1304 C CA . LYS A 1 180 ? 16.682 -6.444 -33.604 1.00 71.25 180 LYS A CA 1
ATOM 1305 C C . LYS A 1 180 ? 18.056 -6.122 -34.176 1.00 71.25 180 LYS A C 1
ATOM 1307 O O . LYS A 1 180 ? 18.993 -6.882 -33.942 1.00 71.25 180 LYS A O 1
ATOM 1312 N N . TYR A 1 181 ? 18.152 -5.008 -34.882 1.00 82.31 181 TYR A N 1
ATOM 1313 C CA . TYR A 1 181 ? 19.403 -4.442 -35.376 1.00 82.31 181 TYR A CA 1
ATOM 1314 C C . TYR A 1 181 ? 19.659 -3.107 -34.675 1.00 82.31 181 TYR A C 1
ATOM 1316 O O . TYR A 1 181 ? 18.727 -2.477 -34.165 1.00 82.31 181 TYR A O 1
ATOM 1324 N N . GLN A 1 182 ? 20.915 -2.677 -34.650 1.00 83.75 182 GLN A N 1
ATOM 1325 C CA . GLN A 1 182 ? 21.300 -1.355 -34.172 1.00 83.75 182 GLN A CA 1
ATOM 1326 C C . GLN A 1 182 ? 21.996 -0.633 -35.318 1.00 83.75 182 GLN A C 1
ATOM 1328 O O . GLN A 1 182 ? 23.202 -0.758 -35.478 1.00 83.75 182 GLN A O 1
ATOM 1333 N N . ALA A 1 183 ? 21.215 0.090 -36.121 1.00 90.31 183 ALA A N 1
ATOM 1334 C CA . ALA A 1 183 ? 21.777 0.903 -37.185 1.00 90.31 183 ALA A CA 1
ATOM 1335 C C . ALA A 1 183 ? 22.531 2.082 -36.564 1.00 90.31 183 ALA A C 1
ATOM 1337 O O . ALA A 1 183 ? 22.079 2.664 -35.576 1.00 90.31 183 ALA A O 1
ATOM 1338 N N . SER A 1 184 ? 23.663 2.446 -37.138 1.00 92.56 184 SER A N 1
ATOM 1339 C CA . SER A 1 184 ? 24.480 3.564 -36.717 1.00 92.56 184 SER A CA 1
ATOM 1340 C C . SER A 1 184 ? 25.075 4.284 -37.915 1.00 92.56 184 SER A C 1
ATOM 1342 O O . SER A 1 184 ? 25.256 3.732 -39.003 1.00 92.56 184 SER A O 1
ATOM 1344 N N . VAL A 1 185 ? 25.356 5.559 -37.701 1.00 95.75 185 VAL A N 1
ATOM 1345 C CA . VAL A 1 185 ? 26.079 6.390 -38.651 1.00 95.75 185 VAL A CA 1
ATOM 1346 C C . VAL A 1 185 ? 27.141 7.161 -37.893 1.00 95.75 185 VAL A C 1
ATOM 1348 O O . VAL A 1 185 ? 26.868 7.736 -36.839 1.00 95.75 185 VAL A O 1
ATOM 1351 N N . GLN A 1 186 ? 28.352 7.166 -38.432 1.00 95.38 186 GLN A N 1
ATOM 1352 C CA . GLN A 1 186 ? 29.449 8.009 -37.994 1.00 95.38 186 GLN A CA 1
ATOM 1353 C C . GLN A 1 186 ? 29.695 9.069 -39.061 1.00 95.38 186 GLN A C 1
ATOM 1355 O O . GLN A 1 186 ? 29.855 8.764 -40.243 1.00 95.38 186 GLN A O 1
ATOM 1360 N N . VAL A 1 187 ? 29.729 10.321 -38.628 1.00 96.19 187 VAL A N 1
ATOM 1361 C CA . VAL A 1 187 ? 30.005 11.477 -39.468 1.00 96.19 187 VAL A CA 1
ATOM 1362 C C . VAL A 1 187 ? 31.326 12.077 -39.034 1.00 96.19 187 VAL A C 1
ATOM 1364 O O . VAL A 1 187 ? 31.489 12.428 -37.868 1.00 96.19 187 VAL A O 1
ATOM 1367 N N . THR A 1 188 ? 32.252 12.208 -39.975 1.00 94.00 188 THR A N 1
ATOM 1368 C CA . THR A 1 188 ? 33.530 12.895 -39.783 1.00 94.00 188 THR A CA 1
ATOM 1369 C C . THR A 1 188 ? 33.481 14.237 -40.500 1.00 94.00 188 THR A C 1
ATOM 1371 O O . THR A 1 188 ? 33.051 14.303 -41.652 1.00 94.00 188 THR A O 1
ATOM 1374 N N . ASP A 1 189 ? 33.888 15.305 -39.828 1.00 93.88 189 ASP A N 1
ATOM 1375 C CA . ASP A 1 189 ? 33.987 16.639 -40.421 1.00 93.88 189 ASP A CA 1
ATOM 1376 C C . ASP A 1 189 ? 35.359 16.878 -41.095 1.00 93.88 189 ASP A C 1
ATOM 1378 O O . ASP A 1 189 ? 36.239 16.016 -41.062 1.00 93.88 189 ASP A O 1
ATOM 1382 N N . ASP A 1 190 ? 35.557 18.036 -41.734 1.00 92.38 190 ASP A N 1
ATOM 1383 C CA . ASP A 1 190 ? 36.805 18.377 -42.447 1.00 92.38 190 ASP A CA 1
ATOM 1384 C C . ASP A 1 190 ? 38.014 18.513 -41.502 1.00 92.38 190 ASP A C 1
ATOM 1386 O O . ASP A 1 190 ? 39.166 18.367 -41.911 1.00 92.38 190 ASP A O 1
ATOM 1390 N N . CYS A 1 191 ? 37.747 18.753 -40.218 1.00 90.44 191 CYS A N 1
ATOM 1391 C CA . CYS A 1 191 ? 38.745 18.827 -39.160 1.00 90.44 191 CYS A CA 1
ATOM 1392 C C . CYS A 1 191 ? 39.103 17.447 -38.579 1.00 90.44 191 CYS A C 1
ATOM 1394 O O . CYS A 1 191 ? 40.010 17.356 -37.755 1.00 90.44 191 CYS A O 1
ATOM 1396 N N . GLY A 1 192 ? 38.419 16.373 -38.992 1.00 90.44 192 GLY A N 1
ATOM 1397 C CA . GLY A 1 192 ? 38.623 15.019 -38.476 1.00 90.44 192 GLY A CA 1
ATOM 1398 C C . GLY A 1 192 ? 37.871 14.713 -37.176 1.00 90.44 192 GLY A C 1
ATOM 1399 O O . GLY A 1 192 ? 38.044 13.625 -36.624 1.00 90.44 192 GLY A O 1
ATOM 1400 N N . LEU A 1 193 ? 37.023 15.625 -36.694 1.00 92.81 193 LEU A N 1
ATOM 1401 C CA . LEU A 1 193 ? 36.159 15.394 -35.539 1.00 92.81 193 LEU A CA 1
ATOM 1402 C C . LEU A 1 193 ? 34.985 14.503 -35.943 1.00 92.81 193 LEU A C 1
ATOM 1404 O O . LEU A 1 193 ? 34.461 14.596 -37.054 1.00 92.81 193 LEU A O 1
ATOM 1408 N N . MET A 1 194 ? 34.565 13.631 -35.028 1.00 93.69 194 MET A N 1
ATOM 1409 C CA . MET A 1 194 ? 33.553 12.614 -35.302 1.00 93.69 194 MET A CA 1
ATOM 1410 C C . MET A 1 194 ? 32.321 12.780 -34.422 1.00 93.69 194 MET A C 1
ATOM 1412 O O . MET A 1 194 ? 32.426 13.044 -33.228 1.00 93.69 194 MET A O 1
ATOM 1416 N N . GLY A 1 195 ? 31.162 12.540 -35.021 1.00 93.56 195 GLY A N 1
ATOM 1417 C CA . GLY A 1 195 ? 29.864 12.453 -34.371 1.00 93.56 195 GLY A CA 1
ATOM 1418 C C . GLY A 1 195 ? 29.168 11.173 -34.789 1.00 93.56 195 GLY A C 1
ATOM 1419 O O . GLY A 1 195 ? 29.393 10.674 -35.890 1.00 93.56 195 GLY A O 1
ATOM 1420 N N . SER A 1 196 ? 28.319 10.626 -33.931 1.00 94.00 196 SER A N 1
ATOM 1421 C CA . SER A 1 196 ? 27.583 9.408 -34.256 1.00 94.00 196 SER A CA 1
ATOM 1422 C C . SER A 1 196 ? 26.201 9.404 -33.640 1.00 94.00 196 SER A C 1
ATOM 1424 O O . SER A 1 196 ? 26.018 9.938 -32.548 1.00 94.00 196 SER A O 1
ATOM 1426 N N . ASP A 1 197 ? 25.270 8.730 -34.302 1.00 93.12 197 ASP A N 1
ATOM 1427 C CA . ASP A 1 197 ? 23.962 8.411 -33.738 1.00 93.12 197 ASP A CA 1
ATOM 1428 C C . ASP A 1 197 ? 23.580 6.964 -34.062 1.00 93.12 197 ASP A C 1
ATOM 1430 O O . ASP A 1 197 ? 24.083 6.374 -35.023 1.00 93.12 197 ASP A O 1
ATOM 1434 N N . THR A 1 198 ? 22.712 6.384 -33.235 1.00 89.50 198 THR A N 1
ATOM 1435 C CA . THR A 1 198 ? 22.253 4.999 -33.372 1.00 89.50 198 THR A CA 1
ATOM 1436 C C . THR A 1 198 ? 20.736 4.915 -33.314 1.00 89.50 198 THR A C 1
ATOM 1438 O O . THR A 1 198 ? 20.095 5.586 -32.507 1.00 89.50 198 THR A O 1
ATOM 1441 N N . LEU A 1 199 ? 20.156 4.028 -34.118 1.00 80.25 199 LEU A N 1
ATOM 1442 C CA . LEU A 1 199 ? 18.720 3.819 -34.208 1.00 80.25 199 LEU A CA 1
ATOM 1443 C C . LEU A 1 199 ? 18.391 2.315 -34.133 1.00 80.25 199 LEU A C 1
ATOM 1445 O O . LEU A 1 199 ? 18.852 1.539 -34.975 1.00 80.25 199 LEU A O 1
ATOM 1449 N N . PRO A 1 200 ? 17.599 1.863 -33.140 1.00 73.50 200 PRO A N 1
ATOM 1450 C CA . PRO A 1 200 ? 17.216 0.460 -33.033 1.00 73.50 200 PRO A CA 1
ATOM 1451 C C . PRO A 1 200 ? 16.154 0.107 -34.076 1.00 73.50 200 PRO A C 1
ATOM 1453 O O . PRO A 1 200 ? 15.114 0.757 -34.126 1.00 73.50 200 PRO A O 1
ATOM 1456 N N . ILE A 1 201 ? 16.376 -0.960 -34.844 1.00 76.38 201 ILE A N 1
ATOM 1457 C CA . ILE A 1 201 ? 15.467 -1.447 -35.894 1.00 76.38 201 ILE A CA 1
ATOM 1458 C C . ILE A 1 201 ? 14.879 -2.790 -35.473 1.00 76.38 201 ILE A C 1
ATOM 1460 O O . ILE A 1 201 ? 15.602 -3.666 -34.995 1.00 76.38 201 ILE A O 1
ATOM 1464 N N . VAL A 1 202 ? 13.574 -2.976 -35.663 1.00 76.88 202 VAL A N 1
ATOM 1465 C CA . VAL A 1 202 ? 12.899 -4.257 -35.418 1.00 76.88 202 VAL A CA 1
ATOM 1466 C C . VAL A 1 202 ? 12.405 -4.824 -36.740 1.00 76.88 202 VAL A C 1
ATOM 1468 O O . VAL A 1 202 ? 11.525 -4.245 -37.374 1.00 76.88 202 VAL A O 1
ATOM 1471 N N . VAL A 1 203 ? 12.955 -5.973 -37.126 1.00 80.44 203 VAL A N 1
ATOM 1472 C CA . VAL A 1 203 ? 12.534 -6.729 -38.308 1.00 80.44 203 VAL A CA 1
ATOM 1473 C C . VAL A 1 203 ? 11.792 -7.972 -37.840 1.00 80.44 203 VAL A C 1
ATOM 1475 O O . VAL A 1 203 ? 12.301 -8.717 -37.002 1.00 80.44 203 VAL A O 1
ATOM 1478 N N . ILE A 1 204 ? 10.584 -8.172 -38.355 1.00 78.56 204 ILE A N 1
ATOM 1479 C CA . ILE A 1 204 ? 9.689 -9.271 -37.983 1.00 78.56 204 ILE A CA 1
ATOM 1480 C C . ILE A 1 204 ? 9.492 -10.161 -39.208 1.00 78.56 204 ILE A C 1
ATOM 1482 O O . ILE A 1 204 ? 9.227 -9.650 -40.291 1.00 78.56 204 ILE A O 1
ATOM 1486 N N . ASP A 1 205 ? 9.599 -11.474 -39.047 1.00 77.94 205 ASP A N 1
ATOM 1487 C CA . ASP A 1 205 ? 9.237 -12.439 -40.083 1.00 77.94 205 ASP A CA 1
ATOM 1488 C C . ASP A 1 205 ? 7.762 -12.813 -39.870 1.00 77.94 205 ASP A C 1
ATOM 1490 O O . ASP A 1 205 ? 7.408 -13.216 -38.759 1.00 77.94 205 ASP A O 1
ATOM 1494 N N . PRO A 1 206 ? 6.871 -12.617 -40.858 1.00 66.56 206 PRO A N 1
ATOM 1495 C CA . PRO A 1 206 ? 5.485 -13.055 -40.744 1.00 66.56 206 PRO A CA 1
ATOM 1496 C C . PRO A 1 206 ? 5.317 -14.574 -40.929 1.00 66.56 206 PRO A C 1
ATOM 1498 O O . PRO A 1 206 ? 4.288 -15.103 -40.508 1.00 66.56 206 PRO A O 1
ATOM 1501 N N . ASP A 1 207 ? 6.291 -15.250 -41.551 1.00 64.88 207 ASP A N 1
ATOM 1502 C CA . ASP A 1 207 ? 6.273 -16.679 -41.892 1.00 64.88 207 ASP A CA 1
ATOM 1503 C C . ASP A 1 207 ? 7.089 -17.539 -40.903 1.00 64.88 207 ASP A C 1
ATOM 1505 O O . ASP A 1 207 ? 6.927 -18.762 -40.859 1.00 64.88 207 ASP A O 1
ATOM 1509 N N . GLU A 1 208 ? 7.934 -16.924 -40.072 1.00 60.19 208 GLU A N 1
ATOM 1510 C CA . GLU A 1 208 ? 8.502 -17.570 -38.890 1.00 60.19 208 GLU A CA 1
ATOM 1511 C C . GLU A 1 208 ? 7.453 -17.493 -37.770 1.00 60.19 208 GLU A C 1
ATOM 1513 O O . GLU A 1 208 ? 7.091 -16.405 -37.325 1.00 60.19 208 GLU A O 1
ATOM 1518 N N . GLU A 1 209 ? 6.921 -18.638 -37.327 1.00 59.31 209 GLU A N 1
ATOM 1519 C CA . GLU A 1 209 ? 6.025 -18.764 -36.165 1.00 59.31 209 GLU A CA 1
ATOM 1520 C C . GLU A 1 209 ? 6.734 -18.283 -34.879 1.00 59.31 209 GLU A C 1
ATOM 1522 O O . GLU A 1 209 ? 7.142 -19.060 -34.018 1.00 59.31 209 GLU A O 1
ATOM 1527 N N . ALA A 1 210 ? 6.914 -16.971 -34.738 1.00 59.84 210 ALA A N 1
ATOM 1528 C CA . ALA A 1 210 ? 7.569 -16.340 -33.614 1.00 59.84 210 ALA A CA 1
ATOM 1529 C C . ALA A 1 210 ? 6.499 -15.816 -32.659 1.00 59.84 210 ALA A C 1
ATOM 1531 O O . ALA A 1 210 ? 5.899 -14.752 -32.827 1.00 59.84 210 ALA A O 1
ATOM 1532 N N . CYS A 1 211 ? 6.278 -16.611 -31.622 1.00 68.81 211 CYS A N 1
ATOM 1533 C CA . CYS A 1 211 ? 5.716 -16.188 -30.356 1.00 68.81 211 CYS A CA 1
ATOM 1534 C C . CYS A 1 211 ? 5.996 -14.703 -30.021 1.00 68.81 211 CYS A C 1
ATOM 1536 O O . CYS A 1 211 ? 7.139 -14.241 -30.067 1.00 68.81 211 CYS A O 1
ATOM 1538 N N . HIS A 1 212 ? 4.976 -13.962 -29.569 1.00 77.88 212 HIS A N 1
ATOM 1539 C CA . HIS A 1 212 ? 5.179 -12.601 -29.073 1.00 77.88 212 HIS A CA 1
ATOM 1540 C C . HIS A 1 212 ? 6.224 -12.594 -27.931 1.00 77.88 212 HIS A C 1
ATOM 1542 O O . HIS A 1 212 ? 6.051 -13.312 -26.946 1.00 77.88 212 HIS A O 1
ATOM 1548 N N . PRO A 1 213 ? 7.268 -11.745 -27.958 1.00 81.12 213 PRO A N 1
ATOM 1549 C CA . PRO A 1 213 ? 8.411 -11.856 -27.040 1.00 81.12 213 PRO A CA 1
ATOM 1550 C C . PRO A 1 213 ? 8.029 -11.737 -25.557 1.00 81.12 213 PRO A C 1
ATOM 1552 O O . PRO A 1 213 ? 8.646 -12.345 -24.686 1.00 81.12 213 PRO A O 1
ATOM 1555 N N . MET A 1 214 ? 6.980 -10.970 -25.245 1.00 82.62 214 MET A N 1
ATOM 1556 C CA . MET A 1 214 ? 6.450 -10.897 -23.879 1.00 82.62 214 MET A CA 1
ATOM 1557 C C . MET A 1 214 ? 5.633 -12.134 -23.491 1.00 82.62 214 MET A C 1
ATOM 1559 O O . MET A 1 214 ? 5.642 -12.512 -22.324 1.00 82.62 214 MET A O 1
ATOM 1563 N N . ALA A 1 215 ? 4.944 -12.757 -24.453 1.00 85.69 215 ALA A N 1
ATOM 1564 C CA . ALA A 1 215 ? 4.242 -14.014 -24.226 1.00 85.69 215 ALA A CA 1
ATOM 1565 C C . ALA A 1 215 ? 5.254 -15.117 -23.895 1.00 85.69 215 ALA A C 1
ATOM 1567 O O . ALA A 1 215 ? 5.082 -15.785 -22.881 1.00 85.69 215 ALA A O 1
ATOM 1568 N N . GLN A 1 216 ? 6.363 -15.191 -24.647 1.00 84.69 216 GLN A N 1
ATOM 1569 C CA . GLN A 1 216 ? 7.480 -16.095 -24.348 1.00 84.69 216 GLN A CA 1
ATOM 1570 C C . GLN A 1 216 ? 8.012 -15.864 -22.936 1.00 84.69 216 GLN A C 1
ATOM 1572 O O . GLN A 1 216 ? 8.108 -16.789 -22.141 1.00 84.69 216 GLN A O 1
ATOM 1577 N N . ARG A 1 217 ? 8.304 -14.605 -22.586 1.00 87.00 217 ARG A N 1
ATOM 1578 C CA . ARG A 1 217 ? 8.873 -14.268 -21.276 1.00 87.00 217 ARG A CA 1
ATOM 1579 C C . ARG A 1 217 ? 7.968 -14.673 -20.112 1.00 87.00 217 ARG A C 1
ATOM 1581 O O . ARG A 1 217 ? 8.463 -15.074 -19.063 1.00 87.00 217 ARG A O 1
ATOM 1588 N N . ILE A 1 218 ? 6.656 -14.500 -20.261 1.00 86.69 218 ILE A N 1
ATOM 1589 C CA . ILE A 1 218 ? 5.687 -14.914 -19.241 1.00 86.69 218 ILE A CA 1
ATOM 1590 C C . ILE A 1 218 ? 5.599 -16.441 -19.198 1.00 86.69 218 ILE A C 1
ATOM 1592 O O . ILE A 1 218 ? 5.646 -16.987 -18.104 1.00 86.69 218 ILE A O 1
ATOM 1596 N N . ALA A 1 219 ? 5.523 -17.112 -20.350 1.00 84.31 219 ALA A N 1
ATOM 1597 C CA . ALA A 1 219 ? 5.488 -18.571 -20.450 1.00 84.31 219 ALA A CA 1
ATOM 1598 C C . ALA A 1 219 ? 6.702 -19.215 -19.760 1.00 84.31 219 ALA A C 1
ATOM 1600 O O . ALA A 1 219 ? 6.535 -20.072 -18.892 1.00 84.31 219 ALA A O 1
ATOM 1601 N N . ASP A 1 220 ? 7.909 -18.726 -20.056 1.00 81.00 220 ASP A N 1
ATOM 1602 C CA . ASP A 1 220 ? 9.149 -19.174 -19.418 1.00 81.00 220 ASP A CA 1
ATOM 1603 C C . ASP A 1 220 ? 9.131 -18.892 -17.908 1.00 81.00 220 ASP A C 1
ATOM 1605 O O . ASP A 1 220 ? 9.473 -19.759 -17.110 1.00 81.00 220 ASP A O 1
ATOM 1609 N N . GLY A 1 221 ? 8.704 -17.689 -17.503 1.00 82.31 221 GLY A N 1
ATOM 1610 C CA . GLY A 1 221 ? 8.649 -17.290 -16.096 1.00 82.31 221 GLY A CA 1
ATOM 1611 C C . GLY A 1 221 ? 7.690 -18.147 -15.270 1.00 82.31 221 GLY A C 1
ATOM 1612 O O . GLY A 1 221 ? 8.078 -18.664 -14.227 1.00 82.31 221 GLY A O 1
ATOM 1613 N N . VAL A 1 222 ? 6.456 -18.333 -15.744 1.00 82.12 222 VAL A N 1
ATOM 1614 C CA . VAL A 1 222 ? 5.450 -19.164 -15.065 1.00 82.12 222 VAL A CA 1
ATOM 1615 C C . VAL A 1 222 ? 5.899 -20.625 -15.030 1.00 82.12 222 VAL A C 1
ATOM 1617 O O . VAL A 1 222 ? 5.799 -21.256 -13.987 1.00 82.12 222 VAL A O 1
ATOM 1620 N N . SER A 1 223 ? 6.495 -21.139 -16.110 1.00 76.62 223 SER A N 1
ATOM 1621 C CA . SER A 1 223 ? 7.014 -22.515 -16.162 1.00 76.62 223 SER A CA 1
ATOM 1622 C C . SER A 1 223 ? 8.203 -22.772 -15.222 1.00 76.62 223 SER A C 1
ATOM 1624 O O . SER A 1 223 ? 8.524 -23.925 -14.943 1.00 76.62 223 SER A O 1
ATOM 1626 N N . MET A 1 224 ? 8.874 -21.719 -14.740 1.00 77.50 224 MET A N 1
ATOM 1627 C CA . MET A 1 224 ? 9.929 -21.812 -13.722 1.00 77.50 224 MET A CA 1
ATOM 1628 C C . MET A 1 224 ? 9.394 -21.780 -12.286 1.00 77.50 224 MET A C 1
ATOM 1630 O O . MET A 1 224 ? 10.160 -22.056 -11.360 1.00 77.50 224 MET A O 1
ATOM 1634 N N . LEU A 1 225 ? 8.123 -21.427 -12.076 1.00 72.81 225 LEU A N 1
ATOM 1635 C CA . LEU A 1 225 ? 7.509 -21.518 -10.757 1.00 72.81 225 LEU A CA 1
ATOM 1636 C C . LEU A 1 225 ? 7.415 -22.996 -10.356 1.00 72.81 225 LEU A C 1
ATOM 1638 O O . LEU A 1 225 ? 7.039 -23.859 -11.149 1.00 72.81 225 LEU A O 1
ATOM 1642 N N . PHE A 1 226 ? 7.806 -23.302 -9.119 1.00 61.50 226 PHE A N 1
ATOM 1643 C CA . PHE A 1 226 ? 7.728 -24.661 -8.589 1.00 61.50 226 PHE A CA 1
ATOM 1644 C C . PHE A 1 226 ? 6.260 -25.096 -8.436 1.00 61.50 226 PHE A C 1
ATOM 1646 O O . PHE A 1 226 ? 5.374 -24.242 -8.399 1.00 61.50 226 PHE A O 1
ATOM 1653 N N . PRO A 1 227 ? 5.975 -26.405 -8.299 1.00 61.56 227 PRO A N 1
ATOM 1654 C CA . PRO A 1 227 ? 4.616 -26.941 -8.430 1.00 61.56 227 PRO A CA 1
ATOM 1655 C C . PRO A 1 227 ? 3.556 -26.364 -7.475 1.00 61.56 227 PRO A C 1
ATOM 1657 O O . PRO A 1 227 ? 2.373 -26.593 -7.684 1.00 61.56 227 PRO A O 1
ATOM 1660 N N . SER A 1 228 ? 3.948 -25.659 -6.409 1.00 70.56 228 SER A N 1
ATOM 1661 C CA . SER A 1 228 ? 3.025 -24.979 -5.490 1.00 70.56 228 SER A CA 1
ATOM 1662 C C . SER A 1 228 ? 2.557 -23.601 -5.973 1.00 70.56 228 SER A C 1
ATOM 1664 O O . SER A 1 228 ? 1.592 -23.077 -5.430 1.00 70.56 228 SER A O 1
ATOM 1666 N N . GLN A 1 229 ? 3.237 -23.016 -6.963 1.00 79.94 229 GLN A N 1
ATOM 1667 C CA . GLN A 1 229 ? 3.038 -21.643 -7.444 1.00 79.94 229 GLN A CA 1
ATOM 1668 C C . GLN A 1 229 ? 2.568 -21.575 -8.903 1.00 79.94 229 GLN A C 1
ATOM 1670 O O . GLN A 1 229 ? 2.122 -20.522 -9.347 1.00 79.94 229 GLN A O 1
ATOM 1675 N N . ALA A 1 230 ? 2.662 -22.669 -9.656 1.00 81.12 230 ALA A N 1
ATOM 1676 C CA . ALA A 1 230 ? 2.034 -22.813 -10.964 1.00 81.12 230 ALA A CA 1
ATOM 1677 C C . ALA A 1 230 ? 1.499 -24.237 -11.101 1.00 81.12 230 ALA A C 1
ATOM 1679 O O . ALA A 1 230 ? 2.236 -25.206 -10.902 1.00 81.12 230 ALA A O 1
ATOM 1680 N N . GLU A 1 231 ? 0.215 -24.359 -11.431 1.00 73.88 231 GLU A N 1
ATOM 1681 C CA . GLU A 1 231 ? -0.441 -25.666 -11.548 1.00 73.88 231 GLU A CA 1
ATOM 1682 C C . GLU A 1 231 ? -0.181 -26.321 -12.906 1.00 73.88 231 GLU A C 1
ATOM 1684 O O . GLU A 1 231 ? -0.257 -27.547 -13.042 1.00 73.88 231 GLU A O 1
ATOM 1689 N N . GLN A 1 232 ? 0.110 -25.506 -13.924 1.00 75.81 232 GLN A N 1
ATOM 1690 C CA . GLN A 1 232 ? 0.280 -25.942 -15.305 1.00 75.81 232 GLN A CA 1
ATOM 1691 C C . GLN A 1 232 ? 1.466 -25.243 -15.975 1.00 75.81 232 GLN A C 1
ATOM 1693 O O . GLN A 1 232 ? 1.874 -24.141 -15.609 1.00 75.81 232 GLN A O 1
ATOM 1698 N N . LEU A 1 233 ? 2.019 -25.905 -16.991 1.00 71.19 233 LEU A N 1
ATOM 1699 C CA . LEU A 1 233 ? 3.008 -25.305 -17.878 1.00 71.19 233 LEU A CA 1
ATOM 1700 C C . LEU A 1 233 ? 2.276 -24.548 -18.981 1.00 71.19 233 LEU A C 1
ATOM 1702 O O . LEU A 1 233 ? 1.374 -25.103 -19.605 1.00 71.19 233 LEU A O 1
ATOM 1706 N N . TYR A 1 234 ? 2.703 -23.317 -19.246 1.00 77.12 234 TYR A N 1
ATOM 1707 C CA . TYR A 1 234 ? 2.140 -22.505 -20.317 1.00 77.12 234 TYR A CA 1
ATOM 1708 C C . TYR A 1 234 ? 3.141 -22.386 -21.447 1.00 77.12 234 TYR A C 1
ATOM 1710 O O . TYR A 1 234 ? 4.294 -22.007 -21.237 1.00 77.12 234 TYR A O 1
ATOM 1718 N N . THR A 1 235 ? 2.684 -22.681 -22.655 1.00 77.81 235 THR A N 1
ATOM 1719 C CA . THR A 1 235 ? 3.403 -22.314 -23.866 1.00 77.81 235 THR A CA 1
ATOM 1720 C C . THR A 1 235 ? 3.213 -20.829 -24.143 1.00 77.81 235 THR A C 1
ATOM 1722 O O . THR A 1 235 ? 2.349 -20.151 -23.580 1.00 77.81 235 THR A O 1
ATOM 1725 N N . CYS A 1 236 ? 4.017 -20.296 -25.054 1.00 81.56 236 CYS A N 1
ATOM 1726 C CA . CYS A 1 236 ? 3.783 -18.946 -25.524 1.00 81.56 236 CYS A CA 1
ATOM 1727 C C . CYS A 1 236 ? 2.398 -18.756 -26.155 1.00 81.56 236 CYS A C 1
ATOM 1729 O O . CYS A 1 236 ? 1.774 -17.715 -25.936 1.00 81.56 236 CYS A O 1
ATOM 1731 N N . GLU A 1 237 ? 1.940 -19.729 -26.947 1.00 83.06 237 GLU A N 1
ATOM 1732 C CA . GLU A 1 237 ? 0.642 -19.659 -27.618 1.00 83.06 237 GLU A CA 1
ATOM 1733 C C . GLU A 1 237 ? -0.478 -19.536 -26.583 1.00 83.06 237 GLU A C 1
ATOM 1735 O O . GLU A 1 237 ? -1.312 -18.639 -26.702 1.00 83.06 237 GLU A O 1
ATOM 1740 N N . ASP A 1 238 ? -0.393 -20.297 -25.485 1.00 83.88 238 ASP A N 1
ATOM 1741 C CA . ASP A 1 238 ? -1.346 -20.204 -24.377 1.00 83.88 238 ASP A CA 1
ATOM 1742 C C . ASP A 1 238 ? -1.381 -18.790 -23.779 1.00 83.88 238 ASP A C 1
ATOM 1744 O O . ASP A 1 238 ? -2.444 -18.187 -23.616 1.00 83.88 238 ASP A O 1
ATOM 1748 N N . ILE A 1 239 ? -0.213 -18.205 -23.487 1.00 86.62 239 ILE A N 1
ATOM 1749 C CA . ILE A 1 239 ? -0.142 -16.839 -22.951 1.00 86.62 239 ILE A CA 1
ATOM 1750 C C . ILE A 1 239 ? -0.691 -15.821 -23.955 1.00 86.62 239 ILE A C 1
ATOM 1752 O O . ILE A 1 239 ? -1.406 -14.891 -23.571 1.00 86.62 239 ILE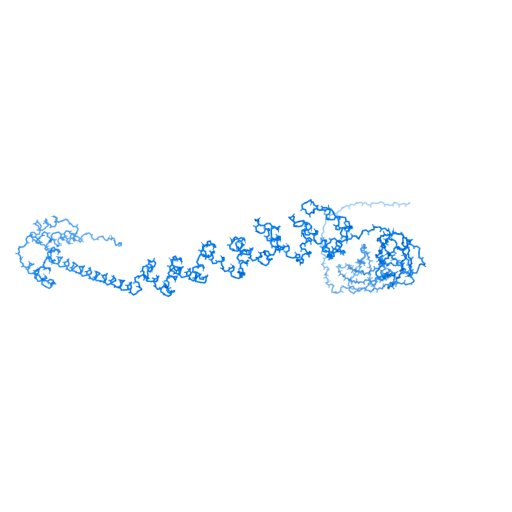 A O 1
ATOM 1756 N N . PHE A 1 240 ? -0.364 -15.970 -25.237 1.00 83.94 240 PHE A N 1
ATOM 1757 C CA . PHE A 1 240 ? -0.849 -15.079 -26.285 1.00 83.94 240 PHE A CA 1
ATOM 1758 C C . PHE A 1 240 ? -2.373 -15.166 -26.433 1.00 83.94 240 PHE A C 1
ATOM 1760 O O . PHE A 1 240 ? -3.047 -14.140 -26.576 1.00 83.94 240 PHE A O 1
ATOM 1767 N N . ASP A 1 241 ? -2.938 -16.361 -26.300 1.00 84.75 241 ASP A N 1
ATOM 1768 C CA . ASP A 1 241 ? -4.377 -16.573 -26.316 1.00 84.75 241 ASP A CA 1
ATOM 1769 C C . ASP A 1 241 ? -5.071 -15.984 -25.091 1.00 84.75 241 ASP A C 1
ATOM 1771 O O . ASP A 1 241 ? -6.139 -15.391 -25.243 1.00 84.75 241 ASP A O 1
ATOM 1775 N N . MET A 1 242 ? -4.465 -16.008 -23.900 1.00 85.38 242 MET A N 1
ATOM 1776 C CA . MET A 1 242 ? -5.004 -15.266 -22.747 1.00 85.38 242 MET A CA 1
ATOM 1777 C C . MET A 1 242 ? -5.074 -13.755 -23.001 1.00 85.38 242 MET A C 1
ATOM 1779 O O . MET A 1 242 ? -6.039 -13.099 -22.602 1.00 85.38 242 MET A O 1
ATOM 1783 N N . VAL A 1 243 ? -4.086 -13.183 -23.698 1.00 84.00 243 VAL A N 1
ATOM 1784 C CA . VAL A 1 243 ? -4.093 -11.750 -24.042 1.00 84.00 243 VAL A CA 1
ATOM 1785 C C . VAL A 1 243 ? -5.186 -11.417 -25.047 1.00 84.00 243 VAL A C 1
ATOM 1787 O O . VAL A 1 243 ? -5.855 -10.390 -24.916 1.00 84.00 243 VAL A O 1
ATOM 1790 N N . ARG A 1 244 ? -5.405 -12.294 -26.030 1.00 80.12 244 ARG A N 1
ATOM 1791 C CA . ARG A 1 244 ? -6.487 -12.143 -27.013 1.00 80.12 244 ARG A CA 1
ATOM 1792 C C . ARG A 1 244 ? -7.869 -12.470 -26.440 1.00 80.12 244 ARG A C 1
ATOM 1794 O O . ARG A 1 244 ? -8.869 -12.134 -27.072 1.00 80.12 244 ARG A O 1
ATOM 1801 N N . GLY A 1 245 ? -7.926 -13.053 -25.241 1.00 79.19 245 GLY A N 1
ATOM 1802 C CA . GLY A 1 245 ? -9.151 -13.527 -24.597 1.00 79.19 245 GLY A CA 1
ATOM 1803 C C . GLY A 1 245 ? -9.634 -14.883 -25.123 1.00 79.19 245 GLY A C 1
ATOM 1804 O O . GLY A 1 245 ? -10.769 -15.259 -24.848 1.00 79.19 245 GLY A O 1
ATOM 1805 N N . GLY A 1 246 ? -8.800 -15.610 -25.870 1.00 77.00 246 GLY A N 1
ATOM 1806 C CA . GLY A 1 246 ? -9.104 -16.929 -26.428 1.00 77.00 246 GLY A CA 1
ATOM 1807 C C . GLY A 1 246 ? -9.276 -18.019 -25.367 1.00 77.00 246 GLY A C 1
ATOM 1808 O O . GLY A 1 246 ? -10.171 -18.845 -25.504 1.00 77.00 246 GLY A O 1
ATOM 1809 N N . LEU A 1 247 ? -8.484 -17.985 -24.286 1.00 73.44 247 LEU A N 1
ATOM 1810 C CA . LEU A 1 247 ? -8.564 -18.977 -23.198 1.00 73.44 247 LEU A CA 1
ATOM 1811 C C . LEU A 1 247 ? -9.482 -18.566 -22.040 1.00 73.44 247 LEU A C 1
ATOM 1813 O O . LEU A 1 247 ? -10.109 -19.410 -21.412 1.00 73.44 247 LEU A O 1
ATOM 1817 N N . THR A 1 248 ? -9.564 -17.272 -21.743 1.00 75.44 248 THR A N 1
ATOM 1818 C CA . THR A 1 248 ? -10.225 -16.746 -20.533 1.00 75.44 248 THR A CA 1
ATOM 1819 C C . THR A 1 248 ? -11.569 -16.076 -20.826 1.00 75.44 248 THR A C 1
ATOM 1821 O O . THR A 1 248 ? -12.275 -15.676 -19.904 1.00 75.44 248 THR A O 1
ATOM 1824 N N . GLY A 1 249 ? -11.909 -15.852 -22.101 1.00 74.19 249 GLY A N 1
ATOM 1825 C CA . GLY A 1 249 ? -13.066 -15.048 -22.511 1.00 74.19 249 GLY A CA 1
ATOM 1826 C C . GLY A 1 249 ? -12.936 -13.543 -22.223 1.00 74.19 249 GLY A C 1
ATOM 1827 O O . GLY A 1 249 ? -13.837 -12.779 -22.564 1.00 74.19 249 GLY A O 1
ATOM 1828 N N . SER A 1 250 ? -11.828 -13.098 -21.617 1.00 77.69 250 SER A N 1
ATOM 1829 C CA . SER A 1 250 ? -11.552 -11.701 -21.256 1.00 77.69 250 SER A CA 1
ATOM 1830 C C . SER A 1 250 ? -10.086 -11.349 -21.496 1.00 77.69 250 SER A C 1
ATOM 1832 O O . SER A 1 250 ? -9.185 -12.065 -21.070 1.00 77.69 250 SER A O 1
ATOM 1834 N N . GLN A 1 251 ? -9.831 -10.214 -22.148 1.00 76.44 251 GLN A N 1
ATOM 1835 C CA . GLN A 1 251 ? -8.472 -9.796 -22.496 1.00 76.44 251 GLN A CA 1
ATOM 1836 C C . GLN A 1 251 ? -7.688 -9.326 -21.260 1.00 76.44 251 GLN A C 1
ATOM 1838 O O . GLN A 1 251 ? -7.998 -8.291 -20.661 1.00 76.44 251 GLN A O 1
ATOM 1843 N N . LEU A 1 252 ? -6.618 -10.045 -20.910 1.00 78.56 252 LEU A N 1
ATOM 1844 C CA . LEU A 1 252 ? -5.607 -9.587 -19.955 1.00 78.56 252 LEU A CA 1
ATOM 1845 C C . LEU A 1 252 ? -4.349 -9.159 -20.702 1.00 78.56 252 LEU A C 1
ATOM 1847 O O . LEU A 1 252 ? -3.632 -9.990 -21.232 1.00 78.56 252 LEU A O 1
ATOM 1851 N N . GLY A 1 253 ? -4.025 -7.867 -20.704 1.00 85.50 253 GLY A N 1
ATOM 1852 C CA . GLY A 1 253 ? -2.772 -7.402 -21.306 1.00 85.50 253 GLY A CA 1
ATOM 1853 C C . GLY A 1 253 ? -1.532 -8.010 -20.636 1.00 85.50 253 GLY A C 1
ATOM 1854 O O . GLY A 1 253 ? -1.524 -8.251 -19.426 1.00 85.50 253 GLY A O 1
ATOM 1855 N N . PHE A 1 254 ? -0.447 -8.167 -21.398 1.00 84.62 254 PHE A N 1
ATOM 1856 C CA . PHE A 1 254 ? 0.804 -8.775 -20.928 1.00 84.62 254 PHE A CA 1
ATOM 1857 C C . PHE A 1 254 ? 1.329 -8.232 -19.593 1.00 84.62 254 PHE A C 1
ATOM 1859 O O . PHE A 1 254 ? 1.795 -8.995 -18.751 1.00 84.62 254 PHE A O 1
ATOM 1866 N N . GLY A 1 255 ? 1.242 -6.917 -19.369 1.00 85.25 255 GLY A N 1
ATOM 1867 C CA . GLY A 1 255 ? 1.695 -6.310 -18.115 1.00 85.25 255 GLY A CA 1
ATOM 1868 C C . GLY A 1 255 ? 0.952 -6.843 -16.884 1.00 85.25 255 GLY A C 1
ATOM 1869 O O . GLY A 1 255 ? 1.551 -6.974 -15.822 1.00 85.25 255 GLY A O 1
ATOM 1870 N N . ARG A 1 256 ? -0.333 -7.200 -17.023 1.00 91.25 256 ARG A N 1
ATOM 1871 C CA . ARG A 1 256 ? -1.140 -7.777 -15.936 1.00 91.25 256 ARG A CA 1
ATOM 1872 C C . ARG A 1 256 ? -0.752 -9.227 -15.658 1.00 91.25 256 ARG A C 1
ATOM 1874 O O . ARG A 1 256 ? -0.602 -9.578 -14.496 1.00 91.25 256 ARG A O 1
ATOM 1881 N N . LEU A 1 257 ? -0.523 -10.024 -16.701 1.00 91.69 257 LEU A N 1
ATOM 1882 C CA . LEU A 1 257 ? -0.046 -11.408 -16.576 1.00 91.69 257 LEU A CA 1
ATOM 1883 C C . LEU A 1 257 ? 1.355 -11.469 -15.947 1.00 91.69 257 LEU A C 1
ATOM 1885 O O . LEU A 1 257 ? 1.603 -12.261 -15.040 1.00 91.69 257 LEU A O 1
ATOM 1889 N N . TRP A 1 258 ? 2.251 -10.567 -16.359 1.00 91.94 258 TRP A N 1
ATOM 1890 C CA . TRP A 1 258 ? 3.569 -10.430 -15.740 1.00 91.94 258 TRP A CA 1
ATOM 1891 C C . TRP A 1 258 ? 3.481 -9.989 -14.274 1.00 91.94 258 TRP A C 1
ATOM 1893 O O . TRP A 1 258 ? 4.250 -10.455 -13.438 1.00 91.94 258 TRP A O 1
ATOM 1903 N N . HIS A 1 259 ? 2.543 -9.101 -13.936 1.00 93.00 259 HIS A N 1
ATOM 1904 C CA . HIS A 1 259 ? 2.324 -8.703 -12.548 1.00 93.00 259 HIS A CA 1
ATOM 1905 C C . HIS A 1 259 ? 1.806 -9.864 -11.688 1.00 93.00 259 HIS A C 1
ATOM 1907 O O . HIS A 1 259 ? 2.302 -10.042 -10.580 1.00 93.00 259 HIS A O 1
ATOM 1913 N N . ALA A 1 260 ? 0.886 -10.683 -12.210 1.00 94.31 260 ALA A N 1
ATOM 1914 C CA . ALA A 1 260 ? 0.440 -11.906 -11.540 1.00 94.31 260 ALA A CA 1
ATOM 1915 C C . ALA A 1 260 ? 1.619 -12.852 -11.259 1.00 94.31 260 ALA A C 1
ATOM 1917 O O . ALA A 1 260 ? 1.776 -13.314 -10.135 1.00 94.31 260 ALA A O 1
ATOM 1918 N N . TYR A 1 261 ? 2.517 -13.041 -12.234 1.00 93.81 261 TYR A N 1
ATOM 1919 C CA . TYR A 1 261 ? 3.758 -13.803 -12.044 1.00 93.81 261 TYR A CA 1
ATOM 1920 C C . TYR A 1 261 ? 4.625 -13.223 -10.919 1.00 93.81 261 TYR A C 1
ATOM 1922 O O . TYR A 1 261 ? 5.043 -13.943 -10.018 1.00 93.81 261 TYR A O 1
ATOM 1930 N N . LYS A 1 262 ? 4.852 -11.904 -10.915 1.00 94.38 262 LYS A N 1
ATOM 1931 C CA . LYS A 1 262 ? 5.617 -11.239 -9.849 1.00 94.38 262 LYS A CA 1
ATOM 1932 C C . LYS A 1 262 ? 4.989 -11.417 -8.465 1.00 94.38 262 LYS A C 1
ATOM 1934 O O . LYS A 1 262 ? 5.740 -11.491 -7.499 1.00 94.38 262 LYS A O 1
ATOM 1939 N N . LEU A 1 263 ? 3.661 -11.451 -8.367 1.00 95.06 263 LEU A N 1
ATOM 1940 C CA . LEU A 1 263 ? 2.955 -11.689 -7.109 1.00 95.06 263 LEU A CA 1
ATOM 1941 C C . LEU A 1 263 ? 3.041 -13.154 -6.668 1.00 95.06 263 LEU A C 1
ATOM 1943 O O . LEU A 1 263 ? 3.259 -13.377 -5.486 1.00 95.06 263 LEU A O 1
ATOM 1947 N N . ALA A 1 264 ? 2.970 -14.122 -7.586 1.00 94.19 264 ALA A N 1
ATOM 1948 C CA . ALA A 1 264 ? 3.134 -15.549 -7.270 1.00 94.19 264 ALA A CA 1
ATOM 1949 C C . ALA A 1 264 ? 4.513 -15.868 -6.663 1.00 94.19 264 ALA A C 1
ATOM 1951 O O . ALA A 1 264 ? 4.643 -16.749 -5.825 1.00 94.19 264 ALA A O 1
ATOM 1952 N N . GLN A 1 265 ? 5.549 -15.102 -7.028 1.00 91.44 265 GLN A N 1
ATOM 1953 C CA . GLN A 1 265 ? 6.877 -15.209 -6.407 1.00 91.44 265 GLN A CA 1
ATOM 1954 C C . GLN A 1 265 ? 6.939 -14.692 -4.961 1.00 91.44 265 GLN A C 1
ATOM 1956 O O . GLN A 1 265 ? 7.915 -14.958 -4.270 1.00 91.44 265 GLN A O 1
ATOM 1961 N N . ILE A 1 266 ? 5.975 -13.866 -4.548 1.00 92.25 266 ILE A N 1
ATOM 1962 C CA . ILE A 1 266 ? 5.955 -13.200 -3.237 1.00 92.25 266 ILE A CA 1
ATOM 1963 C C . ILE A 1 266 ? 4.945 -13.882 -2.313 1.00 92.25 266 ILE A C 1
ATOM 1965 O O . ILE A 1 266 ? 5.201 -14.033 -1.126 1.00 92.25 266 ILE A O 1
ATOM 1969 N N . ILE A 1 267 ? 3.795 -14.266 -2.861 1.00 93.00 267 ILE A N 1
ATOM 1970 C CA . ILE A 1 267 ? 2.696 -14.912 -2.153 1.00 93.00 267 ILE A CA 1
ATOM 1971 C C . ILE A 1 267 ? 2.819 -16.412 -2.411 1.00 93.00 267 ILE A C 1
ATOM 1973 O O . ILE A 1 267 ? 2.212 -16.938 -3.339 1.00 93.00 267 ILE A O 1
ATOM 1977 N N . GLU A 1 268 ? 3.650 -17.089 -1.621 1.00 86.88 268 GLU A N 1
ATOM 1978 C CA . GLU A 1 268 ? 4.002 -18.499 -1.856 1.00 86.88 268 GLU A CA 1
ATOM 1979 C C . GLU A 1 268 ? 2.817 -19.464 -1.720 1.00 86.88 268 GLU A C 1
ATOM 1981 O O . GLU A 1 268 ? 2.831 -20.546 -2.306 1.00 86.88 268 GLU A O 1
ATOM 1986 N N . ASP A 1 269 ? 1.782 -19.049 -0.991 1.00 91.38 269 ASP A N 1
ATOM 1987 C CA . ASP A 1 269 ? 0.581 -19.839 -0.745 1.00 91.38 269 ASP A CA 1
ATOM 1988 C C . ASP A 1 269 ? -0.444 -19.768 -1.886 1.00 91.38 269 ASP A C 1
ATOM 1990 O O . ASP A 1 269 ? -1.416 -20.520 -1.861 1.00 91.38 269 ASP A O 1
ATOM 1994 N N . LEU A 1 270 ? -0.266 -18.900 -2.887 1.00 93.56 270 LEU A N 1
ATOM 1995 C CA . LEU A 1 270 ? -1.165 -18.815 -4.042 1.00 93.56 270 LEU A CA 1
ATOM 1996 C C . LEU A 1 270 ? -0.455 -19.175 -5.343 1.00 93.56 270 LEU A C 1
ATOM 1998 O O . LEU A 1 270 ? 0.690 -18.796 -5.591 1.00 93.56 270 LEU A O 1
ATOM 2002 N N . THR A 1 271 ? -1.190 -19.857 -6.209 1.00 94.12 271 THR A N 1
ATOM 2003 C CA . THR A 1 271 ? -0.759 -20.167 -7.568 1.00 94.12 271 THR A CA 1
ATOM 2004 C C . THR A 1 271 ? -0.894 -18.950 -8.479 1.00 94.12 271 THR A C 1
ATOM 2006 O O . THR A 1 271 ? -1.674 -18.021 -8.243 1.00 94.12 271 THR A O 1
ATOM 2009 N N . TRP A 1 272 ? -0.131 -18.945 -9.567 1.00 93.94 272 TRP A N 1
ATOM 2010 C CA . TRP A 1 272 ? -0.228 -17.929 -10.602 1.00 93.94 272 TRP A CA 1
ATOM 2011 C C . TRP A 1 272 ? -1.641 -17.849 -11.189 1.00 93.94 272 TRP A C 1
ATOM 2013 O O . TRP A 1 272 ? -2.130 -16.749 -11.457 1.00 93.94 272 TRP A O 1
ATOM 2023 N N . GLU A 1 273 ? -2.303 -18.995 -11.346 1.00 91.88 273 GLU A N 1
ATOM 2024 C CA . GLU A 1 273 ? -3.689 -19.120 -11.778 1.00 91.88 273 GLU A CA 1
ATOM 2025 C C . GLU A 1 273 ? -4.654 -18.431 -10.815 1.00 91.88 273 GLU A C 1
ATOM 2027 O O . GLU A 1 273 ? -5.397 -17.554 -11.250 1.00 91.88 273 GLU A O 1
ATOM 2032 N N . GLU A 1 274 ? -4.584 -18.728 -9.515 1.00 94.31 274 GLU A N 1
ATOM 2033 C CA . GLU A 1 274 ? -5.436 -18.092 -8.500 1.00 94.31 274 GLU A CA 1
ATOM 2034 C C . GLU A 1 274 ? -5.260 -16.563 -8.491 1.00 94.31 274 GLU A C 1
ATOM 2036 O O . GLU A 1 274 ? -6.229 -15.806 -8.414 1.00 94.31 274 GLU A O 1
ATOM 2041 N N . ILE A 1 275 ? -4.023 -16.080 -8.640 1.00 95.31 275 ILE A N 1
ATOM 2042 C CA . ILE A 1 275 ? -3.717 -14.643 -8.690 1.00 95.31 275 ILE A CA 1
ATOM 2043 C C . ILE A 1 275 ? -4.224 -14.000 -9.991 1.00 95.31 275 ILE A C 1
ATOM 2045 O O . ILE A 1 275 ? -4.720 -12.866 -9.984 1.00 95.31 275 ILE A O 1
ATOM 2049 N N . ARG A 1 276 ? -4.088 -14.686 -11.129 1.00 93.81 276 ARG A N 1
ATOM 2050 C CA . ARG A 1 276 ? -4.619 -14.233 -12.421 1.00 93.81 276 ARG A CA 1
ATOM 2051 C C . ARG A 1 276 ? -6.143 -14.152 -12.370 1.00 93.81 276 ARG A C 1
ATOM 2053 O O . ARG A 1 276 ? -6.702 -13.138 -12.793 1.00 93.81 276 ARG A O 1
ATOM 2060 N N . ASP A 1 277 ? -6.787 -15.183 -11.845 1.00 92.62 277 ASP A N 1
ATOM 2061 C CA . ASP A 1 277 ? -8.241 -15.327 -11.825 1.00 92.62 277 ASP A CA 1
ATOM 2062 C C . ASP A 1 277 ? -8.870 -14.323 -10.860 1.00 92.62 277 ASP A C 1
ATOM 2064 O O . ASP A 1 277 ? -9.789 -13.607 -11.255 1.00 92.62 277 ASP A O 1
ATOM 2068 N N . TRP A 1 278 ? -8.233 -14.076 -9.706 1.00 94.38 278 TRP A N 1
ATOM 2069 C CA . TRP A 1 278 ? -8.560 -12.945 -8.831 1.00 94.38 278 TRP A CA 1
ATOM 2070 C C . TRP A 1 278 ? -8.708 -11.634 -9.614 1.00 94.38 278 TRP A C 1
ATOM 2072 O O . TRP A 1 278 ? -9.628 -10.846 -9.378 1.00 94.38 278 TRP A O 1
ATOM 2082 N N . LYS A 1 279 ? -7.811 -11.382 -10.580 1.00 93.25 279 LYS A N 1
ATOM 2083 C CA . LYS A 1 279 ? -7.880 -10.175 -11.405 1.00 93.25 279 LYS A CA 1
ATOM 2084 C C . LYS A 1 279 ? -8.975 -10.221 -12.466 1.00 93.25 279 LYS A C 1
ATOM 2086 O O . LYS A 1 279 ? -9.538 -9.164 -12.772 1.00 93.25 279 LYS A O 1
ATOM 2091 N N . LEU A 1 280 ? -9.221 -11.387 -13.058 1.00 89.94 280 LEU A N 1
ATOM 2092 C CA . LEU A 1 280 ? -10.280 -11.591 -14.049 1.00 89.94 280 LEU A CA 1
ATOM 2093 C C . LEU A 1 280 ? -11.665 -11.385 -13.439 1.00 89.94 280 LEU A C 1
ATOM 2095 O O . LEU A 1 280 ? -12.499 -10.744 -14.075 1.00 89.94 280 LEU A O 1
ATOM 2099 N N . ASP A 1 281 ? -11.843 -11.764 -12.176 1.00 89.88 281 ASP A N 1
ATOM 2100 C CA . ASP A 1 281 ? -13.073 -11.559 -11.401 1.00 89.88 281 ASP A CA 1
ATOM 2101 C C . ASP A 1 281 ? -13.330 -10.082 -11.038 1.00 89.88 281 ASP A C 1
ATOM 2103 O O . ASP A 1 281 ? -14.279 -9.737 -10.337 1.00 89.88 281 ASP A O 1
ATOM 2107 N N . GLY A 1 282 ? -12.489 -9.167 -11.529 1.00 89.06 282 GLY A N 1
ATOM 2108 C CA . GLY A 1 282 ? -12.641 -7.725 -11.355 1.00 89.06 282 GLY A CA 1
ATOM 2109 C C . GLY A 1 282 ? -11.943 -7.167 -10.117 1.00 89.06 282 GLY A C 1
ATOM 2110 O O . GLY A 1 282 ? -11.920 -5.945 -9.935 1.00 89.06 282 GLY A O 1
ATOM 2111 N N . ASN A 1 283 ? -11.300 -8.007 -9.301 1.00 91.81 283 ASN A N 1
ATOM 2112 C CA . ASN A 1 283 ? -10.648 -7.546 -8.081 1.00 91.81 283 ASN A CA 1
ATOM 2113 C C . ASN A 1 283 ? -9.367 -6.732 -8.354 1.00 91.81 283 ASN A C 1
ATOM 2115 O O . ASN A 1 283 ? -8.738 -6.745 -9.423 1.00 91.81 283 ASN A O 1
ATOM 2119 N N . GLY A 1 284 ? -8.973 -5.930 -7.365 1.00 92.38 284 GLY A N 1
ATOM 2120 C CA . GLY A 1 284 ? -7.758 -5.117 -7.409 1.00 92.38 284 GLY A CA 1
ATOM 2121 C C . GLY A 1 284 ? -6.528 -5.875 -6.904 1.00 92.38 284 GLY A C 1
ATOM 2122 O O . GLY A 1 284 ? -6.611 -6.602 -5.917 1.00 92.38 284 GLY A O 1
ATOM 2123 N N . TRP A 1 285 ? -5.356 -5.622 -7.498 1.00 93.94 285 TRP A N 1
ATOM 2124 C CA . TRP A 1 285 ? -4.074 -6.155 -7.007 1.00 93.94 285 TRP A CA 1
ATOM 2125 C C . TRP A 1 285 ? -3.763 -5.709 -5.576 1.00 93.94 285 TRP A C 1
ATOM 2127 O O . TRP A 1 285 ? -3.304 -6.496 -4.759 1.00 93.94 285 TRP A O 1
ATOM 2137 N N . GLY A 1 286 ? -4.079 -4.449 -5.255 1.00 93.19 286 GLY A N 1
ATOM 2138 C CA . GLY A 1 286 ? -3.902 -3.909 -3.907 1.00 93.19 286 GLY A CA 1
ATOM 2139 C C . GLY A 1 286 ? -4.795 -4.571 -2.856 1.00 93.19 286 GLY A C 1
ATOM 2140 O O . GLY A 1 286 ? -4.477 -4.506 -1.676 1.00 93.19 286 GLY A O 1
ATOM 2141 N N . GLY A 1 287 ? -5.899 -5.201 -3.269 1.00 94.25 287 GLY A N 1
ATOM 2142 C CA . GLY A 1 287 ? -6.724 -6.008 -2.375 1.00 94.25 287 GLY A CA 1
ATOM 2143 C C . GLY A 1 287 ? -5.997 -7.282 -1.963 1.00 94.25 287 GLY A C 1
ATOM 2144 O O . GLY A 1 287 ? -5.847 -7.547 -0.777 1.00 94.25 287 GLY A O 1
ATOM 2145 N N . LEU A 1 288 ? -5.449 -8.001 -2.942 1.00 96.19 288 LEU A N 1
ATOM 2146 C CA . LEU A 1 288 ? -4.718 -9.245 -2.716 1.00 96.19 288 LEU A CA 1
ATOM 2147 C C . LEU A 1 288 ? -3.487 -9.053 -1.819 1.00 96.19 288 LEU A C 1
ATOM 2149 O O . LEU A 1 288 ? -3.274 -9.810 -0.879 1.00 96.19 288 LEU A O 1
ATOM 2153 N N . THR A 1 289 ? -2.705 -7.996 -2.051 1.00 95.62 289 THR A N 1
ATOM 2154 C CA . THR A 1 289 ? -1.530 -7.704 -1.211 1.00 95.62 289 THR A CA 1
ATOM 2155 C C . THR A 1 289 ? -1.904 -7.285 0.212 1.00 95.62 289 THR A C 1
ATOM 2157 O O . THR A 1 289 ? -1.134 -7.527 1.141 1.00 95.62 289 THR A O 1
ATOM 2160 N N . GLN A 1 290 ? -3.081 -6.678 0.409 1.00 96.62 290 GLN A N 1
ATOM 2161 C CA . GLN A 1 290 ? -3.616 -6.421 1.749 1.00 96.62 290 GLN A CA 1
ATOM 2162 C C . GLN A 1 290 ? -4.012 -7.720 2.447 1.00 96.62 290 GLN A C 1
ATOM 2164 O O . GLN A 1 290 ? -3.639 -7.895 3.602 1.00 96.62 290 GLN A O 1
ATOM 2169 N N . LEU A 1 291 ? -4.706 -8.627 1.752 1.00 97.31 291 LEU A N 1
ATOM 2170 C CA . LEU A 1 291 ? -5.078 -9.932 2.304 1.00 97.31 291 LEU A CA 1
ATOM 2171 C C . LEU A 1 291 ? -3.845 -10.755 2.690 1.00 97.31 291 LEU A C 1
ATOM 2173 O O . LEU A 1 291 ? -3.833 -11.316 3.777 1.00 97.31 291 LEU A O 1
ATOM 2177 N N . ASN A 1 292 ? -2.779 -10.740 1.880 1.00 96.44 292 ASN A N 1
ATOM 2178 C CA . ASN A 1 292 ? -1.523 -11.414 2.229 1.00 96.44 292 ASN A CA 1
ATOM 2179 C C . ASN A 1 292 ? -0.954 -10.903 3.559 1.00 96.44 292 ASN A C 1
ATOM 2181 O O . ASN A 1 292 ? -0.631 -11.678 4.450 1.00 96.44 292 ASN A O 1
ATOM 2185 N N . ARG A 1 293 ? -0.902 -9.576 3.726 1.00 96.75 293 ARG A N 1
ATOM 2186 C CA . ARG A 1 293 ? -0.440 -8.966 4.978 1.00 96.75 293 ARG A CA 1
ATOM 2187 C C . ARG A 1 293 ? -1.352 -9.310 6.157 1.00 96.75 293 ARG A C 1
ATOM 2189 O O . ARG A 1 293 ? -0.873 -9.427 7.276 1.00 96.75 293 ARG A O 1
ATOM 2196 N N . PHE A 1 294 ? -2.661 -9.404 5.937 1.00 97.44 294 PHE A N 1
ATOM 2197 C CA . PHE A 1 294 ? -3.591 -9.796 6.994 1.00 97.44 294 PHE A CA 1
ATOM 2198 C C . PHE A 1 294 ? -3.402 -11.254 7.401 1.00 97.44 294 PHE A C 1
ATOM 2200 O O . PHE A 1 294 ? -3.350 -11.512 8.595 1.00 97.44 294 PHE A O 1
ATOM 2207 N N . ALA A 1 295 ? -3.205 -12.163 6.448 1.00 96.88 295 ALA A N 1
ATOM 2208 C CA . ALA A 1 295 ? -2.898 -13.559 6.741 1.00 96.88 295 ALA A CA 1
ATOM 2209 C C . ALA A 1 295 ? -1.618 -13.697 7.583 1.00 96.88 295 ALA A C 1
ATOM 2211 O O . ALA A 1 295 ? -1.621 -14.356 8.617 1.00 96.88 295 ALA A O 1
ATOM 2212 N N . GLU A 1 296 ? -0.550 -12.978 7.214 1.00 95.38 296 GLU A N 1
ATOM 2213 C CA . GLU A 1 296 ? 0.699 -12.932 7.993 1.00 95.38 296 GLU A CA 1
ATOM 2214 C C . GLU A 1 296 ? 0.495 -12.426 9.434 1.00 95.38 296 GLU A C 1
ATOM 2216 O O . GLU A 1 296 ? 1.198 -12.857 10.344 1.00 95.38 296 GLU A O 1
ATOM 2221 N N . LEU A 1 297 ? -0.446 -11.497 9.647 1.00 95.88 297 LEU A N 1
ATOM 2222 C CA . LEU A 1 297 ? -0.753 -10.936 10.967 1.00 95.88 297 LEU A CA 1
ATOM 2223 C C . LEU A 1 297 ? -1.643 -11.849 11.812 1.00 95.88 297 LEU A C 1
ATOM 2225 O O . LEU A 1 297 ? -1.504 -11.847 13.032 1.00 95.88 297 LEU A O 1
ATOM 2229 N N . LEU A 1 298 ? -2.567 -12.573 11.180 1.00 95.12 298 LEU A N 1
ATOM 2230 C CA . LEU A 1 298 ? -3.490 -13.475 11.866 1.00 95.12 298 LEU A CA 1
ATOM 2231 C C . LEU A 1 298 ? -2.803 -14.783 12.261 1.00 95.12 298 LEU A C 1
ATOM 2233 O O . LEU A 1 298 ? -3.097 -15.318 13.323 1.00 95.12 298 LEU A O 1
ATOM 2237 N N . GLY A 1 299 ? -1.880 -15.287 11.439 1.00 89.69 299 GLY A N 1
ATOM 2238 C CA . GLY A 1 299 ? -1.140 -16.526 11.688 1.00 89.69 299 GLY A CA 1
ATOM 2239 C C . GLY A 1 299 ? -1.986 -17.796 11.542 1.00 89.69 299 GLY A C 1
ATOM 2240 O O . GLY A 1 299 ? -1.563 -18.721 10.855 1.00 89.69 299 GLY A O 1
ATOM 2241 N N . GLU A 1 300 ? -3.173 -17.838 12.151 1.00 91.94 300 GLU A N 1
ATOM 2242 C CA . GLU A 1 300 ? -4.112 -18.966 12.089 1.00 91.94 300 GLU A CA 1
ATOM 2243 C C . GLU A 1 300 ? -4.918 -18.991 10.782 1.00 91.94 300 GLU A C 1
ATOM 2245 O O . GLU A 1 300 ? -5.153 -20.067 10.234 1.00 91.94 300 GLU A O 1
ATOM 2250 N N . HIS A 1 301 ? -5.254 -17.817 10.234 1.00 95.62 301 HIS A N 1
ATOM 2251 C CA . HIS A 1 301 ? -5.974 -17.689 8.964 1.00 95.62 301 HIS A CA 1
ATOM 2252 C C . HIS A 1 301 ? -5.010 -17.407 7.810 1.00 95.62 301 HIS A C 1
ATOM 2254 O O . HIS A 1 301 ? -4.361 -16.357 7.751 1.00 95.62 301 HIS A O 1
ATOM 2260 N N . GLY A 1 302 ? -4.933 -18.342 6.865 1.00 95.44 302 GLY A N 1
ATOM 2261 C CA . GLY A 1 302 ? -4.061 -18.242 5.694 1.00 95.44 302 GLY A CA 1
ATOM 2262 C C . GLY A 1 302 ? -4.643 -17.371 4.578 1.00 95.44 302 GLY A C 1
ATOM 2263 O O . GLY A 1 302 ? -5.847 -17.124 4.502 1.00 95.44 302 GLY A O 1
ATOM 2264 N N . ILE A 1 303 ? -3.804 -16.949 3.627 1.00 95.81 303 ILE A N 1
ATOM 2265 C CA . ILE A 1 303 ? -4.266 -16.102 2.515 1.00 95.81 303 ILE A CA 1
ATOM 2266 C C . ILE A 1 303 ? -5.335 -16.782 1.647 1.00 95.81 303 ILE A C 1
ATOM 2268 O O . ILE A 1 303 ? -6.258 -16.104 1.201 1.00 95.81 303 ILE A O 1
ATOM 2272 N N . ARG A 1 304 ? -5.257 -18.104 1.431 1.00 94.56 304 ARG A N 1
ATOM 2273 C CA . ARG A 1 304 ? -6.265 -18.850 0.651 1.00 94.56 304 ARG A CA 1
ATOM 2274 C C . ARG A 1 304 ? -7.662 -18.727 1.241 1.00 94.56 304 ARG A C 1
ATOM 2276 O O . ARG A 1 304 ? -8.623 -18.548 0.503 1.00 94.56 304 ARG A O 1
ATOM 2283 N N . GLU A 1 305 ? -7.760 -18.798 2.561 1.00 96.38 305 GLU A N 1
ATOM 2284 C CA . GLU A 1 305 ? -9.021 -18.659 3.280 1.00 96.38 305 GLU A CA 1
ATOM 2285 C C . GLU A 1 305 ? -9.581 -17.244 3.118 1.00 96.38 305 GLU A C 1
ATOM 2287 O O . GLU A 1 305 ? -10.713 -17.074 2.668 1.00 96.38 305 GLU A O 1
ATOM 2292 N N . LEU A 1 306 ? -8.752 -16.222 3.360 1.00 97.50 306 LEU A N 1
ATOM 2293 C CA . LEU A 1 306 ? -9.160 -14.823 3.215 1.00 97.50 306 LEU A CA 1
ATOM 2294 C C . LEU A 1 306 ? -9.567 -14.467 1.778 1.00 97.50 306 LEU A C 1
ATOM 2296 O O . LEU A 1 306 ? -10.509 -13.706 1.566 1.00 97.50 306 LEU A O 1
ATOM 2300 N N . VAL A 1 307 ? -8.865 -15.005 0.780 1.00 96.62 307 VAL A N 1
ATOM 2301 C CA . VAL A 1 307 ? -9.232 -14.859 -0.635 1.00 96.62 307 VAL A CA 1
ATOM 2302 C C . VAL A 1 307 ? -10.549 -15.578 -0.925 1.00 96.62 307 VAL A C 1
ATOM 2304 O O . VAL A 1 307 ? -11.415 -14.998 -1.579 1.00 96.62 307 VAL A O 1
ATOM 2307 N N . GLY A 1 308 ? -10.734 -16.789 -0.395 1.00 95.88 308 GLY A N 1
ATOM 2308 C CA . GLY A 1 308 ? -11.968 -17.562 -0.525 1.00 95.88 308 GLY A CA 1
ATOM 2309 C C . GLY A 1 308 ? -13.195 -16.831 0.024 1.00 95.88 308 GLY A C 1
ATOM 2310 O O . GLY A 1 308 ? -14.230 -16.805 -0.642 1.00 95.88 308 GLY A O 1
ATOM 2311 N N . LEU A 1 309 ? -13.066 -16.162 1.173 1.00 96.88 309 LEU A N 1
ATOM 2312 C CA . LEU A 1 309 ? -14.125 -15.325 1.754 1.00 96.88 309 LEU A CA 1
ATOM 2313 C C . LEU A 1 309 ? -14.522 -14.158 0.837 1.00 96.88 309 LEU A C 1
ATOM 2315 O O . LEU A 1 309 ? -15.699 -13.828 0.713 1.00 96.88 309 LEU A O 1
ATOM 2319 N N . VAL A 1 310 ? -13.553 -13.543 0.154 1.00 96.62 310 VAL A N 1
ATOM 2320 C CA . VAL A 1 310 ? -13.844 -12.431 -0.764 1.00 96.62 310 VAL A CA 1
ATOM 2321 C C . VAL A 1 310 ? -14.455 -12.909 -2.076 1.00 96.62 310 VAL A C 1
ATOM 2323 O O . VAL A 1 310 ? -15.369 -12.266 -2.590 1.00 96.62 310 VAL A O 1
ATOM 2326 N N . ILE A 1 311 ? -13.979 -14.030 -2.620 1.00 94.12 311 ILE A N 1
ATOM 2327 C CA . ILE A 1 311 ? -14.490 -14.586 -3.881 1.00 94.12 311 ILE A CA 1
ATOM 2328 C C . ILE A 1 311 ? -15.921 -15.117 -3.716 1.00 94.12 311 ILE A C 1
ATOM 2330 O O . ILE A 1 311 ? -16.757 -14.903 -4.593 1.00 94.12 311 ILE A O 1
ATOM 2334 N N . SER A 1 312 ? -16.220 -15.786 -2.599 1.00 94.25 312 SER A N 1
ATOM 2335 C CA . SER A 1 312 ? -17.572 -16.278 -2.278 1.00 94.25 312 SER A CA 1
ATOM 2336 C C . SER A 1 312 ? -18.574 -15.152 -2.010 1.00 94.25 312 SER A C 1
ATOM 2338 O O . SER A 1 312 ? -19.779 -15.352 -2.164 1.00 94.25 312 SER A O 1
ATOM 2340 N N . GLY A 1 313 ? -18.081 -13.961 -1.656 1.00 93.62 313 GLY A N 1
ATOM 2341 C CA . GLY A 1 313 ? -18.902 -12.846 -1.201 1.00 93.62 313 GLY A CA 1
ATOM 2342 C C . GLY A 1 313 ? -19.308 -12.948 0.270 1.00 93.62 313 GLY A C 1
ATOM 2343 O O . GLY A 1 313 ? -20.101 -12.120 0.713 1.00 93.62 313 GLY A O 1
ATOM 2344 N N . ASP A 1 314 ? -18.757 -13.911 1.016 1.00 94.88 314 ASP A N 1
ATOM 2345 C CA . ASP A 1 314 ? -18.988 -14.079 2.455 1.00 94.88 314 ASP A CA 1
ATOM 2346 C C . ASP A 1 314 ? -18.380 -12.924 3.268 1.00 94.88 314 ASP A C 1
ATOM 2348 O O . ASP A 1 314 ? -18.879 -12.586 4.340 1.00 94.88 314 ASP A O 1
ATOM 2352 N N . ALA A 1 315 ? -17.328 -12.281 2.749 1.00 96.31 315 ALA A N 1
ATOM 2353 C CA . ALA A 1 315 ? -16.777 -11.063 3.329 1.00 96.31 315 ALA A CA 1
ATOM 2354 C C . ALA A 1 315 ? -16.179 -10.116 2.288 1.00 96.31 315 ALA A C 1
ATOM 2356 O O . ALA A 1 315 ? -15.590 -10.500 1.282 1.00 96.31 315 ALA A O 1
ATOM 2357 N N . THR A 1 316 ? -16.222 -8.825 2.581 1.00 95.56 316 THR A N 1
ATOM 2358 C CA . THR A 1 316 ? -15.484 -7.799 1.852 1.00 95.56 316 THR A CA 1
ATOM 2359 C C . THR A 1 316 ? -14.086 -7.600 2.445 1.00 95.56 316 THR A C 1
ATOM 2361 O O . THR A 1 316 ? -13.844 -7.755 3.641 1.00 95.56 316 THR A O 1
ATOM 2364 N N . ILE A 1 317 ? -13.146 -7.108 1.630 1.00 95.75 317 ILE A N 1
ATOM 2365 C CA . ILE A 1 317 ? -11.805 -6.696 2.103 1.00 95.75 317 ILE A CA 1
ATOM 2366 C C . ILE A 1 317 ? -11.904 -5.622 3.204 1.00 95.75 317 ILE A C 1
ATOM 2368 O O . ILE A 1 317 ? -11.025 -5.498 4.060 1.00 95.75 317 ILE A O 1
ATOM 2372 N N . GLY A 1 318 ? -12.963 -4.805 3.168 1.00 95.88 318 GLY A N 1
ATOM 2373 C CA . GLY A 1 318 ? -13.252 -3.824 4.207 1.00 95.88 318 GLY A CA 1
ATOM 2374 C C . GLY A 1 318 ? -13.543 -4.485 5.549 1.00 95.88 318 GLY A C 1
ATOM 2375 O O . GLY A 1 318 ? -12.946 -4.082 6.546 1.00 95.88 318 GLY A O 1
ATOM 2376 N N . GLU A 1 319 ? -14.402 -5.501 5.558 1.00 97.75 319 GLU A N 1
ATOM 2377 C CA . GLU A 1 319 ? -14.776 -6.242 6.764 1.00 97.75 319 GLU A CA 1
ATOM 2378 C C . GLU A 1 319 ? -13.582 -6.994 7.341 1.00 97.75 319 GLU A C 1
ATOM 2380 O O . GLU A 1 319 ? -13.229 -6.736 8.487 1.00 97.75 319 GLU A O 1
ATOM 2385 N N . ILE A 1 320 ? -12.843 -7.748 6.517 1.00 98.00 320 ILE A N 1
ATOM 2386 C CA . ILE A 1 320 ? -11.603 -8.429 6.936 1.00 98.00 320 ILE A CA 1
ATOM 2387 C C . ILE A 1 320 ? -10.627 -7.437 7.585 1.00 98.00 320 ILE A C 1
ATOM 2389 O O . ILE A 1 320 ? -10.098 -7.681 8.668 1.00 98.00 320 ILE A O 1
ATOM 2393 N N . ARG A 1 321 ? -10.416 -6.261 6.973 1.00 97.88 321 ARG A N 1
ATOM 2394 C CA . ARG A 1 321 ? -9.546 -5.217 7.542 1.00 97.88 321 ARG A CA 1
ATOM 2395 C C . ARG A 1 321 ? -10.030 -4.748 8.915 1.00 97.88 321 ARG A C 1
ATOM 2397 O O . ARG A 1 321 ? -9.207 -4.407 9.765 1.00 97.88 321 ARG A O 1
ATOM 2404 N N . HIS A 1 322 ? -11.338 -4.616 9.105 1.00 97.50 322 HIS A N 1
ATOM 2405 C CA . HIS A 1 322 ? -11.908 -4.173 10.372 1.00 97.50 322 HIS A CA 1
ATOM 2406 C C . HIS A 1 322 ? -11.847 -5.267 11.441 1.00 97.50 322 HIS A C 1
ATOM 2408 O O . HIS A 1 322 ? -11.468 -4.937 12.563 1.00 97.50 322 HIS A O 1
ATOM 2414 N N . SER A 1 323 ? -12.067 -6.532 11.085 1.00 97.69 323 SER A N 1
ATOM 2415 C CA . SER A 1 323 ? -11.864 -7.681 11.974 1.00 97.69 323 SER A CA 1
ATOM 2416 C C . SER A 1 323 ? -10.406 -7.799 12.418 1.00 97.69 323 SER A C 1
ATOM 2418 O O . SER A 1 323 ? -10.135 -7.786 13.613 1.00 97.69 323 SER A O 1
ATOM 2420 N N . VAL A 1 324 ? -9.439 -7.738 11.492 1.00 97.69 324 VAL A N 1
ATOM 2421 C CA . VAL A 1 324 ? -7.995 -7.746 11.820 1.00 97.69 324 VAL A CA 1
ATOM 2422 C C . VAL A 1 324 ? -7.621 -6.608 12.775 1.00 97.69 324 VAL A C 1
ATOM 2424 O O . VAL A 1 324 ? -6.805 -6.777 13.676 1.00 97.69 324 VAL A O 1
ATOM 2427 N N . ARG A 1 325 ? -8.218 -5.419 12.615 1.00 97.00 325 ARG A N 1
ATOM 2428 C CA . ARG A 1 325 ? -7.990 -4.307 13.554 1.00 97.00 325 ARG A CA 1
ATOM 2429 C C . ARG A 1 325 ? -8.527 -4.603 14.951 1.00 97.00 325 ARG A C 1
ATOM 2431 O O . ARG A 1 325 ? -7.925 -4.119 15.905 1.00 97.00 325 ARG A O 1
ATOM 2438 N N . SER A 1 326 ? -9.638 -5.325 15.064 1.00 96.00 326 SER A N 1
ATOM 2439 C CA . SER A 1 326 ? -10.181 -5.755 16.353 1.00 96.00 326 SER A CA 1
ATOM 2440 C C . SER A 1 326 ? -9.270 -6.788 17.010 1.00 96.00 326 SER A C 1
ATOM 2442 O O . SER A 1 326 ? -8.913 -6.593 18.166 1.00 96.00 326 SER A O 1
ATOM 2444 N N . VAL A 1 327 ? -8.788 -7.780 16.254 1.00 96.25 327 VAL A N 1
ATOM 2445 C CA . VAL A 1 327 ? -7.810 -8.779 16.725 1.00 96.25 327 VAL A CA 1
ATOM 2446 C C . VAL A 1 327 ? -6.562 -8.087 17.281 1.00 96.25 327 VAL A C 1
ATOM 2448 O O . VAL A 1 327 ? -6.203 -8.251 18.439 1.00 96.25 327 VAL A O 1
ATOM 2451 N N . LEU A 1 328 ? -5.933 -7.213 16.490 1.00 95.25 328 LEU A N 1
ATOM 2452 C CA . LEU A 1 328 ? -4.663 -6.584 16.875 1.00 95.25 328 LEU A CA 1
ATOM 2453 C C . LEU A 1 328 ? -4.780 -5.564 18.015 1.00 95.25 328 LEU A C 1
ATOM 2455 O O . LEU A 1 328 ? -3.773 -5.222 18.631 1.00 95.25 328 LEU A O 1
ATOM 2459 N N . ARG A 1 329 ? -5.967 -4.991 18.238 1.00 95.75 329 ARG A N 1
ATOM 2460 C CA . ARG A 1 329 ? -6.162 -3.919 19.225 1.00 95.75 329 ARG A CA 1
ATOM 2461 C C . ARG A 1 329 ? -6.799 -4.404 20.519 1.00 95.75 329 ARG A C 1
ATOM 2463 O O . ARG A 1 329 ? -6.526 -3.816 21.561 1.00 95.75 329 ARG A O 1
ATOM 2470 N N . TYR A 1 330 ? -7.676 -5.391 20.418 1.00 94.75 330 TYR A N 1
ATOM 2471 C CA . TYR A 1 330 ? -8.531 -5.856 21.503 1.00 94.75 330 TYR A CA 1
ATOM 2472 C C . TYR A 1 330 ? -8.373 -7.356 21.767 1.00 94.75 330 TYR A C 1
ATOM 2474 O O . TYR A 1 330 ? -9.123 -7.877 22.579 1.00 94.75 330 TYR A O 1
ATOM 2482 N N . GLU A 1 331 ? -7.441 -8.035 21.084 1.00 92.94 331 GLU A N 1
ATOM 2483 C CA . GLU A 1 331 ? -7.246 -9.494 21.176 1.00 92.94 331 GLU A CA 1
ATOM 2484 C C . GLU A 1 331 ? -8.537 -10.275 20.878 1.00 92.94 331 GLU A C 1
ATOM 2486 O O . GLU A 1 331 ? -8.771 -11.357 21.403 1.00 92.94 331 GLU A O 1
ATOM 2491 N N . ALA A 1 332 ? -9.395 -9.698 20.031 1.00 94.81 332 ALA A N 1
ATOM 2492 C CA . ALA A 1 332 ? -10.645 -10.316 19.617 1.00 94.81 332 ALA A CA 1
ATOM 2493 C C . ALA A 1 332 ? -10.394 -11.550 18.741 1.00 94.81 332 ALA A C 1
ATOM 2495 O O . ALA A 1 332 ? -9.421 -11.586 17.987 1.00 94.81 332 ALA A O 1
ATOM 2496 N N . ASP A 1 333 ? -11.327 -12.498 18.779 1.00 96.25 333 ASP A N 1
ATOM 2497 C CA . ASP A 1 333 ? -11.399 -13.594 17.817 1.00 96.25 333 ASP A CA 1
ATOM 2498 C C . ASP A 1 333 ? -11.759 -13.057 16.417 1.00 96.25 333 ASP A C 1
ATOM 2500 O O . ASP A 1 333 ? -12.620 -12.178 16.269 1.00 96.25 333 ASP A O 1
ATOM 2504 N N . PHE A 1 334 ? -11.048 -13.520 15.385 1.00 97.38 334 PHE A N 1
ATOM 2505 C CA . PHE A 1 334 ? -11.222 -13.005 14.025 1.00 97.38 334 PHE A CA 1
ATOM 2506 C C . PHE A 1 334 ? -12.574 -13.407 13.430 1.00 97.38 334 PHE A C 1
ATOM 2508 O O . PHE A 1 334 ? -13.227 -12.559 12.809 1.00 97.38 334 PHE A O 1
ATOM 2515 N N . ASP A 1 335 ? -12.989 -14.656 13.639 1.00 97.19 335 ASP A N 1
ATOM 2516 C CA . ASP A 1 335 ? -14.220 -15.212 13.086 1.00 97.19 335 ASP A CA 1
ATOM 2517 C C . ASP A 1 335 ? -15.448 -14.574 13.740 1.00 97.19 335 ASP A C 1
ATOM 2519 O O . ASP A 1 335 ? -16.365 -14.160 13.030 1.00 97.19 335 ASP A O 1
ATOM 2523 N N . ASP A 1 336 ? -15.439 -14.380 15.063 1.00 97.00 336 ASP A N 1
ATOM 2524 C CA . ASP A 1 336 ? -16.482 -13.632 15.782 1.00 97.00 336 ASP A CA 1
ATOM 2525 C C . ASP A 1 336 ? -16.580 -12.186 15.266 1.00 97.00 336 ASP A C 1
ATOM 2527 O O . ASP A 1 336 ? -17.665 -11.690 14.939 1.00 97.00 336 ASP A O 1
ATOM 2531 N N . ALA A 1 337 ? -15.440 -11.506 15.106 1.00 97.44 337 ALA A N 1
ATOM 2532 C CA . ALA A 1 337 ? -15.421 -10.129 14.619 1.00 97.44 337 ALA A CA 1
ATOM 2533 C C . ALA A 1 337 ? -15.956 -10.015 13.188 1.00 97.44 337 ALA A C 1
ATOM 2535 O O . ALA A 1 337 ? -16.646 -9.045 12.858 1.00 97.44 337 ALA A O 1
ATOM 2536 N N . LEU A 1 338 ? -15.629 -10.987 12.335 1.00 97.81 338 LEU A N 1
ATOM 2537 C CA . LEU A 1 338 ? -16.104 -11.044 10.962 1.00 97.81 338 LEU A CA 1
ATOM 2538 C C . LEU A 1 338 ? -17.597 -11.382 10.888 1.00 97.81 338 LEU A C 1
ATOM 2540 O O . LEU A 1 338 ? -18.325 -10.696 10.170 1.00 97.81 338 LEU A O 1
ATOM 2544 N N . ALA A 1 339 ? -18.066 -12.356 11.671 1.00 97.25 339 ALA A N 1
ATOM 2545 C CA . ALA A 1 339 ? -19.473 -12.742 11.746 1.00 97.25 339 ALA A CA 1
ATOM 2546 C C . ALA A 1 339 ? -20.359 -11.556 12.150 1.00 97.25 339 ALA A C 1
ATOM 2548 O O . ALA A 1 339 ? -21.346 -11.260 11.479 1.00 97.25 339 ALA A O 1
ATOM 2549 N N . ARG A 1 340 ? -19.949 -10.785 13.168 1.00 96.75 340 ARG A N 1
ATOM 2550 C CA . ARG A 1 340 ? -20.681 -9.586 13.614 1.00 96.75 340 ARG A CA 1
ATOM 2551 C C . ARG A 1 340 ? -20.820 -8.532 12.516 1.00 96.75 340 ARG A C 1
ATOM 2553 O O . ARG A 1 340 ? -21.871 -7.902 12.395 1.00 96.75 340 ARG A O 1
ATOM 2560 N N . LEU A 1 341 ? -19.770 -8.313 11.722 1.00 97.19 341 LEU A N 1
ATOM 2561 C CA . LEU A 1 341 ? -19.838 -7.406 10.571 1.00 97.19 341 LEU A CA 1
ATOM 2562 C C . LEU A 1 341 ? -20.780 -7.950 9.487 1.00 97.19 341 LEU A C 1
ATOM 2564 O O . LEU A 1 341 ? -21.587 -7.182 8.962 1.00 97.19 341 LEU A O 1
ATOM 2568 N N . GLY A 1 342 ? -20.723 -9.258 9.213 1.00 94.62 342 GLY A N 1
ATOM 2569 C CA . GLY A 1 342 ? -21.623 -9.949 8.284 1.00 94.62 342 GLY A CA 1
ATOM 2570 C C . GLY A 1 342 ? -23.100 -9.864 8.690 1.00 94.62 342 GLY A C 1
ATOM 2571 O O . GLY A 1 342 ? -23.967 -9.689 7.834 1.00 94.62 342 GLY A O 1
ATOM 2572 N N . ASP A 1 343 ? -23.383 -9.853 9.995 1.00 95.06 343 ASP A N 1
ATOM 2573 C CA . ASP A 1 343 ? -24.721 -9.628 10.563 1.00 95.06 343 ASP A CA 1
ATOM 2574 C C . ASP A 1 343 ? -25.190 -8.158 10.477 1.00 95.06 343 ASP A C 1
ATOM 2576 O O . ASP A 1 343 ? -26.300 -7.810 10.891 1.00 95.06 343 ASP A O 1
ATOM 2580 N N . GLY A 1 344 ? -24.368 -7.273 9.904 1.00 94.25 344 GLY A N 1
ATOM 2581 C CA . GLY A 1 344 ? -24.696 -5.876 9.632 1.00 94.25 344 GLY A CA 1
ATOM 2582 C C . GLY A 1 344 ? -24.211 -4.885 10.690 1.00 94.25 344 GLY A C 1
ATOM 2583 O O . GLY A 1 344 ? -24.569 -3.704 10.616 1.00 94.25 344 GLY A O 1
ATOM 2584 N N . MET A 1 345 ? -23.393 -5.312 11.658 1.00 96.19 345 MET A N 1
ATOM 2585 C CA . MET A 1 345 ? -22.762 -4.394 12.607 1.00 96.19 345 MET A CA 1
ATOM 2586 C C . MET A 1 345 ? -21.822 -3.435 11.869 1.00 96.19 345 MET A C 1
ATOM 2588 O O . MET A 1 345 ? -20.995 -3.842 11.054 1.00 96.19 345 MET A O 1
ATOM 2592 N N . SER A 1 346 ? -21.889 -2.134 12.164 1.00 96.56 346 SER A N 1
ATOM 2593 C CA . SER A 1 346 ? -20.949 -1.194 11.550 1.00 96.56 346 SER A CA 1
ATOM 2594 C C . SER A 1 346 ? -19.542 -1.329 12.158 1.00 96.56 346 SER A C 1
ATOM 2596 O O . SER A 1 346 ? -19.398 -1.603 13.353 1.00 96.56 346 SER A O 1
ATOM 2598 N N . PRO A 1 347 ? -18.466 -0.998 11.418 1.00 94.88 347 PRO A N 1
ATOM 2599 C CA . PRO A 1 347 ? -17.108 -1.047 11.966 1.00 94.88 347 PRO A CA 1
ATOM 2600 C C . PRO A 1 347 ? -16.877 -0.176 13.210 1.00 94.88 347 PRO A C 1
ATOM 2602 O O . PRO A 1 347 ? -16.000 -0.451 14.030 1.00 94.88 347 PRO A O 1
ATOM 2605 N N . GLY A 1 348 ? -17.644 0.910 13.346 1.00 92.94 348 GLY A N 1
ATOM 2606 C CA . GLY A 1 348 ? -17.594 1.777 14.521 1.00 92.94 348 GLY A CA 1
ATOM 2607 C C . GLY A 1 348 ? -18.292 1.174 15.740 1.00 92.94 348 GLY A C 1
ATOM 2608 O O . GLY A 1 348 ? -17.876 1.451 16.864 1.00 92.94 348 GLY A O 1
ATOM 2609 N N . GLU A 1 349 ? -19.335 0.372 15.532 1.00 94.81 349 GLU A N 1
ATOM 2610 C CA . GLU A 1 349 ? -19.999 -0.395 16.590 1.00 94.81 349 GLU A CA 1
ATOM 2611 C C . GLU A 1 349 ? -19.124 -1.554 17.042 1.00 94.81 349 GLU A C 1
ATOM 2613 O O . GLU A 1 349 ? -18.889 -1.663 18.241 1.00 94.81 349 GLU A O 1
ATOM 2618 N N . LEU A 1 350 ? -18.522 -2.290 16.104 1.00 97.06 350 LEU A N 1
ATOM 2619 C CA . LEU A 1 350 ? -17.588 -3.381 16.395 1.00 97.06 350 LEU A CA 1
ATOM 2620 C C . LEU A 1 350 ? -16.441 -2.926 17.309 1.00 97.06 350 LEU A C 1
ATOM 2622 O O . LEU A 1 350 ? -16.171 -3.512 18.353 1.00 97.06 350 LEU A O 1
ATOM 2626 N N . GLY A 1 351 ? -15.799 -1.805 16.966 1.00 94.75 351 GLY A N 1
ATOM 2627 C CA . GLY A 1 351 ? -14.708 -1.262 17.775 1.00 94.75 351 GLY A CA 1
ATOM 2628 C C . GLY A 1 351 ? -15.143 -0.675 19.124 1.00 94.75 351 GLY A C 1
ATOM 2629 O O . GLY A 1 351 ? -14.293 -0.469 19.990 1.00 94.75 351 GLY A O 1
ATOM 2630 N N . ARG A 1 352 ? -16.430 -0.344 19.312 1.00 94.81 352 ARG A N 1
ATOM 2631 C CA . ARG A 1 352 ? -16.975 0.013 20.634 1.00 94.81 352 ARG A CA 1
ATOM 2632 C C . ARG A 1 352 ? -17.281 -1.239 21.443 1.00 94.81 352 ARG A C 1
ATOM 2634 O O . ARG A 1 352 ? -16.951 -1.251 22.617 1.00 94.81 352 ARG A O 1
ATOM 2641 N N . PHE A 1 353 ? -17.853 -2.255 20.806 1.00 97.00 353 PHE A N 1
ATOM 2642 C CA . PHE A 1 353 ? -18.193 -3.532 21.414 1.00 97.00 353 PHE A CA 1
ATOM 2643 C C . PHE A 1 353 ? -16.964 -4.195 22.048 1.00 97.00 353 PHE A C 1
ATOM 2645 O O . PHE A 1 353 ? -16.926 -4.324 23.266 1.00 97.00 353 PHE A O 1
ATOM 2652 N N . TYR A 1 354 ? -15.908 -4.474 21.273 1.00 97.19 354 TYR A N 1
ATOM 2653 C CA . TYR A 1 354 ? -14.708 -5.129 21.820 1.00 97.19 354 TYR A CA 1
ATOM 2654 C C . TYR A 1 354 ? -13.943 -4.278 22.826 1.00 97.19 354 TYR A C 1
ATOM 2656 O O . TYR A 1 354 ? -13.357 -4.806 23.763 1.00 97.19 354 TYR A O 1
ATOM 2664 N N . ARG A 1 355 ? -13.969 -2.950 22.672 1.00 95.50 355 ARG A N 1
ATOM 2665 C CA . ARG A 1 355 ? -13.397 -2.066 23.690 1.00 95.50 355 ARG A CA 1
ATOM 2666 C C . ARG A 1 355 ? -14.154 -2.190 25.005 1.00 95.50 355 ARG A C 1
ATOM 2668 O O . ARG A 1 355 ? -13.521 -2.291 26.038 1.00 95.50 355 ARG A O 1
ATOM 2675 N N . THR A 1 356 ? -15.485 -2.169 24.965 1.00 95.12 356 THR A N 1
ATOM 2676 C CA . THR A 1 356 ? -16.303 -2.338 26.168 1.00 95.12 356 THR A CA 1
ATOM 2677 C C . THR A 1 356 ? -16.114 -3.728 26.770 1.00 95.12 356 THR A C 1
ATOM 2679 O O . THR A 1 356 ? -15.996 -3.815 27.982 1.00 95.12 356 THR A O 1
ATOM 2682 N N . ALA A 1 357 ? -16.020 -4.787 25.960 1.00 95.56 357 ALA A N 1
ATOM 2683 C CA . ALA A 1 357 ? -15.709 -6.131 26.449 1.00 95.56 357 ALA A CA 1
ATOM 2684 C C . ALA A 1 357 ? -14.365 -6.157 27.199 1.00 95.56 357 ALA A C 1
ATOM 2686 O O . ALA A 1 357 ? -14.314 -6.570 28.352 1.00 95.56 357 ALA A O 1
ATOM 2687 N N . GLN A 1 358 ? -13.309 -5.607 26.590 1.00 94.25 358 GLN A N 1
ATOM 2688 C CA . GLN A 1 358 ? -11.981 -5.520 27.200 1.00 94.25 358 GLN A CA 1
ATOM 2689 C C . GLN A 1 358 ? -11.962 -4.643 28.463 1.00 94.25 358 GLN A C 1
ATOM 2691 O O . GLN A 1 358 ? -11.400 -5.051 29.473 1.00 94.25 358 GLN A O 1
ATOM 2696 N N . ASP A 1 359 ? -12.580 -3.458 28.425 1.00 92.56 359 ASP A N 1
ATOM 2697 C CA . ASP A 1 359 ? -12.633 -2.520 29.558 1.00 92.56 359 ASP A CA 1
ATOM 2698 C C . ASP A 1 359 ? -13.383 -3.115 30.769 1.00 92.56 359 ASP A C 1
ATOM 2700 O O . ASP A 1 359 ? -13.131 -2.711 31.903 1.00 92.56 359 ASP A O 1
ATOM 2704 N N . LEU A 1 360 ? -14.325 -4.034 30.529 1.00 92.62 360 LEU A N 1
ATOM 2705 C CA . LEU A 1 360 ? -15.117 -4.712 31.561 1.00 92.62 360 LEU A CA 1
ATOM 2706 C C . LEU A 1 360 ? -14.591 -6.108 31.916 1.00 92.62 360 LEU A C 1
ATOM 2708 O O . LEU A 1 360 ? -15.195 -6.764 32.762 1.00 92.62 360 LEU A O 1
ATOM 2712 N N . GLU A 1 361 ? -13.505 -6.553 31.275 1.00 92.00 361 GLU A N 1
ATOM 2713 C CA . GLU A 1 361 ? -12.950 -7.907 31.410 1.00 92.00 361 GLU A CA 1
ATOM 2714 C C . GLU A 1 361 ? -14.003 -9.010 31.163 1.00 92.00 361 GLU A C 1
ATOM 2716 O O . GLU A 1 361 ? -14.061 -10.012 31.873 1.00 92.00 361 GLU A O 1
ATOM 2721 N N . LEU A 1 362 ? -14.861 -8.805 30.157 1.00 92.81 362 LEU A N 1
ATOM 2722 C CA . LEU A 1 362 ? -15.908 -9.744 29.751 1.00 92.81 362 LEU A CA 1
ATOM 2723 C C . LEU A 1 362 ? -15.548 -10.469 28.460 1.00 92.81 362 LEU A C 1
ATOM 2725 O O . LEU A 1 362 ? -15.056 -9.855 27.508 1.00 92.81 362 LEU A O 1
ATOM 2729 N N . ASP A 1 363 ? -15.941 -11.738 28.383 1.00 93.38 363 ASP A N 1
ATOM 2730 C CA . ASP A 1 363 ? -15.997 -12.444 27.107 1.00 93.38 363 ASP A CA 1
ATOM 2731 C C . ASP A 1 363 ? -17.099 -11.829 26.210 1.00 93.38 363 ASP A C 1
ATOM 2733 O O . ASP A 1 363 ? -18.155 -11.423 26.717 1.00 93.38 363 ASP A O 1
ATOM 2737 N N . PRO A 1 364 ? -16.914 -11.778 24.875 1.00 94.69 364 PRO A N 1
ATOM 2738 C CA . PRO A 1 364 ? -17.916 -11.265 23.933 1.00 94.69 364 PRO A CA 1
ATOM 2739 C C . PRO A 1 364 ? -19.331 -11.832 24.136 1.00 94.69 364 PRO A C 1
ATOM 2741 O O . PRO A 1 364 ? -20.301 -11.073 24.150 1.00 94.69 364 PRO A O 1
ATOM 2744 N N . ASP A 1 365 ? -19.449 -13.135 24.398 1.00 93.25 365 ASP A N 1
ATOM 2745 C CA . ASP A 1 365 ? -20.731 -13.815 24.635 1.00 93.25 365 ASP A CA 1
ATOM 2746 C C . ASP A 1 365 ? -21.437 -13.333 25.917 1.00 93.25 365 ASP A C 1
ATOM 2748 O O . ASP A 1 365 ? -22.669 -13.237 25.992 1.00 93.25 365 ASP A O 1
ATOM 2752 N N . GLN A 1 366 ? -20.660 -13.004 26.955 1.00 93.19 366 GLN A N 1
ATOM 2753 C CA . GLN A 1 366 ? -21.205 -12.439 28.190 1.00 93.19 366 GLN A CA 1
ATOM 2754 C C . GLN A 1 366 ? -21.730 -11.029 27.940 1.00 93.19 366 GLN A C 1
ATOM 2756 O O . GLN A 1 366 ? -22.811 -10.676 28.415 1.00 93.19 366 GLN A O 1
ATOM 2761 N N . LEU A 1 367 ? -20.995 -10.230 27.160 1.00 94.19 367 LEU A N 1
ATOM 2762 C CA . LEU A 1 367 ? -21.439 -8.898 26.772 1.00 94.19 367 LEU A CA 1
ATOM 2763 C C . LEU A 1 367 ? -22.740 -8.962 25.958 1.00 94.19 367 LEU A C 1
ATOM 2765 O O . LEU A 1 367 ? -23.660 -8.190 26.230 1.00 94.19 367 LEU A O 1
ATOM 2769 N N . ASP A 1 368 ? -22.863 -9.914 25.031 1.00 93.81 368 ASP A N 1
ATOM 2770 C CA . ASP A 1 368 ? -24.094 -10.130 24.261 1.00 93.81 368 ASP A CA 1
ATOM 2771 C C . ASP A 1 368 ? -25.298 -10.477 25.146 1.00 93.81 368 ASP A C 1
ATOM 2773 O O . ASP A 1 368 ? -26.414 -10.043 24.856 1.00 93.81 368 ASP A O 1
ATOM 2777 N N . THR A 1 369 ? -25.086 -11.185 26.260 1.00 92.19 369 THR A N 1
ATOM 2778 C CA . THR A 1 369 ? -26.155 -11.482 27.228 1.00 92.19 369 THR A CA 1
ATOM 2779 C C . THR A 1 369 ? -26.737 -10.193 27.820 1.00 92.19 369 THR A C 1
ATOM 2781 O O . THR A 1 369 ? -27.953 -10.003 27.800 1.00 92.19 369 THR A O 1
ATOM 2784 N N . TYR A 1 370 ? -25.889 -9.251 28.245 1.00 90.69 370 TYR A N 1
ATOM 2785 C CA . TYR A 1 370 ? -26.348 -7.948 28.746 1.00 90.69 370 TYR A CA 1
ATOM 2786 C C . TYR A 1 370 ? -27.057 -7.117 27.669 1.00 90.69 370 TYR A C 1
ATOM 2788 O O . TYR A 1 370 ? -28.066 -6.461 27.946 1.00 90.69 370 TYR A O 1
ATOM 2796 N N . LEU A 1 371 ? -26.555 -7.153 26.429 1.00 92.06 371 LEU A N 1
ATOM 2797 C CA . LEU A 1 371 ? -27.198 -6.466 25.306 1.00 92.06 371 LEU A CA 1
ATOM 2798 C C . LEU A 1 371 ? -28.585 -7.056 25.004 1.00 92.06 371 LEU A C 1
ATOM 2800 O O . LEU A 1 371 ? -29.527 -6.306 24.738 1.00 92.06 371 LEU A O 1
ATOM 2804 N N . ALA A 1 372 ? -28.731 -8.381 25.079 1.00 90.81 372 ALA A N 1
ATOM 2805 C CA . ALA A 1 372 ? -29.997 -9.083 24.879 1.00 90.81 372 ALA A CA 1
ATOM 2806 C C . ALA A 1 372 ? -31.025 -8.782 25.985 1.00 90.81 372 ALA A C 1
ATOM 2808 O O . ALA A 1 372 ? -32.225 -8.724 25.710 1.00 90.81 372 ALA A O 1
ATOM 2809 N N . GLU A 1 373 ? -30.567 -8.518 27.212 1.00 88.44 373 GLU A N 1
ATOM 2810 C CA . GLU A 1 373 ? -31.398 -8.029 28.323 1.00 88.44 373 GLU A CA 1
ATOM 2811 C C . GLU A 1 373 ? -31.808 -6.550 28.178 1.00 88.44 373 GLU A C 1
ATOM 2813 O O . GLU A 1 373 ? -32.588 -6.027 28.976 1.00 88.44 373 GLU A O 1
ATOM 2818 N N . GLY A 1 374 ? -31.342 -5.879 27.120 1.00 87.44 374 GLY A N 1
ATOM 2819 C CA . GLY A 1 374 ? -31.706 -4.507 26.778 1.00 87.44 374 GLY A CA 1
ATOM 2820 C C . GLY A 1 374 ? -30.783 -3.446 27.371 1.00 87.44 374 GLY A C 1
ATOM 2821 O O . GLY A 1 374 ? -31.090 -2.259 27.251 1.00 87.44 374 GLY A O 1
ATOM 2822 N N . VAL A 1 375 ? -29.659 -3.837 27.979 1.00 89.88 375 VAL A N 1
ATOM 2823 C CA . VAL A 1 375 ? -28.658 -2.896 28.491 1.00 89.88 375 VAL A CA 1
ATOM 2824 C C . VAL A 1 375 ? -27.755 -2.463 27.348 1.00 89.88 375 VAL A C 1
ATOM 2826 O O . VAL A 1 375 ? -27.104 -3.279 26.711 1.00 89.88 375 VAL A O 1
ATOM 2829 N N . SER A 1 376 ? -27.676 -1.168 27.068 1.00 92.94 376 SER A N 1
ATOM 2830 C CA . SER A 1 376 ? -26.800 -0.658 26.013 1.00 92.94 376 SER A CA 1
ATOM 2831 C C . SER A 1 376 ? -25.326 -0.622 26.446 1.00 92.94 376 SER A C 1
ATOM 2833 O O . SER A 1 376 ? -25.002 -0.432 27.619 1.00 92.94 376 SER A O 1
ATOM 2835 N N . LEU A 1 377 ? -24.396 -0.663 25.479 1.00 93.69 377 LEU A N 1
ATOM 2836 C CA . LEU A 1 377 ? -22.954 -0.482 25.742 1.00 93.69 377 LEU A CA 1
ATOM 2837 C C . LEU A 1 377 ? -22.642 0.811 26.524 1.00 93.69 377 LEU A C 1
ATOM 2839 O O . LEU A 1 377 ? -21.701 0.864 27.320 1.00 93.69 377 LEU A O 1
ATOM 2843 N N . GLN A 1 378 ? -23.423 1.875 26.295 1.00 92.38 378 GLN A N 1
ATOM 2844 C CA . GLN A 1 378 ? -23.256 3.150 27.000 1.00 92.38 378 GLN A CA 1
ATOM 2845 C C . GLN A 1 378 ? -23.650 3.042 28.474 1.00 92.38 378 GLN A C 1
ATOM 2847 O O . GLN A 1 378 ? -22.980 3.639 29.316 1.00 92.38 378 GLN A O 1
ATOM 2852 N N . GLU A 1 379 ? -24.702 2.284 28.782 1.00 92.62 379 GLU A N 1
ATOM 2853 C CA . GLU A 1 379 ? -25.152 2.028 30.151 1.00 92.62 379 GLU A CA 1
ATOM 2854 C C . GLU A 1 379 ? -24.156 1.150 30.903 1.00 92.62 379 GLU A C 1
ATOM 2856 O O . GLU A 1 379 ? -23.796 1.504 32.020 1.00 92.62 379 GLU A O 1
ATOM 2861 N N . LEU A 1 380 ? -23.610 0.104 30.273 1.00 94.06 380 LEU A N 1
ATOM 2862 C CA . LEU A 1 380 ? -22.553 -0.722 30.874 1.00 94.06 380 LEU A CA 1
ATOM 2863 C C . LEU A 1 380 ? -21.290 0.096 31.178 1.00 94.06 380 LEU A C 1
ATOM 2865 O O . LEU A 1 380 ? -20.758 0.066 32.286 1.00 94.06 380 LEU A O 1
ATOM 2869 N N . THR A 1 381 ? -20.858 0.933 30.229 1.00 93.38 381 THR A N 1
ATOM 2870 C CA . THR A 1 381 ? -19.717 1.837 30.451 1.00 93.38 381 THR A CA 1
ATOM 2871 C C . THR A 1 381 ? -20.012 2.853 31.566 1.00 93.38 381 THR A C 1
ATOM 2873 O O . THR A 1 381 ? -19.120 3.256 32.316 1.00 93.38 381 THR A O 1
ATOM 2876 N N . HIS A 1 382 ? -21.262 3.318 31.675 1.00 93.69 382 HIS A N 1
ATOM 2877 C CA . HIS A 1 382 ? -21.672 4.226 32.744 1.00 93.69 382 HIS A CA 1
ATOM 2878 C C . HIS A 1 382 ? -21.691 3.532 34.108 1.00 93.69 382 HIS A C 1
ATOM 2880 O O . HIS A 1 382 ? -21.222 4.128 35.081 1.00 93.69 382 HIS A O 1
ATOM 2886 N N . ALA A 1 383 ? -22.179 2.290 34.161 1.00 93.19 383 ALA A N 1
ATOM 2887 C CA . ALA A 1 383 ? -22.180 1.444 35.345 1.00 93.19 383 ALA A CA 1
ATOM 2888 C C . ALA A 1 383 ? -20.757 1.257 35.872 1.00 93.19 383 ALA A C 1
ATOM 2890 O O . ALA A 1 383 ? -20.496 1.614 37.017 1.00 93.19 383 ALA A O 1
ATOM 2891 N N . ALA A 1 384 ? -19.814 0.850 35.018 1.00 93.19 384 ALA A N 1
ATOM 2892 C CA . ALA A 1 384 ? -18.414 0.664 35.401 1.00 93.19 384 ALA A CA 1
ATOM 2893 C C . ALA A 1 384 ? -17.763 1.931 35.965 1.00 93.19 384 ALA A C 1
ATOM 2895 O O . ALA A 1 384 ? -17.197 1.909 37.054 1.00 93.19 384 ALA A O 1
ATOM 2896 N N . ARG A 1 385 ? -17.936 3.086 35.307 1.00 93.56 385 ARG A N 1
ATOM 2897 C CA . ARG A 1 385 ? -17.422 4.370 35.830 1.00 93.56 385 ARG A CA 1
ATOM 2898 C C . ARG A 1 385 ? -18.087 4.808 37.130 1.00 93.56 385 ARG A C 1
ATOM 2900 O O . ARG A 1 385 ? -17.543 5.630 37.872 1.00 93.56 385 ARG A O 1
ATOM 2907 N N . LEU A 1 386 ? -19.340 4.423 37.354 1.00 92.19 386 LEU A N 1
ATOM 2908 C CA . LEU A 1 386 ? -20.014 4.698 38.617 1.00 92.19 386 LEU A CA 1
ATOM 2909 C C . LEU A 1 386 ? -19.465 3.787 39.716 1.00 92.19 386 LEU A C 1
ATOM 2911 O O . LEU A 1 386 ? -19.196 4.297 40.800 1.00 92.19 386 LEU A O 1
ATOM 2915 N N . ALA A 1 387 ? -19.241 2.512 39.402 1.00 91.50 387 ALA A N 1
ATOM 2916 C CA . ALA A 1 387 ? -18.708 1.514 40.315 1.00 91.50 387 ALA A CA 1
ATOM 2917 C C . ALA A 1 387 ? -17.270 1.832 40.752 1.00 91.50 387 ALA A C 1
ATOM 2919 O O . ALA A 1 387 ? -16.981 1.855 41.943 1.00 91.50 387 ALA A O 1
ATOM 2920 N N . GLU A 1 388 ? -16.408 2.228 39.809 1.00 91.38 388 GLU A N 1
ATOM 2921 C CA . GLU A 1 388 ? -15.020 2.640 40.070 1.00 91.38 388 GLU A CA 1
ATOM 2922 C C . GLU A 1 388 ? -14.937 3.816 41.060 1.00 91.38 388 GLU A C 1
ATOM 2924 O O . GLU A 1 388 ? -14.068 3.870 41.925 1.00 91.38 388 GLU A O 1
ATOM 2929 N N . ARG A 1 389 ? -15.881 4.766 40.986 1.00 90.00 389 ARG A N 1
ATOM 2930 C CA . ARG A 1 389 ? -15.917 5.929 41.893 1.00 90.00 389 ARG A CA 1
ATOM 2931 C C . ARG A 1 389 ? -16.277 5.575 43.332 1.00 90.00 389 ARG A C 1
ATOM 2933 O O . ARG A 1 389 ? -16.043 6.398 44.217 1.00 90.00 389 ARG A O 1
ATOM 2940 N N . SER A 1 390 ? -16.908 4.430 43.546 1.00 86.25 390 SER A N 1
ATOM 2941 C CA . SER A 1 390 ? -17.389 3.963 44.845 1.00 86.25 390 SER A CA 1
ATOM 2942 C C . SER A 1 390 ? -16.716 2.667 45.294 1.00 86.25 390 SER A C 1
ATOM 2944 O O . SER A 1 390 ? -17.153 2.110 46.294 1.00 86.25 390 SER A O 1
ATOM 2946 N N . ASP A 1 391 ? -15.674 2.223 44.580 1.00 88.25 391 ASP A N 1
ATOM 2947 C CA . ASP A 1 391 ? -14.971 0.954 44.813 1.00 88.25 391 ASP A CA 1
ATOM 2948 C C . ASP A 1 391 ? -15.944 -0.237 44.918 1.00 88.25 391 ASP A C 1
ATOM 2950 O O . ASP A 1 391 ? -15.890 -1.050 45.837 1.00 88.25 391 ASP A O 1
ATOM 2954 N N . SER A 1 392 ? -16.918 -0.281 44.002 1.00 88.75 392 SER A N 1
ATOM 2955 C CA . SER A 1 392 ? -17.975 -1.297 43.970 1.00 88.75 392 SER A CA 1
ATOM 2956 C C . SER A 1 392 ? -17.943 -2.122 42.688 1.00 88.75 392 SER A C 1
ATOM 2958 O O . SER A 1 392 ? -17.339 -1.731 41.690 1.00 88.75 392 SER A O 1
ATOM 2960 N N . ASP A 1 393 ? -18.614 -3.273 42.723 1.00 90.75 393 ASP A N 1
ATOM 2961 C CA . ASP A 1 393 ? -18.762 -4.145 41.562 1.00 90.75 393 ASP A CA 1
ATOM 2962 C C . ASP A 1 393 ? -19.715 -3.517 40.535 1.00 90.75 393 ASP A C 1
ATOM 2964 O O . ASP A 1 393 ? -20.863 -3.169 40.837 1.00 90.75 393 ASP A O 1
ATOM 2968 N N . TRP A 1 394 ? -19.233 -3.367 39.303 1.00 91.31 394 TRP A N 1
ATOM 2969 C CA . TRP A 1 394 ? -20.009 -2.786 38.219 1.00 91.31 394 TRP A CA 1
ATOM 2970 C C . TRP A 1 394 ? -21.195 -3.665 37.811 1.00 91.31 394 TRP A C 1
ATOM 2972 O O . TRP A 1 394 ? -22.201 -3.113 37.358 1.00 91.31 394 TRP A O 1
ATOM 2982 N N . ILE A 1 395 ? -21.118 -4.986 38.019 1.00 90.31 395 ILE A N 1
ATOM 2983 C CA . ILE A 1 395 ? -22.208 -5.926 37.724 1.00 90.31 395 ILE A CA 1
ATOM 2984 C C . ILE A 1 395 ? -23.419 -5.582 38.589 1.00 90.31 395 ILE A C 1
ATOM 2986 O O . ILE A 1 395 ? -24.506 -5.350 38.068 1.00 90.31 395 ILE A O 1
ATOM 2990 N N . GLN A 1 396 ? -23.213 -5.406 39.896 1.00 90.25 396 GLN A N 1
ATOM 2991 C CA . GLN A 1 396 ? -24.276 -5.013 40.829 1.00 90.25 396 GLN A CA 1
ATOM 2992 C C . GLN A 1 396 ? -24.894 -3.658 40.454 1.00 90.25 396 GLN A C 1
ATOM 2994 O O . GLN A 1 396 ? -26.099 -3.446 40.586 1.00 90.25 396 GLN A O 1
ATOM 2999 N N . VAL A 1 397 ? -24.075 -2.722 39.965 1.00 91.81 397 VAL A N 1
ATOM 3000 C CA . VAL A 1 397 ? -24.538 -1.412 39.487 1.00 91.81 397 VAL A CA 1
ATOM 3001 C C . VAL A 1 397 ? -25.413 -1.544 38.239 1.00 91.81 397 VAL A C 1
ATOM 3003 O O . VAL A 1 397 ? -26.445 -0.872 38.148 1.00 91.81 397 VAL A O 1
ATOM 3006 N N . ALA A 1 398 ? -25.021 -2.397 37.292 1.00 90.00 398 ALA A N 1
ATOM 3007 C CA . ALA A 1 398 ? -25.802 -2.682 36.095 1.00 90.00 398 ALA A CA 1
ATOM 3008 C C . ALA A 1 398 ? -27.122 -3.396 36.442 1.00 90.00 398 ALA A C 1
ATOM 3010 O O . ALA A 1 398 ? -28.177 -2.957 35.986 1.00 90.00 398 ALA A O 1
ATOM 3011 N N . GLU A 1 399 ? -27.087 -4.408 37.313 1.00 88.69 399 GLU A N 1
ATOM 3012 C CA . GLU A 1 399 ? -28.265 -5.146 37.796 1.00 88.69 399 GLU A CA 1
ATOM 3013 C C . GLU A 1 399 ? -29.258 -4.248 38.548 1.00 88.69 399 GLU A C 1
ATOM 3015 O O . GLU A 1 399 ? -30.470 -4.321 38.344 1.00 88.69 399 GLU A O 1
ATOM 3020 N N . ALA A 1 400 ? -28.771 -3.338 39.394 1.00 89.25 400 ALA A N 1
ATOM 3021 C CA . ALA A 1 400 ? -29.643 -2.368 40.051 1.00 89.25 400 ALA A CA 1
ATOM 3022 C C . ALA A 1 400 ? -30.334 -1.455 39.021 1.00 89.25 400 ALA A C 1
ATOM 3024 O O . ALA A 1 400 ? -31.515 -1.128 39.156 1.00 89.25 400 ALA A O 1
ATOM 3025 N N . HIS A 1 401 ? -29.629 -1.054 37.964 1.00 89.12 401 HIS A N 1
ATOM 3026 C CA . HIS A 1 401 ? -30.238 -0.247 36.912 1.00 89.12 401 HIS A CA 1
ATOM 3027 C C . HIS A 1 401 ? -31.298 -1.035 36.124 1.00 89.12 401 HIS A C 1
ATOM 3029 O O . HIS A 1 401 ? -32.389 -0.511 35.888 1.00 89.12 401 HIS A O 1
ATOM 3035 N N . THR A 1 402 ? -31.038 -2.301 35.776 1.00 86.06 402 THR A N 1
ATOM 3036 C CA . THR A 1 402 ? -32.025 -3.163 35.094 1.00 86.06 402 THR A CA 1
ATOM 3037 C C . THR A 1 402 ? -33.233 -3.485 35.973 1.00 86.06 402 THR A C 1
ATOM 3039 O O . THR A 1 402 ? -34.349 -3.585 35.463 1.00 86.06 402 THR A O 1
ATOM 3042 N N . ALA A 1 403 ? -33.062 -3.530 37.298 1.00 86.56 403 ALA A N 1
ATOM 3043 C CA . ALA A 1 403 ? -34.152 -3.628 38.271 1.00 86.56 403 ALA A CA 1
ATOM 3044 C C . ALA A 1 403 ? -35.013 -2.346 38.384 1.00 86.56 403 ALA A C 1
ATOM 3046 O O . ALA A 1 403 ? -36.025 -2.337 39.089 1.00 86.56 403 ALA A O 1
ATOM 3047 N N . GLY A 1 404 ? -34.650 -1.270 37.674 1.00 86.81 404 GLY A N 1
ATOM 3048 C CA . GLY A 1 404 ? -35.438 -0.042 37.545 1.00 86.81 404 GLY A CA 1
ATOM 3049 C C . GLY A 1 404 ? -34.980 1.123 38.424 1.00 86.81 404 GLY A C 1
ATOM 3050 O O . GLY A 1 404 ? -35.652 2.159 38.446 1.00 86.81 404 GLY A O 1
ATOM 3051 N N . TYR A 1 405 ? -33.854 0.998 39.132 1.00 89.38 405 TYR A N 1
ATOM 3052 C CA . TYR A 1 405 ? -33.293 2.105 39.905 1.00 89.38 405 TYR A CA 1
ATOM 3053 C C . TYR A 1 405 ? -32.579 3.110 38.996 1.00 89.38 405 TYR A C 1
ATOM 3055 O O . TYR A 1 405 ? -31.805 2.754 38.110 1.00 89.38 405 TYR A O 1
ATOM 3063 N N . SER A 1 406 ? -32.783 4.405 39.240 1.00 91.88 406 SER A N 1
ATOM 3064 C CA . SER A 1 406 ? -32.072 5.440 38.485 1.00 91.88 406 SER A CA 1
ATOM 3065 C C . SER A 1 406 ? -30.594 5.530 38.893 1.00 91.88 406 SER A C 1
ATOM 3067 O O . SER A 1 406 ? -30.244 5.353 40.063 1.00 91.88 406 SER A O 1
ATOM 3069 N N . TRP A 1 407 ? -29.718 5.955 37.973 1.00 92.19 407 TRP A N 1
ATOM 3070 C CA . TRP A 1 407 ? -28.299 6.234 38.268 1.00 92.19 407 TRP A CA 1
ATOM 3071 C C . TRP A 1 407 ? -28.095 7.158 39.480 1.00 92.19 407 TRP A C 1
ATOM 3073 O O . TRP A 1 407 ? -27.127 7.042 40.234 1.00 92.19 407 TRP A O 1
ATOM 3083 N N . GLY A 1 408 ? -29.029 8.091 39.688 1.00 91.06 408 GLY A N 1
ATOM 3084 C CA . GLY A 1 408 ? -29.012 9.004 40.825 1.00 91.06 408 GLY A CA 1
ATOM 3085 C C . GLY A 1 408 ? -29.355 8.342 42.162 1.00 91.06 408 GLY A C 1
ATOM 3086 O O . GLY A 1 408 ? -28.861 8.803 43.192 1.00 91.06 408 GLY A O 1
ATOM 3087 N N . GLU A 1 409 ? -30.193 7.305 42.168 1.00 90.50 409 GLU A N 1
ATOM 3088 C CA . GLU A 1 409 ? -30.518 6.509 43.359 1.00 90.50 409 GLU A CA 1
ATOM 3089 C C . GLU A 1 409 ? -29.364 5.586 43.720 1.00 90.50 409 GLU A C 1
ATOM 3091 O O . GLU A 1 409 ? -28.902 5.645 44.859 1.00 90.50 409 GLU A O 1
ATOM 3096 N N . ILE A 1 410 ? -28.817 4.868 42.737 1.00 91.94 410 ILE A N 1
ATOM 3097 C CA . ILE A 1 410 ? -27.647 3.995 42.904 1.00 91.94 410 ILE A CA 1
ATOM 3098 C C . ILE A 1 410 ? -26.472 4.791 43.485 1.00 91.94 410 ILE A C 1
ATOM 3100 O O . ILE A 1 410 ? -25.970 4.487 44.566 1.00 91.94 410 ILE A O 1
ATOM 3104 N N . GLY A 1 411 ? -26.111 5.917 42.861 1.00 92.00 411 GLY A N 1
ATOM 3105 C CA . GLY A 1 411 ? -25.015 6.752 43.357 1.00 92.00 411 GLY A CA 1
ATOM 3106 C C . GLY A 1 411 ? -25.293 7.423 44.713 1.00 92.00 411 GLY A C 1
ATOM 3107 O O . GLY A 1 411 ? -24.365 7.857 45.396 1.00 92.00 411 GLY A O 1
ATOM 3108 N N . LYS A 1 412 ? -26.556 7.586 45.135 1.00 91.50 412 LYS A N 1
ATOM 3109 C CA . LYS A 1 412 ? -26.882 8.049 46.500 1.00 91.50 412 LYS A CA 1
ATOM 3110 C C . LYS A 1 412 ? -26.765 6.919 47.516 1.00 91.50 412 LYS A C 1
ATOM 3112 O O . LYS A 1 412 ? -26.282 7.197 48.608 1.00 91.50 412 LYS A O 1
ATOM 3117 N N . ALA A 1 413 ? -27.200 5.714 47.164 1.00 89.56 413 ALA A N 1
ATOM 3118 C CA . ALA A 1 413 ? -27.093 4.536 48.011 1.00 89.56 413 ALA A CA 1
ATOM 3119 C C . ALA A 1 413 ? -25.625 4.195 48.292 1.00 89.56 413 ALA A C 1
ATOM 3121 O O . ALA A 1 413 ? -25.245 4.112 49.454 1.00 89.56 413 ALA A O 1
ATOM 3122 N N . GLN A 1 414 ? -24.778 4.166 47.259 1.00 90.62 414 GLN A N 1
ATOM 3123 C CA . GLN A 1 414 ? -23.333 3.930 47.396 1.00 90.62 414 GLN A CA 1
ATOM 3124 C C . GLN A 1 414 ? -22.647 4.940 48.323 1.00 90.62 414 GLN A C 1
ATOM 3126 O O . GLN A 1 414 ? -21.911 4.564 49.228 1.00 90.62 414 GLN A O 1
ATOM 3131 N N . ARG A 1 415 ? -22.945 6.237 48.160 1.00 89.50 415 ARG A N 1
ATOM 3132 C CA . ARG A 1 415 ? -22.407 7.282 49.049 1.00 89.50 415 ARG A CA 1
ATOM 3133 C C . ARG A 1 415 ? -22.920 7.195 50.483 1.00 89.50 415 ARG A C 1
ATOM 3135 O O . ARG A 1 415 ? -22.265 7.721 51.370 1.00 89.50 415 ARG A O 1
ATOM 3142 N N . LEU A 1 416 ? -24.115 6.646 50.696 1.00 87.56 416 LEU A N 1
ATOM 3143 C CA . LEU A 1 416 ? -24.672 6.493 52.038 1.00 87.56 416 LEU A CA 1
ATOM 3144 C C . LEU A 1 416 ? -24.095 5.264 52.744 1.00 87.56 416 LEU A C 1
ATOM 3146 O O . LEU A 1 416 ? -23.941 5.299 53.956 1.00 87.56 416 LEU A O 1
ATOM 3150 N N . ALA A 1 417 ? -23.788 4.211 51.987 1.00 86.31 417 ALA A N 1
ATOM 3151 C CA . ALA A 1 417 ? -23.187 2.990 52.504 1.00 86.31 417 ALA A CA 1
ATOM 3152 C C . ALA A 1 417 ? -21.698 3.143 52.858 1.00 86.31 417 ALA A C 1
ATOM 3154 O O . ALA A 1 417 ? -21.190 2.323 53.611 1.00 86.31 417 ALA A O 1
ATOM 3155 N N . ASP A 1 418 ? -21.012 4.161 52.319 1.00 84.19 418 ASP A N 1
ATOM 3156 C CA . ASP A 1 418 ? -19.603 4.485 52.610 1.00 84.19 418 ASP A CA 1
ATOM 3157 C C . ASP A 1 418 ? -18.652 3.278 52.456 1.00 84.19 418 ASP A C 1
ATOM 3159 O O . ASP A 1 418 ? -17.868 2.948 53.341 1.00 84.19 418 ASP A O 1
ATOM 3163 N N . GLY A 1 419 ? -18.778 2.563 51.331 1.00 78.69 419 GLY A N 1
ATOM 3164 C CA . GLY A 1 419 ? -18.020 1.334 51.047 1.00 78.69 419 GLY A CA 1
ATOM 3165 C C . GLY A 1 419 ? -18.641 0.045 51.610 1.00 78.69 419 GLY A C 1
ATOM 3166 O O . GLY A 1 419 ? -18.095 -1.035 51.408 1.00 78.69 419 GLY A O 1
ATOM 3167 N N . GLY A 1 420 ? -19.781 0.137 52.302 1.00 82.75 420 GLY A N 1
ATOM 3168 C CA . GLY A 1 420 ? -20.582 -1.006 52.750 1.00 82.75 420 GLY A CA 1
ATOM 3169 C C . GLY A 1 420 ? -21.593 -1.523 51.713 1.00 82.75 420 GLY A C 1
ATOM 3170 O O . GLY A 1 420 ? -21.565 -1.161 50.536 1.00 82.75 420 GLY A O 1
ATOM 3171 N N . ASP A 1 421 ? -22.533 -2.358 52.171 1.00 87.75 421 ASP A N 1
ATOM 3172 C CA . ASP A 1 421 ? -23.598 -2.936 51.338 1.00 87.75 421 ASP A CA 1
ATOM 3173 C C . ASP A 1 421 ? -24.634 -1.878 50.919 1.00 87.75 421 ASP A C 1
ATOM 3175 O O . ASP A 1 421 ? -25.627 -1.603 51.599 1.00 87.75 421 ASP A O 1
ATOM 3179 N N . TRP A 1 422 ? -24.393 -1.272 49.762 1.00 89.56 422 TRP A N 1
ATOM 3180 C CA . TRP A 1 422 ? -25.268 -0.265 49.177 1.00 89.56 422 TRP A CA 1
ATOM 3181 C C . TRP A 1 422 ? -26.536 -0.847 48.538 1.00 89.56 422 TRP A C 1
ATOM 3183 O O . TRP A 1 422 ? -27.489 -0.094 48.325 1.00 89.56 422 TRP A O 1
ATOM 3193 N N . MET A 1 423 ? -26.597 -2.154 48.265 1.00 86.62 423 MET A N 1
ATOM 3194 C CA . MET A 1 423 ? -27.814 -2.788 47.749 1.00 86.62 423 MET A CA 1
ATOM 3195 C C . MET A 1 423 ? -28.889 -2.867 48.834 1.00 86.62 423 MET A C 1
ATOM 3197 O O . MET A 1 423 ? -30.043 -2.526 48.576 1.00 86.62 423 MET A O 1
ATOM 3201 N N . SER A 1 424 ? -28.507 -3.176 50.077 1.00 85.56 424 SER A N 1
ATOM 3202 C CA . SER A 1 424 ? -29.415 -3.097 51.232 1.00 85.56 424 SER A CA 1
ATOM 3203 C C . SER A 1 424 ? -30.010 -1.691 51.422 1.00 85.56 424 SER A C 1
ATOM 3205 O O . SER A 1 424 ? -31.181 -1.536 51.783 1.00 85.56 424 SER A O 1
ATOM 3207 N N . VAL A 1 425 ? -29.247 -0.640 51.094 1.00 86.12 425 VAL A N 1
ATOM 3208 C CA . VAL A 1 425 ? -29.724 0.755 51.124 1.00 86.12 425 VAL A CA 1
ATOM 3209 C C . VAL A 1 425 ? -30.781 1.031 50.049 1.00 86.12 425 VAL A C 1
ATOM 3211 O O . VAL A 1 425 ? -31.685 1.844 50.267 1.00 86.12 425 VAL A O 1
ATOM 3214 N N . LEU A 1 426 ? -30.688 0.378 48.888 1.00 86.00 426 LEU A N 1
ATOM 3215 C CA . LEU A 1 426 ? -31.712 0.473 47.846 1.00 86.00 426 LEU A CA 1
ATOM 3216 C C . LEU A 1 426 ? -32.985 -0.295 48.214 1.00 86.00 426 LEU A C 1
ATOM 3218 O O . LEU A 1 426 ? -34.072 0.242 47.997 1.00 86.00 426 LEU A O 1
ATOM 3222 N N . ASP A 1 427 ? -32.858 -1.481 48.813 1.00 82.62 427 ASP A N 1
ATOM 3223 C CA . ASP A 1 427 ? -33.997 -2.304 49.249 1.00 82.62 427 ASP A CA 1
ATOM 3224 C C . ASP A 1 427 ? -34.755 -1.661 50.425 1.00 82.62 427 ASP A C 1
ATOM 3226 O O . ASP A 1 427 ? -35.964 -1.435 50.369 1.00 82.62 427 ASP A O 1
ATOM 3230 N N . THR A 1 428 ? -34.024 -1.230 51.459 1.00 81.50 428 THR A N 1
ATOM 3231 C CA . THR A 1 428 ? -34.578 -0.502 52.619 1.00 81.50 428 THR A CA 1
ATOM 3232 C C . THR A 1 428 ? -35.091 0.893 52.229 1.00 81.50 428 THR A C 1
ATOM 3234 O O . THR A 1 428 ? -35.962 1.478 52.882 1.00 81.50 428 THR A O 1
ATOM 3237 N N . GLY A 1 429 ? -34.544 1.444 51.145 1.00 78.69 429 GLY A N 1
ATOM 3238 C CA . GLY A 1 429 ? -34.791 2.789 50.657 1.00 78.69 429 GLY A CA 1
ATOM 3239 C C . GLY A 1 429 ? -33.968 3.853 51.392 1.00 78.69 429 GLY A C 1
ATOM 3240 O O . GLY A 1 429 ? -33.923 3.924 52.619 1.00 78.69 429 GLY A O 1
ATOM 3241 N N . ILE A 1 430 ? -33.410 4.798 50.624 1.00 71.00 430 ILE A N 1
ATOM 3242 C CA . ILE A 1 430 ? -32.500 5.868 51.093 1.00 71.00 430 ILE A CA 1
ATOM 3243 C C . ILE A 1 430 ? -33.037 6.651 52.310 1.00 71.00 430 ILE A C 1
ATOM 3245 O O . ILE A 1 430 ? -32.260 7.153 53.125 1.00 71.00 430 ILE A O 1
ATOM 3249 N N . ARG A 1 431 ? -34.363 6.820 52.426 1.00 66.12 431 ARG A N 1
ATOM 3250 C CA . ARG A 1 431 ? -34.983 7.497 53.580 1.00 66.12 431 ARG A CA 1
ATOM 3251 C C . ARG A 1 431 ? -34.921 6.647 54.850 1.00 66.12 431 ARG A C 1
ATOM 3253 O O . ARG A 1 431 ? -34.544 7.198 55.878 1.00 66.12 431 ARG A O 1
ATOM 3260 N N . GLY A 1 432 ? -35.226 5.353 54.754 1.00 73.06 432 GLY A N 1
ATOM 3261 C CA . GLY A 1 432 ? -35.192 4.429 55.888 1.00 73.06 432 GLY A CA 1
ATOM 3262 C C . GLY A 1 432 ? -33.781 4.285 56.452 1.00 73.06 432 GLY A C 1
ATOM 3263 O O . GLY A 1 432 ? -33.576 4.463 57.648 1.00 73.06 432 GLY A O 1
ATOM 3264 N N . THR A 1 433 ? -32.779 4.114 55.588 1.00 72.81 433 THR A N 1
ATOM 3265 C CA . THR A 1 433 ? -31.378 4.010 56.030 1.00 72.81 433 THR A CA 1
ATOM 3266 C C . THR A 1 433 ? -30.876 5.300 56.688 1.00 72.81 433 THR A C 1
ATOM 3268 O O . THR A 1 433 ? -30.176 5.261 57.693 1.00 72.81 433 THR A O 1
ATOM 3271 N N . ARG A 1 434 ? -31.262 6.481 56.179 1.00 71.50 434 ARG A N 1
ATOM 3272 C CA . ARG A 1 434 ? -30.898 7.762 56.818 1.00 71.50 434 ARG A CA 1
ATOM 3273 C C . ARG A 1 434 ? -31.511 7.938 58.202 1.00 71.50 434 ARG A C 1
ATOM 3275 O O . ARG A 1 434 ? -30.933 8.653 59.016 1.00 71.50 434 ARG A O 1
ATOM 3282 N N . GLU A 1 435 ? -32.693 7.381 58.435 1.00 76.19 435 GLU A N 1
ATOM 3283 C CA . GLU A 1 435 ? -33.330 7.391 59.752 1.00 76.19 435 GLU A CA 1
ATOM 3284 C C . GLU A 1 435 ? -32.603 6.438 60.704 1.00 76.19 435 GLU A C 1
ATOM 3286 O O . GLU A 1 435 ? -32.245 6.869 61.794 1.00 76.19 435 GLU A O 1
ATOM 3291 N N . GLN A 1 436 ? -32.247 5.231 60.253 1.00 77.75 436 GLN A N 1
ATOM 3292 C CA . GLN A 1 436 ? -31.451 4.278 61.038 1.00 77.75 436 GLN A CA 1
ATOM 3293 C C . GLN A 1 436 ? -30.096 4.853 61.466 1.00 77.75 436 GLN A C 1
ATOM 3295 O O . GLN A 1 436 ? -29.810 4.886 62.657 1.00 77.75 436 GLN A O 1
ATOM 3300 N N . VAL A 1 437 ? -29.313 5.408 60.532 1.00 79.38 437 VAL A N 1
ATOM 3301 C CA . VAL A 1 437 ? -28.013 6.030 60.856 1.00 79.38 437 VAL A CA 1
ATOM 3302 C C . VAL A 1 437 ? -28.182 7.181 61.855 1.00 79.38 437 VAL A C 1
ATOM 3304 O O . VAL A 1 437 ? -27.370 7.365 62.756 1.00 79.38 437 VAL A O 1
ATOM 3307 N N . ARG A 1 438 ? -29.258 7.971 61.736 1.00 80.19 438 ARG A N 1
ATOM 3308 C CA . ARG A 1 438 ? -29.543 9.052 62.695 1.00 80.19 438 ARG A CA 1
ATOM 3309 C C . ARG A 1 438 ? -29.916 8.533 64.077 1.00 80.19 438 ARG A C 1
ATOM 3311 O O . ARG A 1 438 ? -29.565 9.189 65.058 1.00 80.19 438 ARG A O 1
ATOM 3318 N N . ASP A 1 439 ? -30.654 7.433 64.148 1.00 79.50 439 ASP A N 1
ATOM 3319 C CA . ASP A 1 439 ? -31.045 6.810 65.407 1.00 79.50 439 ASP A CA 1
ATOM 3320 C C . ASP A 1 439 ? -29.835 6.160 66.092 1.00 79.50 439 ASP A C 1
ATOM 3322 O O . ASP A 1 439 ? -29.660 6.377 67.288 1.00 79.50 439 ASP A O 1
ATOM 3326 N N . GLU A 1 440 ? -28.946 5.506 65.338 1.00 80.62 440 GLU A N 1
ATOM 3327 C CA . GLU A 1 440 ? -27.657 4.986 65.827 1.00 80.62 440 GLU A CA 1
ATOM 3328 C C . GLU A 1 440 ? -26.747 6.110 66.349 1.00 80.62 440 GLU A C 1
ATOM 3330 O O . GLU A 1 440 ? -26.311 6.095 67.500 1.00 80.62 440 GLU A O 1
ATOM 3335 N N . GLU A 1 441 ? -26.545 7.183 65.573 1.00 82.25 441 GLU A N 1
ATOM 3336 C CA . GLU A 1 441 ? -25.782 8.345 66.050 1.00 82.25 441 GLU A CA 1
ATOM 3337 C C . GLU A 1 441 ? -26.418 8.995 67.289 1.00 82.25 441 GLU A C 1
ATOM 3339 O O . GLU A 1 441 ? -25.750 9.671 68.082 1.00 82.25 441 GLU A O 1
ATOM 3344 N N . ARG A 1 442 ? -27.744 8.906 67.426 1.00 81.94 442 ARG A N 1
ATOM 3345 C CA . ARG A 1 442 ? -28.447 9.433 68.590 1.00 81.94 442 ARG A CA 1
ATOM 3346 C C . ARG A 1 442 ? -28.209 8.545 69.805 1.00 81.94 442 ARG A C 1
ATOM 3348 O O . ARG A 1 442 ? -27.950 9.111 70.868 1.00 81.94 442 ARG A O 1
ATOM 3355 N N . THR A 1 443 ? -28.264 7.223 69.659 1.00 82.06 443 THR A N 1
ATOM 3356 C CA . THR A 1 443 ? -27.955 6.284 70.744 1.00 82.06 443 THR A CA 1
ATOM 3357 C C . THR A 1 443 ? -26.512 6.432 71.203 1.00 82.06 443 THR A C 1
ATOM 3359 O O . THR A 1 443 ? -26.297 6.597 72.401 1.00 82.06 443 THR A O 1
ATOM 3362 N N . ASP A 1 444 ? -25.556 6.554 70.280 1.00 81.06 444 ASP A N 1
ATOM 3363 C CA . ASP A 1 444 ? -24.142 6.757 70.614 1.00 81.06 444 ASP A CA 1
ATOM 3364 C C . ASP A 1 444 ? -23.938 8.055 71.397 1.00 81.06 444 ASP A C 1
ATOM 3366 O O . ASP A 1 444 ? -23.281 8.080 72.434 1.00 81.06 444 ASP A O 1
ATOM 3370 N N . ARG A 1 445 ? -24.562 9.159 70.957 1.00 83.06 445 ARG A N 1
ATOM 3371 C CA . ARG A 1 445 ? -24.506 10.443 71.681 1.00 83.06 445 ARG A CA 1
ATOM 3372 C C . ARG A 1 445 ? -25.157 10.369 73.063 1.00 83.06 445 ARG A C 1
ATOM 3374 O O . ARG A 1 445 ? -24.759 11.126 73.953 1.00 83.06 445 ARG A O 1
ATOM 3381 N N . GLU A 1 446 ? -26.203 9.565 73.235 1.00 83.56 446 GLU A N 1
ATOM 3382 C CA . GLU A 1 446 ? -26.864 9.354 74.527 1.00 83.56 446 GLU A CA 1
ATOM 3383 C C . GLU A 1 446 ? -25.983 8.510 75.463 1.00 83.56 446 GLU A C 1
ATOM 3385 O O . GLU A 1 446 ? -25.808 8.891 76.625 1.00 83.56 446 GLU A O 1
ATOM 3390 N N . GLU A 1 447 ? -25.336 7.464 74.948 1.00 83.62 447 GLU A N 1
ATOM 3391 C CA . GLU A 1 447 ? -24.357 6.647 75.670 1.00 83.62 447 GLU A CA 1
ATOM 3392 C C . GLU A 1 447 ? -23.129 7.471 76.092 1.00 83.62 447 GLU A C 1
ATOM 3394 O O . GLU A 1 447 ? -22.782 7.515 77.273 1.00 83.62 447 GLU A O 1
ATOM 3399 N N . ASP A 1 448 ? -22.556 8.256 75.176 1.00 83.00 448 ASP A N 1
ATOM 3400 C CA . ASP A 1 448 ? -21.436 9.167 75.440 1.00 83.00 448 ASP A CA 1
ATOM 3401 C C . ASP A 1 448 ? -21.756 10.178 76.551 1.00 83.00 448 ASP A C 1
ATOM 3403 O O . ASP A 1 448 ? -20.916 10.515 77.394 1.00 83.00 448 ASP A O 1
ATOM 3407 N N . ARG A 1 449 ? -22.989 10.704 76.559 1.00 84.56 449 ARG A N 1
ATOM 3408 C CA . ARG A 1 449 ? -23.458 11.617 77.612 1.00 84.56 449 ARG A CA 1
ATOM 3409 C C . ARG A 1 449 ? -23.586 10.902 78.951 1.00 84.56 449 ARG A C 1
ATOM 3411 O O . ARG A 1 449 ? -23.231 11.506 79.965 1.00 84.56 449 ARG A O 1
ATOM 3418 N N . SER A 1 450 ? -24.083 9.666 78.954 1.00 83.75 450 SER A N 1
ATOM 3419 C CA . SER A 1 450 ? -24.193 8.837 80.156 1.00 83.75 450 SER A CA 1
ATOM 3420 C C . SER A 1 450 ? -22.811 8.547 80.749 1.00 83.75 450 SER A C 1
ATOM 3422 O O . SER A 1 450 ? -22.575 8.848 81.921 1.00 83.75 450 SER A O 1
ATOM 3424 N N . ASN A 1 451 ? -21.862 8.105 79.918 1.00 85.12 451 ASN A N 1
ATOM 3425 C CA . ASN A 1 451 ? -20.489 7.793 80.321 1.00 85.12 451 ASN A CA 1
ATOM 3426 C C . ASN A 1 451 ? -19.777 9.023 80.904 1.00 85.12 451 ASN A C 1
ATOM 3428 O O . ASN A 1 451 ? -19.257 8.978 82.018 1.00 85.12 451 ASN A O 1
ATOM 3432 N N . ARG A 1 452 ? -19.863 10.187 80.239 1.00 84.88 452 ARG A N 1
ATOM 3433 C CA . ARG A 1 452 ? -19.323 11.452 80.784 1.00 84.88 452 ARG A CA 1
ATOM 3434 C C . ARG A 1 452 ? -19.996 11.874 82.094 1.00 84.88 452 ARG A C 1
ATOM 3436 O O . ARG A 1 452 ? -19.397 12.610 82.881 1.00 84.88 452 ARG A O 1
ATOM 3443 N N . GLY A 1 453 ? -21.253 11.486 82.306 1.00 85.31 453 GLY A N 1
ATOM 3444 C CA . GLY A 1 453 ? -21.981 11.694 83.555 1.00 85.31 453 GLY A CA 1
ATOM 3445 C C . GLY A 1 453 ? -21.408 10.852 84.695 1.00 85.31 453 GLY A C 1
ATOM 3446 O O . GLY A 1 453 ? -21.114 11.404 85.756 1.00 85.31 453 GLY A O 1
ATOM 3447 N N . GLN A 1 454 ? -21.190 9.556 84.451 1.00 84.88 454 GLN A N 1
ATOM 3448 C CA . GLN A 1 454 ? -20.577 8.630 85.411 1.00 84.88 454 GLN A CA 1
ATOM 3449 C C . GLN A 1 454 ? -19.141 9.030 85.760 1.00 84.88 454 GLN A C 1
ATOM 3451 O O . GLN A 1 454 ? -18.832 9.188 86.937 1.00 84.88 454 GLN A O 1
ATOM 3456 N N . GLU A 1 455 ? -18.304 9.352 84.772 1.00 87.12 455 GLU A N 1
ATOM 3457 C CA . GLU A 1 455 ? -16.925 9.800 85.024 1.00 87.12 455 GLU A CA 1
ATOM 3458 C C . GLU A 1 455 ? -16.861 11.058 85.908 1.00 87.12 455 GLU A C 1
ATOM 3460 O O . GLU A 1 455 ? -15.965 11.220 86.740 1.00 87.12 455 GLU A O 1
ATOM 3465 N N . ARG A 1 456 ? -17.797 12.003 85.725 1.00 87.12 456 ARG A N 1
ATOM 3466 C CA . ARG A 1 456 ? -17.883 13.206 86.572 1.00 87.12 456 ARG A CA 1
ATOM 3467 C C . ARG A 1 456 ? -18.299 12.863 87.994 1.00 87.12 456 ARG A C 1
ATOM 3469 O O . ARG A 1 456 ? -17.835 13.524 88.925 1.00 87.12 456 ARG A O 1
ATOM 3476 N N . LEU A 1 457 ? -19.192 11.892 88.146 1.00 87.75 457 LEU A N 1
ATOM 3477 C CA . LEU A 1 457 ? -19.688 11.418 89.429 1.00 87.75 457 LEU A CA 1
ATOM 3478 C C . LEU A 1 457 ? -18.571 10.721 90.215 1.00 87.75 457 LEU A C 1
ATOM 3480 O O . LEU A 1 457 ? -18.299 11.147 91.334 1.00 87.75 457 LEU A O 1
ATOM 3484 N N . GLU A 1 458 ? -17.846 9.791 89.596 1.00 87.31 458 GLU A N 1
ATOM 3485 C CA . GLU A 1 458 ? -16.677 9.119 90.184 1.00 87.31 458 GLU A CA 1
ATOM 3486 C C . GLU A 1 458 ? -15.584 10.124 90.554 1.00 87.31 458 GLU A C 1
ATOM 3488 O O . GLU A 1 458 ? -15.187 10.220 91.709 1.00 87.31 458 GLU A O 1
ATOM 3493 N N . ARG A 1 459 ? -15.203 11.018 89.631 1.00 88.19 459 ARG A N 1
ATOM 3494 C CA . ARG A 1 459 ? -14.194 12.052 89.918 1.00 88.19 459 ARG A CA 1
ATOM 3495 C C . ARG A 1 459 ? -14.589 12.960 91.085 1.00 88.19 459 ARG A C 1
ATOM 3497 O O . ARG A 1 459 ? -13.725 13.456 91.807 1.00 88.19 459 ARG A O 1
ATOM 3504 N N . THR A 1 460 ? -15.882 13.249 91.238 1.00 88.00 460 THR A N 1
ATOM 3505 C CA . THR A 1 460 ? -16.377 14.059 92.360 1.00 88.00 460 THR A CA 1
ATOM 3506 C C . THR A 1 460 ? -16.362 13.258 93.661 1.00 88.00 460 THR A C 1
ATOM 3508 O O . THR A 1 460 ? -16.024 13.831 94.700 1.00 88.00 460 THR A O 1
ATOM 3511 N N . ALA A 1 461 ? -16.674 11.960 93.605 1.00 86.75 461 ALA A N 1
ATOM 3512 C CA . ALA A 1 461 ? -16.565 11.049 94.736 1.00 86.75 461 ALA A CA 1
ATOM 3513 C C . ALA A 1 461 ? -15.115 10.954 95.225 1.00 86.75 461 ALA A C 1
ATOM 3515 O O . ALA A 1 461 ? -14.865 11.311 96.374 1.00 86.75 461 ALA A O 1
ATOM 3516 N N . ASP A 1 462 ? -14.162 10.656 94.338 1.00 85.06 462 ASP A N 1
ATOM 3517 C CA . ASP A 1 462 ? -12.727 10.550 94.644 1.00 85.06 462 ASP A CA 1
ATOM 3518 C C . ASP A 1 462 ? -12.181 11.825 95.304 1.00 85.06 462 ASP A C 1
ATOM 3520 O O . ASP A 1 462 ? -11.422 11.802 96.276 1.00 85.06 462 ASP A O 1
ATOM 3524 N N . GLN A 1 463 ? -12.582 12.995 94.792 1.00 87.81 463 GLN A N 1
ATOM 3525 C CA . GLN A 1 463 ? -12.160 14.285 95.346 1.00 87.81 463 GLN A CA 1
ATOM 3526 C C . GLN A 1 463 ? -12.690 14.531 96.761 1.00 87.81 463 GLN A C 1
ATOM 3528 O O . GLN A 1 463 ? -12.041 15.226 97.551 1.00 87.81 463 GLN A O 1
ATOM 3533 N N . LEU A 1 464 ? -13.889 14.035 97.068 1.00 86.62 464 LEU A N 1
ATOM 3534 C CA . LEU A 1 464 ? -14.490 14.150 98.392 1.0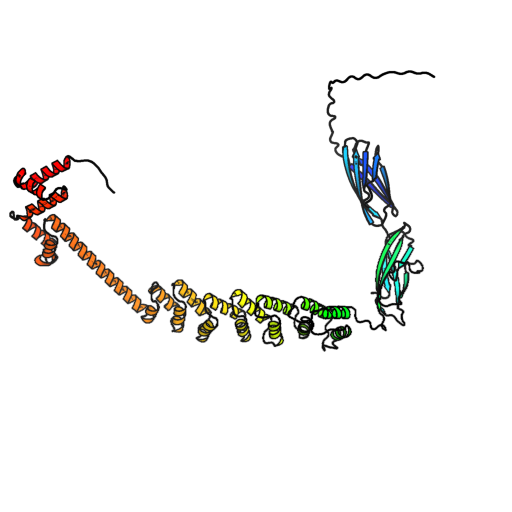0 86.62 464 LEU A CA 1
ATOM 3535 C C . LEU A 1 464 ? -13.925 13.098 99.343 1.00 86.62 464 LEU A C 1
ATOM 3537 O O . LEU A 1 464 ? -13.555 13.460 100.458 1.00 86.62 464 LEU A O 1
ATOM 3541 N N . ALA A 1 465 ? -13.768 11.863 98.882 1.00 82.12 465 ALA A N 1
ATOM 3542 C CA . ALA A 1 465 ? -13.125 10.775 99.601 1.00 82.12 465 ALA A CA 1
ATOM 3543 C C . ALA A 1 465 ? -11.720 11.178 100.063 1.00 82.12 465 ALA A C 1
ATOM 3545 O O . ALA A 1 465 ? -11.441 11.219 101.261 1.00 82.12 465 ALA A O 1
ATOM 3546 N N . ALA A 1 466 ? -10.889 11.680 99.144 1.00 77.75 466 ALA A N 1
ATOM 3547 C CA . ALA A 1 466 ? -9.548 12.173 99.458 1.00 77.75 466 ALA A CA 1
ATOM 3548 C C . ALA A 1 466 ? -9.531 13.375 100.425 1.00 77.75 466 ALA A C 1
ATOM 3550 O O . ALA A 1 466 ? -8.543 13.603 101.128 1.00 77.75 466 ALA A O 1
ATOM 3551 N N . ARG A 1 467 ? -10.592 14.192 100.446 1.00 83.06 467 ARG A N 1
ATOM 3552 C CA . ARG A 1 467 ? -10.685 15.376 101.315 1.00 83.06 467 ARG A CA 1
ATOM 3553 C C . ARG A 1 467 ? -11.093 15.022 102.742 1.00 83.06 467 ARG A C 1
ATOM 3555 O O . ARG A 1 467 ? -10.614 15.680 103.666 1.00 83.06 467 ARG A O 1
ATOM 3562 N N . TYR A 1 468 ? -12.001 14.063 102.894 1.00 80.12 468 TYR A N 1
ATOM 3563 C CA . TYR A 1 468 ? -12.602 13.682 104.173 1.00 80.12 468 TYR A CA 1
ATOM 3564 C C . TYR A 1 468 ? -12.065 12.354 104.728 1.00 80.12 468 TYR A C 1
ATOM 3566 O O . TYR A 1 468 ? -12.482 11.965 105.810 1.00 80.12 468 TYR A O 1
ATOM 3574 N N . ASP A 1 469 ? -11.096 11.733 104.042 1.00 73.56 469 ASP A N 1
ATOM 3575 C CA . ASP A 1 469 ? -10.382 10.514 104.460 1.00 73.56 469 ASP A CA 1
ATOM 3576 C C . ASP A 1 469 ? -11.296 9.284 104.611 1.00 73.56 469 ASP A C 1
ATOM 3578 O O . ASP A 1 469 ? -11.116 8.450 105.496 1.00 73.56 469 ASP A O 1
ATOM 3582 N N . VAL A 1 470 ? -12.289 9.199 103.722 1.00 80.19 470 VAL A N 1
ATOM 3583 C CA . VAL A 1 470 ? -13.262 8.100 103.595 1.00 80.19 470 VAL A CA 1
ATOM 3584 C C . VAL A 1 470 ? -13.075 7.393 102.251 1.00 80.19 470 VAL A C 1
ATOM 3586 O O . VAL A 1 470 ? -12.393 7.921 101.373 1.00 80.19 470 VAL A O 1
ATOM 3589 N N . SER A 1 471 ? -13.668 6.212 102.068 1.00 81.19 471 SER A N 1
ATOM 3590 C CA . SER A 1 471 ? -13.568 5.480 100.794 1.00 81.19 471 SER A CA 1
ATOM 3591 C C . SER A 1 471 ? -14.476 6.064 99.701 1.00 81.19 471 SER A C 1
ATOM 3593 O O . SER A 1 471 ? -15.544 6.602 99.997 1.00 81.19 471 SER A O 1
ATOM 3595 N N . ASP A 1 472 ? -14.092 5.907 98.430 1.00 80.69 472 ASP A N 1
ATOM 3596 C CA . ASP A 1 472 ? -14.895 6.358 97.279 1.00 80.69 472 ASP A CA 1
ATOM 3597 C C . ASP A 1 472 ? -16.294 5.715 97.286 1.00 80.69 472 ASP A C 1
ATOM 3599 O O . ASP A 1 472 ? -17.298 6.388 97.047 1.00 80.69 472 ASP A O 1
ATOM 3603 N N . GLN A 1 473 ? -16.376 4.433 97.667 1.00 83.19 473 GLN A N 1
ATOM 3604 C CA . GLN A 1 473 ? -17.635 3.695 97.785 1.00 83.19 473 GLN A CA 1
ATOM 3605 C C . GLN A 1 473 ? -18.559 4.295 98.851 1.00 83.19 473 GLN A C 1
ATOM 3607 O O . GLN A 1 473 ? -19.752 4.438 98.617 1.00 83.19 473 GLN A O 1
ATOM 3612 N N . GLU A 1 474 ? -18.020 4.715 99.993 1.00 82.38 474 GLU A N 1
ATOM 3613 C CA . GLU A 1 474 ? -18.806 5.330 101.068 1.00 82.38 474 GLU A CA 1
ATOM 3614 C C . GLU A 1 474 ? -19.381 6.693 100.650 1.00 82.38 474 GLU A C 1
ATOM 3616 O O . GLU A 1 474 ? -20.532 7.021 100.947 1.00 82.38 474 GLU A O 1
ATOM 3621 N N . VAL A 1 475 ? -18.613 7.475 99.885 1.00 85.19 475 VAL A N 1
ATOM 3622 C CA . VAL A 1 475 ? -19.088 8.738 99.303 1.00 85.19 475 VAL A CA 1
ATOM 3623 C C . VAL A 1 475 ? -20.207 8.493 98.288 1.00 85.19 475 VAL A C 1
ATOM 3625 O O . VAL A 1 475 ? -21.194 9.237 98.271 1.00 85.19 475 VAL A O 1
ATOM 3628 N N . LEU A 1 476 ? -20.075 7.455 97.459 1.00 87.06 476 LEU A N 1
ATOM 3629 C CA . LEU A 1 476 ? -21.085 7.054 96.480 1.00 87.06 476 LEU A CA 1
ATOM 3630 C C . LEU A 1 476 ? -22.348 6.492 97.138 1.00 87.06 476 LEU A C 1
ATOM 3632 O O . LEU A 1 476 ? -23.450 6.819 96.701 1.00 87.06 476 LEU A O 1
ATOM 3636 N N . 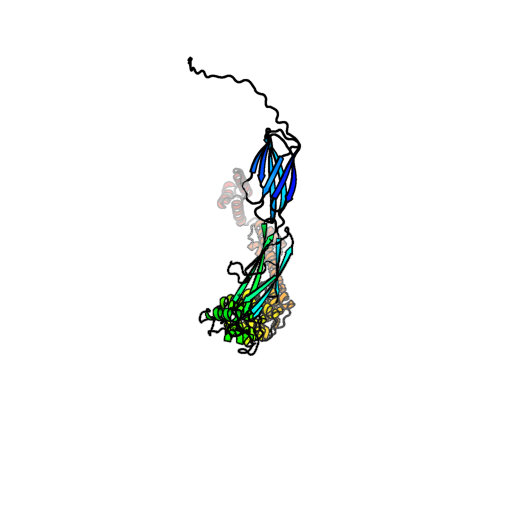ASP A 1 477 ? -22.219 5.727 98.217 1.00 87.44 477 ASP A N 1
ATOM 3637 C CA . ASP A 1 477 ? -23.350 5.188 98.975 1.00 87.44 477 ASP A CA 1
ATOM 3638 C C . ASP A 1 477 ? -24.144 6.313 99.657 1.00 87.44 477 ASP A C 1
ATOM 3640 O O . ASP A 1 477 ? -25.379 6.317 99.630 1.00 87.44 477 ASP A O 1
ATOM 3644 N N . LEU A 1 478 ? -23.458 7.331 100.195 1.00 88.62 478 LEU A N 1
ATOM 3645 C CA . LEU A 1 478 ? -24.108 8.553 100.677 1.00 88.62 478 LEU A CA 1
ATOM 3646 C C . LEU A 1 478 ? -24.799 9.298 99.531 1.00 88.62 478 LEU A C 1
ATOM 3648 O O . LEU A 1 478 ? -25.950 9.714 99.675 1.00 88.62 478 LEU A O 1
ATOM 3652 N N . TYR A 1 479 ? -24.122 9.451 98.390 1.00 91.25 479 TYR A N 1
ATOM 3653 C CA . TYR A 1 479 ? -24.661 10.138 97.219 1.00 91.25 479 TYR A CA 1
ATOM 3654 C C . TYR A 1 479 ? -25.924 9.456 96.679 1.00 91.25 479 TYR A C 1
ATOM 3656 O O . TYR A 1 479 ? -26.929 10.129 96.472 1.00 91.25 479 TYR A O 1
ATOM 3664 N N . HIS A 1 480 ? -25.918 8.137 96.489 1.00 89.44 480 HIS A N 1
ATOM 3665 C CA . HIS A 1 480 ? -27.052 7.388 95.941 1.00 89.44 480 HIS A CA 1
ATOM 3666 C C . HIS A 1 480 ? -28.137 7.054 96.972 1.00 89.44 480 HIS A C 1
ATOM 3668 O O . HIS A 1 480 ? -29.293 6.873 96.591 1.00 89.44 480 HIS A O 1
ATOM 3674 N N . GLY A 1 481 ? -27.789 6.984 98.257 1.00 88.38 481 GLY A N 1
ATOM 3675 C CA . GLY A 1 481 ? -28.702 6.656 99.346 1.00 88.38 481 GLY A CA 1
ATOM 3676 C C . GLY A 1 481 ? -29.242 7.894 100.053 1.00 88.38 481 GLY A C 1
ATOM 3677 O O . GLY A 1 481 ? -30.225 8.505 99.631 1.00 88.38 481 GLY A O 1
ATOM 3678 N N . THR A 1 482 ? -28.616 8.249 101.174 1.00 85.06 482 THR A N 1
ATOM 3679 C CA . THR A 1 482 ? -29.123 9.255 102.122 1.00 85.06 482 THR A CA 1
ATOM 3680 C C . THR A 1 482 ? -29.241 10.654 101.526 1.00 85.06 482 THR A C 1
ATOM 3682 O O . THR A 1 482 ? -30.152 11.394 101.894 1.00 85.06 482 THR A O 1
ATOM 3685 N N . CYS A 1 483 ? -28.358 11.011 100.594 1.00 88.12 483 CYS A N 1
ATOM 3686 C CA . CYS A 1 483 ? -28.304 12.341 100.000 1.00 88.12 483 CYS A CA 1
ATOM 3687 C C . CYS A 1 483 ? -28.993 12.466 98.638 1.00 88.12 483 CYS A C 1
ATOM 3689 O O . CYS A 1 483 ? -28.930 13.546 98.055 1.00 88.12 483 CYS A O 1
ATOM 3691 N N . ALA A 1 484 ? -29.667 11.419 98.142 1.00 89.38 484 ALA A N 1
ATOM 3692 C CA . ALA A 1 484 ? -30.529 11.463 96.952 1.00 89.38 484 ALA A CA 1
ATOM 3693 C C . ALA A 1 484 ? -29.931 12.237 95.753 1.00 89.38 484 ALA A C 1
ATOM 3695 O O . ALA A 1 484 ? -30.603 13.039 95.108 1.00 89.38 484 ALA A O 1
ATOM 3696 N N . GLN A 1 485 ? -28.656 11.978 95.463 1.00 88.19 485 GLN A N 1
ATOM 3697 C CA . GLN A 1 485 ? -27.851 12.558 94.385 1.00 88.19 485 GLN A CA 1
ATOM 3698 C C . GLN A 1 485 ? -27.482 14.049 94.551 1.00 88.19 485 GLN A C 1
ATOM 3700 O O . GLN A 1 485 ? -27.117 14.720 93.580 1.00 88.19 485 GLN A O 1
ATOM 3705 N N . ASP A 1 486 ? -27.496 14.575 95.779 1.00 89.62 486 ASP A N 1
ATOM 3706 C CA . ASP A 1 486 ? -27.056 15.937 96.106 1.00 89.62 486 ASP A CA 1
ATOM 3707 C C . ASP A 1 486 ? -25.656 15.966 96.757 1.00 89.62 486 ASP A C 1
ATOM 3709 O O . ASP A 1 486 ? -25.467 15.665 97.940 1.00 89.62 486 ASP A O 1
ATOM 3713 N N . TRP A 1 487 ? -24.656 16.436 96.000 1.00 89.38 487 TRP A N 1
ATOM 3714 C CA . TRP A 1 487 ? -23.279 16.625 96.480 1.00 89.38 487 TRP A CA 1
ATOM 3715 C C . TRP A 1 487 ? -23.147 17.628 97.636 1.00 89.38 487 TRP A C 1
ATOM 3717 O O . TRP A 1 487 ? -22.178 17.574 98.398 1.00 89.38 487 TRP A O 1
ATOM 3727 N N . GLY A 1 488 ? -24.075 18.577 97.765 1.00 86.75 488 GLY A N 1
ATOM 3728 C CA . GLY A 1 488 ? -24.132 19.515 98.882 1.00 86.75 488 GLY A CA 1
ATOM 3729 C C . GLY A 1 488 ? -24.474 18.817 100.196 1.00 86.75 488 GLY A C 1
ATOM 3730 O O . GLY A 1 488 ? -23.834 19.096 101.214 1.00 86.75 488 GLY A O 1
ATOM 3731 N N . CYS A 1 489 ? -25.417 17.872 100.154 1.00 90.12 489 CYS A N 1
ATOM 3732 C CA . CYS A 1 489 ? -25.747 17.001 101.281 1.00 90.12 489 CYS A CA 1
ATOM 3733 C C . CYS A 1 489 ? -24.563 16.100 101.649 1.00 90.12 489 CYS A C 1
ATOM 3735 O O . CYS A 1 489 ? -24.143 16.111 102.805 1.00 90.12 489 CYS A O 1
ATOM 3737 N N . VAL A 1 490 ? -23.942 15.426 100.669 1.00 88.44 490 VAL A N 1
ATOM 3738 C CA . VAL A 1 490 ? -22.802 14.520 100.920 1.00 88.44 490 VAL A CA 1
ATOM 3739 C C . VAL A 1 490 ? -21.664 15.249 101.640 1.00 88.44 490 VAL A C 1
ATOM 3741 O O . VAL A 1 490 ? -21.161 14.789 102.661 1.00 88.44 490 VAL A O 1
ATOM 3744 N N . ARG A 1 491 ? -21.309 16.462 101.191 1.00 89.38 491 ARG A N 1
ATOM 3745 C CA . ARG A 1 491 ? -20.293 17.296 101.864 1.00 89.38 491 ARG A CA 1
ATOM 3746 C C . ARG A 1 491 ? -20.666 17.677 103.297 1.00 89.38 491 ARG A C 1
ATOM 3748 O O . ARG 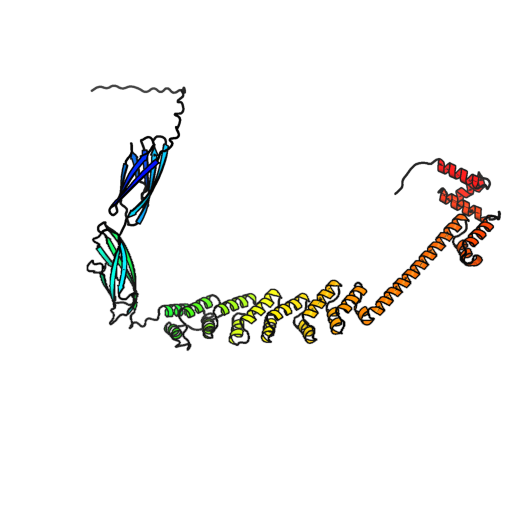A 1 491 ? -19.770 17.890 104.113 1.00 89.38 491 ARG A O 1
ATOM 3755 N N . LYS A 1 492 ? -21.956 17.857 103.586 1.00 86.25 492 LYS A N 1
ATOM 3756 C CA . LYS A 1 492 ? -22.450 18.236 104.914 1.00 86.25 492 LYS A CA 1
ATOM 3757 C C . LYS A 1 492 ? -22.371 17.054 105.878 1.00 86.25 492 LYS A C 1
ATOM 3759 O O . LYS A 1 492 ? -21.871 17.243 106.984 1.00 86.25 492 LYS A O 1
ATOM 3764 N N . GLU A 1 493 ? -22.785 15.870 105.434 1.00 84.50 493 GLU A N 1
ATOM 3765 C CA . GLU A 1 493 ? -22.691 14.633 106.215 1.00 84.50 493 GLU A CA 1
ATOM 3766 C C . GLU A 1 493 ? -21.230 14.284 106.515 1.00 84.50 493 GLU A C 1
ATOM 3768 O O . GLU A 1 493 ? -20.859 14.199 107.686 1.00 84.50 493 GLU A O 1
ATOM 3773 N N . LEU A 1 494 ? -20.364 14.258 105.494 1.00 84.31 494 LEU A N 1
ATOM 3774 C CA . LEU A 1 494 ? -18.926 14.010 105.673 1.00 84.31 494 LEU A CA 1
ATOM 3775 C C . LEU A 1 494 ? -18.260 15.040 106.602 1.00 84.31 494 LEU A C 1
ATOM 3777 O O . LEU A 1 494 ? -17.421 14.698 107.435 1.00 84.31 494 LEU A O 1
ATOM 3781 N N . ARG A 1 495 ? -18.663 16.318 106.528 1.00 81.25 495 ARG A N 1
ATOM 3782 C CA . ARG A 1 495 ? -18.175 17.351 107.460 1.00 81.25 495 ARG A CA 1
ATOM 3783 C C . ARG A 1 495 ? -18.628 17.081 108.896 1.00 81.25 495 ARG A C 1
ATOM 3785 O O . ARG A 1 495 ? -17.834 17.290 109.809 1.00 81.25 495 ARG A O 1
ATOM 3792 N N . SER A 1 496 ? -19.872 16.655 109.104 1.00 75.12 496 SER A N 1
ATOM 3793 C CA . SER A 1 496 ? -20.395 16.368 110.445 1.00 75.12 496 SER A CA 1
ATOM 3794 C C . SER A 1 496 ? -19.697 15.172 111.101 1.00 75.12 496 SER A C 1
ATOM 3796 O O . SER A 1 496 ? -19.374 15.240 112.284 1.00 75.12 496 SER A O 1
ATOM 3798 N N . GLN A 1 497 ? -19.358 14.148 110.313 1.00 68.44 497 GLN A N 1
ATOM 3799 C CA . GLN A 1 497 ? -18.605 12.974 110.760 1.00 68.44 497 GLN A CA 1
ATOM 3800 C C . GLN A 1 497 ? -17.145 13.321 111.101 1.00 68.44 497 GLN A C 1
ATOM 3802 O O . GLN A 1 497 ? -16.605 12.838 112.090 1.00 68.44 497 GLN A O 1
ATOM 3807 N N . SER A 1 498 ? -16.521 14.250 110.364 1.00 59.97 498 SER A N 1
ATOM 3808 C CA . SER A 1 498 ? -15.144 14.711 110.636 1.00 59.97 498 SER A CA 1
ATOM 3809 C C . SER A 1 498 ? -14.966 15.547 111.921 1.00 59.97 498 SER A C 1
ATOM 3811 O O . SER A 1 498 ? -13.847 15.939 112.248 1.00 59.97 498 SER A O 1
ATOM 3813 N N . HIS A 1 499 ? -16.047 15.889 112.632 1.00 50.50 499 HIS A N 1
ATOM 3814 C CA . HIS A 1 499 ? -16.015 16.719 113.848 1.00 50.50 499 HIS A CA 1
ATOM 3815 C C . HIS A 1 499 ? -16.357 15.959 115.141 1.00 50.50 499 HIS A C 1
ATOM 3817 O O . HIS A 1 499 ? -16.339 16.568 116.210 1.00 50.50 499 HIS A O 1
ATOM 3823 N N . SER A 1 500 ? -16.614 14.648 115.088 1.00 47.22 500 SER A N 1
ATOM 3824 C CA . SER A 1 500 ? -16.637 13.800 116.285 1.00 47.22 500 SER A CA 1
ATOM 3825 C C . SER A 1 500 ? -15.235 13.240 116.553 1.00 47.22 500 SER A C 1
ATOM 3827 O O . SER A 1 500 ? -14.803 12.297 115.891 1.00 47.22 500 SER A O 1
ATOM 3829 N N . GLU A 1 501 ? -14.509 13.839 117.500 1.00 47.09 501 GLU A N 1
ATOM 3830 C CA . GLU A 1 501 ? -13.235 13.330 118.031 1.00 47.09 501 GLU A CA 1
ATOM 3831 C C . GLU A 1 501 ? -13.466 12.031 118.826 1.00 47.09 501 GLU A C 1
ATOM 3833 O O . GLU A 1 501 ? -13.649 12.075 120.034 1.00 47.09 501 GLU A O 1
ATOM 3838 N N . ASP A 1 502 ? -13.536 10.895 118.124 1.00 48.22 502 ASP A N 1
ATOM 3839 C CA . ASP A 1 502 ? -13.204 9.539 118.605 1.00 48.22 502 ASP A CA 1
ATOM 3840 C C . ASP A 1 502 ? -13.407 8.536 117.446 1.00 48.22 502 ASP A C 1
ATOM 3842 O O . ASP A 1 502 ? -14.324 7.714 117.451 1.00 48.22 502 ASP A O 1
ATOM 3846 N N . ASN A 1 503 ? -12.572 8.623 116.399 1.00 51.28 503 ASN A N 1
ATOM 3847 C CA . ASN A 1 503 ? -12.499 7.584 115.364 1.00 51.28 503 ASN A CA 1
ATOM 3848 C C . ASN A 1 503 ? -11.075 6.985 115.289 1.00 51.28 503 ASN A C 1
ATOM 3850 O O . ASN A 1 503 ? -10.163 7.665 114.805 1.00 51.28 503 ASN A O 1
ATOM 3854 N N . PRO A 1 504 ? -10.859 5.738 115.755 1.00 51.34 504 PRO A N 1
ATOM 3855 C CA . PRO A 1 504 ? -9.543 5.095 115.771 1.00 51.34 504 PRO A CA 1
ATOM 3856 C C . PRO A 1 504 ? -8.943 4.831 114.373 1.00 51.34 504 PRO A C 1
ATOM 3858 O O . PRO A 1 504 ? -7.721 4.718 114.267 1.00 51.34 504 PRO A O 1
ATOM 3861 N N . ASP A 1 505 ? -9.742 4.835 113.298 1.00 54.25 505 ASP A N 1
ATOM 3862 C CA . ASP A 1 505 ? -9.250 4.639 111.919 1.00 54.25 505 ASP A CA 1
ATOM 3863 C C . ASP A 1 505 ? -8.602 5.894 111.306 1.00 54.25 505 ASP A C 1
ATOM 3865 O O . ASP A 1 505 ? -7.786 5.799 110.384 1.00 54.25 505 ASP A O 1
ATOM 3869 N N . HIS A 1 506 ? -8.861 7.082 111.866 1.00 56.53 506 HIS A N 1
ATOM 3870 C CA . HIS A 1 506 ? -8.259 8.333 111.385 1.00 56.53 506 HIS A CA 1
ATOM 3871 C C . HIS A 1 506 ? -6.720 8.316 111.536 1.00 56.53 506 HIS A C 1
ATOM 3873 O O . HIS A 1 506 ? -5.994 8.947 110.757 1.00 56.53 506 HIS A O 1
ATOM 3879 N N . GLY A 1 507 ? -6.194 7.586 112.527 1.00 60.22 507 GLY A N 1
ATOM 3880 C CA . GLY A 1 507 ? -4.754 7.421 112.725 1.00 60.22 507 GLY A CA 1
ATOM 3881 C C . GLY A 1 507 ? -4.093 6.601 111.613 1.00 60.22 507 GLY A C 1
ATOM 3882 O O . GLY A 1 507 ? -3.085 7.032 111.054 1.00 60.22 507 GLY A O 1
ATOM 3883 N N . GLN A 1 508 ? -4.698 5.471 111.236 1.00 62.19 508 GLN A N 1
ATOM 3884 C CA . GLN A 1 508 ? -4.135 4.541 110.250 1.00 62.19 508 GLN A CA 1
ATOM 3885 C C . GLN A 1 508 ? -4.143 5.128 108.833 1.00 62.19 508 GLN A C 1
ATOM 3887 O O . GLN A 1 508 ? -3.116 5.105 108.154 1.00 62.19 508 GLN A O 1
ATOM 3892 N N . ASN A 1 509 ? -5.236 5.780 108.425 1.00 64.81 509 ASN A N 1
ATOM 3893 C CA . ASN A 1 509 ? -5.313 6.443 107.117 1.00 64.81 509 ASN A CA 1
ATOM 3894 C C . ASN A 1 509 ? -4.367 7.656 107.025 1.00 64.81 509 ASN A C 1
ATOM 3896 O O . ASN A 1 509 ? -3.733 7.911 105.993 1.00 64.81 509 ASN A O 1
ATOM 3900 N N . THR A 1 510 ? -4.163 8.372 108.139 1.00 68.31 510 THR A N 1
ATOM 3901 C CA . THR A 1 510 ? -3.176 9.459 108.197 1.00 68.31 510 THR A CA 1
ATOM 3902 C C . THR A 1 510 ? -1.738 8.937 108.110 1.00 68.31 510 THR A C 1
ATOM 3904 O O . THR A 1 510 ? -0.919 9.572 107.435 1.00 68.31 510 THR A O 1
ATOM 3907 N N . ALA A 1 511 ? -1.434 7.785 108.717 1.00 69.38 511 ALA A N 1
ATOM 3908 C CA . ALA A 1 511 ? -0.136 7.123 108.602 1.00 69.38 511 ALA A CA 1
ATOM 3909 C C . ALA A 1 511 ? 0.143 6.658 107.163 1.00 69.38 511 ALA A C 1
ATOM 3911 O O . ALA A 1 511 ? 1.183 7.010 106.600 1.00 69.38 511 ALA A O 1
ATOM 3912 N N . ALA A 1 512 ? -0.821 5.971 106.540 1.00 71.06 512 ALA A N 1
ATOM 3913 C CA . ALA A 1 512 ? -0.770 5.486 105.159 1.00 71.06 512 ALA A CA 1
ATOM 3914 C C . ALA A 1 512 ? -0.529 6.605 104.137 1.00 71.06 512 ALA A C 1
ATOM 3916 O O . ALA A 1 512 ? 0.335 6.535 103.253 1.00 71.06 512 ALA A O 1
ATOM 3917 N N . ARG A 1 513 ? -1.246 7.718 104.299 1.00 75.06 513 ARG A N 1
ATOM 3918 C CA . ARG A 1 513 ? -1.105 8.882 103.423 1.00 75.06 513 ARG A CA 1
ATOM 3919 C C . ARG A 1 513 ? 0.257 9.559 103.561 1.00 75.06 513 ARG A C 1
ATOM 3921 O O . ARG A 1 513 ? 0.850 9.933 102.550 1.00 75.06 513 ARG A O 1
ATOM 3928 N N . LEU A 1 514 ? 0.765 9.730 104.785 1.00 74.75 514 LEU A N 1
ATOM 3929 C CA . LEU A 1 514 ? 2.089 10.322 105.012 1.00 74.75 514 LEU A CA 1
ATOM 3930 C C . LEU A 1 514 ? 3.211 9.403 104.519 1.00 74.75 514 LEU A C 1
ATOM 3932 O O . LEU A 1 514 ? 4.178 9.893 103.937 1.00 74.75 514 LEU A O 1
ATOM 3936 N N . ALA A 1 515 ? 3.042 8.092 104.668 1.00 77.50 515 ALA A N 1
ATOM 3937 C CA . ALA A 1 515 ? 3.928 7.082 104.109 1.00 77.50 515 ALA A CA 1
ATOM 3938 C C . ALA A 1 515 ? 4.042 7.216 102.585 1.00 77.50 515 ALA A C 1
ATOM 3940 O O . ALA A 1 515 ? 5.137 7.414 102.056 1.00 77.50 515 ALA A O 1
ATOM 3941 N N . LYS A 1 516 ? 2.907 7.271 101.880 1.00 76.81 516 LYS A N 1
ATOM 3942 C CA . LYS A 1 516 ? 2.879 7.462 100.422 1.00 76.81 516 LYS A CA 1
ATOM 3943 C C . LYS A 1 516 ? 3.413 8.830 99.981 1.00 76.81 516 LYS A C 1
ATOM 3945 O O . LYS A 1 516 ? 4.129 8.916 98.988 1.00 76.81 516 LYS A O 1
ATOM 3950 N N . GLN A 1 517 ? 3.090 9.901 100.707 1.00 77.75 517 GLN A N 1
ATOM 3951 C CA . GLN A 1 517 ? 3.494 11.267 100.354 1.00 77.75 517 GLN A CA 1
ATOM 3952 C C . GLN A 1 517 ? 5.001 11.513 100.530 1.00 77.75 517 GLN A C 1
ATOM 3954 O O . GLN A 1 517 ? 5.590 12.255 99.743 1.00 77.75 517 GLN A O 1
ATOM 3959 N N . TYR A 1 518 ? 5.616 10.924 101.559 1.00 74.69 518 TYR A N 1
ATOM 3960 C CA . TYR A 1 518 ? 7.039 11.098 101.869 1.00 74.69 518 TYR A CA 1
ATOM 3961 C C . TYR A 1 518 ? 7.903 9.890 101.464 1.00 74.69 518 TYR A C 1
ATOM 3963 O O . TYR A 1 518 ? 9.115 9.925 101.670 1.00 74.69 518 TYR A O 1
ATOM 3971 N N . GLY A 1 519 ? 7.304 8.861 100.852 1.00 76.56 519 GLY A N 1
ATOM 3972 C CA . GLY A 1 519 ? 7.993 7.670 100.347 1.00 76.56 519 GLY A CA 1
ATOM 3973 C C . GLY A 1 519 ? 8.557 6.755 101.439 1.00 76.56 519 GLY A C 1
ATOM 3974 O O . GLY A 1 519 ? 9.560 6.088 101.206 1.00 76.56 519 GLY A O 1
ATOM 3975 N N . VAL A 1 520 ? 7.951 6.751 102.627 1.00 80.56 520 VAL A N 1
ATOM 3976 C CA . VAL A 1 520 ? 8.349 5.931 103.788 1.00 80.56 520 VAL A CA 1
ATOM 3977 C C . VAL A 1 520 ? 7.291 4.862 104.070 1.00 80.56 520 VAL A C 1
ATOM 3979 O O . VAL A 1 520 ? 6.193 4.933 103.528 1.00 80.56 520 VAL A O 1
ATOM 3982 N N . SER A 1 521 ? 7.602 3.849 104.881 1.00 82.06 521 SER A N 1
ATOM 3983 C CA . SER A 1 521 ? 6.634 2.782 105.186 1.00 82.06 521 SER A CA 1
ATOM 3984 C C . SER A 1 521 ? 5.583 3.225 106.213 1.00 82.06 521 SER A C 1
ATOM 3986 O O . SER A 1 521 ? 5.871 4.032 107.097 1.00 82.06 521 SER A O 1
ATOM 3988 N N . GLU A 1 522 ? 4.363 2.682 106.134 1.00 79.94 522 GLU A N 1
ATOM 3989 C CA . GLU A 1 522 ? 3.274 3.022 107.071 1.00 79.94 522 GLU A CA 1
ATOM 3990 C C . GLU A 1 522 ? 3.643 2.708 108.524 1.00 79.94 522 GLU A C 1
ATOM 3992 O O . GLU A 1 522 ? 3.401 3.519 109.416 1.00 79.94 522 GLU A O 1
ATOM 3997 N N . SER A 1 523 ? 4.333 1.586 108.754 1.00 79.31 523 SER A N 1
ATOM 3998 C CA . SER A 1 523 ? 4.836 1.192 110.073 1.00 79.31 523 SER A CA 1
ATOM 3999 C C . SER A 1 523 ? 5.840 2.184 110.660 1.00 79.31 523 SER A C 1
ATOM 4001 O O . SER A 1 523 ? 5.896 2.357 111.872 1.00 79.31 523 SER A O 1
ATOM 4003 N N . GLU A 1 524 ? 6.626 2.849 109.815 1.00 79.75 524 GLU A N 1
ATOM 4004 C CA . GLU A 1 524 ? 7.649 3.809 110.240 1.00 79.75 524 GLU A CA 1
ATOM 4005 C C . GLU A 1 524 ? 7.032 5.164 110.608 1.00 79.75 524 GLU A C 1
ATOM 4007 O O . GLU A 1 524 ? 7.454 5.820 111.563 1.00 79.75 524 GLU A O 1
ATOM 4012 N N . VAL A 1 525 ? 5.975 5.563 109.897 1.00 81.12 525 VAL A N 1
ATOM 4013 C CA . VAL A 1 525 ? 5.158 6.727 110.259 1.00 81.12 525 VAL A CA 1
ATOM 4014 C C . VAL A 1 525 ? 4.408 6.474 111.566 1.00 81.12 525 VAL A C 1
ATOM 4016 O O . VAL A 1 525 ? 4.352 7.361 112.420 1.00 81.12 525 VAL A O 1
ATOM 4019 N N . GLN A 1 526 ? 3.881 5.261 111.738 1.00 81.75 526 GLN A N 1
ATOM 4020 C CA . GLN A 1 526 ? 3.173 4.859 112.946 1.00 81.75 526 GLN A CA 1
ATOM 4021 C C . GLN A 1 526 ? 4.113 4.801 114.159 1.00 81.75 526 GLN A C 1
ATOM 4023 O O . GLN A 1 526 ? 3.801 5.385 115.192 1.00 81.75 526 GLN A O 1
ATOM 4028 N N . SER A 1 527 ? 5.321 4.237 114.023 1.00 81.06 527 SER A N 1
ATOM 4029 C CA . SER A 1 527 ? 6.310 4.261 115.113 1.00 81.06 527 SER A CA 1
ATOM 4030 C C . SER A 1 527 ? 6.745 5.685 115.470 1.00 81.06 527 SER A C 1
ATOM 4032 O O . SER A 1 527 ? 6.952 6.013 116.632 1.00 81.06 527 SER A O 1
ATOM 4034 N N . LEU A 1 528 ? 6.860 6.580 114.482 1.00 82.56 528 LEU A N 1
ATOM 4035 C CA . LEU A 1 528 ? 7.137 7.999 114.734 1.00 82.56 528 LEU A CA 1
ATOM 4036 C C . LEU A 1 528 ? 6.031 8.662 115.561 1.00 82.56 528 LEU A C 1
ATOM 4038 O O . LEU A 1 528 ? 6.322 9.477 116.439 1.00 82.56 528 LEU A O 1
ATOM 4042 N N . TYR A 1 529 ? 4.778 8.328 115.268 1.00 82.69 529 TYR A N 1
ATOM 4043 C CA . TYR A 1 529 ? 3.611 8.843 115.969 1.00 82.69 529 TYR A CA 1
ATOM 4044 C C . TYR A 1 529 ? 3.552 8.364 117.420 1.00 82.69 529 TYR A C 1
ATOM 4046 O O . TYR A 1 529 ? 3.416 9.197 118.322 1.00 82.69 529 TYR A O 1
ATOM 4054 N N . ASP A 1 530 ? 3.718 7.060 117.629 1.00 81.94 530 ASP A N 1
ATOM 4055 C CA . ASP A 1 530 ? 3.564 6.421 118.934 1.00 81.94 530 ASP A CA 1
ATOM 4056 C C . ASP A 1 530 ? 4.791 6.644 119.835 1.00 81.94 530 ASP A C 1
ATOM 4058 O O . ASP A 1 530 ? 4.647 7.080 120.979 1.00 81.94 530 ASP A O 1
ATOM 4062 N N . ASP A 1 531 ? 6.006 6.446 119.312 1.00 80.12 531 ASP A N 1
ATOM 4063 C CA . ASP A 1 531 ? 7.220 6.377 120.138 1.00 80.12 531 ASP A CA 1
ATOM 4064 C C . ASP A 1 531 ? 7.958 7.718 120.280 1.00 80.12 531 ASP A C 1
ATOM 4066 O O . ASP A 1 531 ? 8.599 7.973 121.301 1.00 80.12 531 ASP A O 1
ATOM 4070 N N . ILE A 1 532 ? 7.910 8.585 119.260 1.00 80.25 532 ILE A N 1
ATOM 4071 C CA . ILE A 1 532 ? 8.696 9.836 119.226 1.00 80.25 532 ILE A CA 1
ATOM 4072 C C . ILE A 1 532 ? 7.811 11.056 119.475 1.00 80.25 532 ILE A C 1
ATOM 4074 O O . ILE A 1 532 ? 8.180 11.959 120.227 1.00 80.25 532 ILE A O 1
ATOM 4078 N N . CYS A 1 533 ? 6.649 11.099 118.831 1.00 79.62 533 CYS A N 1
ATOM 4079 C CA . CYS A 1 533 ? 5.769 12.263 118.828 1.00 79.62 533 CYS A CA 1
ATOM 4080 C C . CYS A 1 533 ? 4.609 12.178 119.829 1.00 79.62 533 CYS A C 1
ATOM 4082 O O . CYS A 1 533 ? 3.806 13.114 119.881 1.00 79.62 533 CYS A O 1
ATOM 4084 N N . GLY A 1 534 ? 4.522 11.098 120.614 1.00 73.44 534 GLY A N 1
ATOM 4085 C CA . GLY A 1 534 ? 3.576 10.946 121.722 1.00 73.44 534 GLY A CA 1
ATOM 4086 C C . GLY A 1 534 ? 2.117 11.171 121.324 1.00 73.44 534 GLY A C 1
ATOM 4087 O O . GLY A 1 534 ? 1.387 11.851 122.043 1.00 73.44 534 GLY A O 1
ATOM 4088 N N . GLY A 1 535 ? 1.710 10.682 120.150 1.00 75.19 535 GLY A N 1
ATOM 4089 C CA . GLY A 1 535 ? 0.341 10.814 119.652 1.00 75.19 535 GLY A CA 1
ATOM 4090 C C . GLY A 1 535 ? 0.033 12.116 118.896 1.00 75.19 535 GLY A C 1
ATOM 4091 O O . GLY A 1 535 ? -1.134 12.432 118.655 1.00 75.1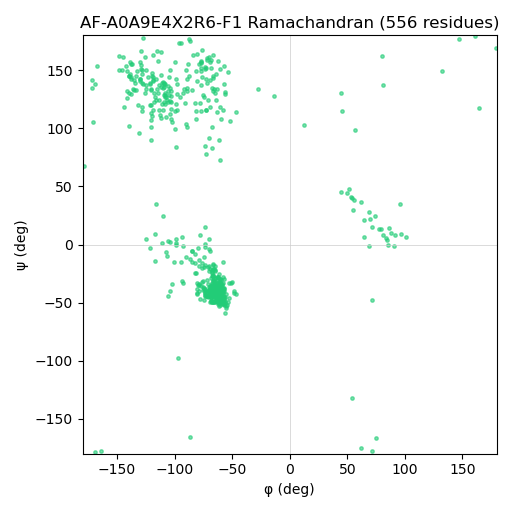9 535 GLY A O 1
ATOM 4092 N N . SER A 1 536 ? 1.041 12.894 118.478 1.00 77.19 536 SER A N 1
ATOM 4093 C CA . SER A 1 536 ? 0.839 14.141 117.720 1.00 77.19 536 SER A CA 1
ATOM 4094 C C . SER A 1 536 ? 1.217 14.039 116.234 1.00 77.19 536 SER A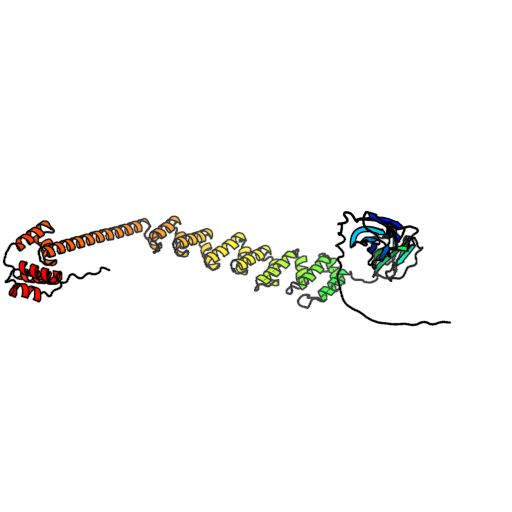 C 1
ATOM 4096 O O . SER A 1 536 ? 2.393 14.049 115.862 1.00 77.19 536 SER A O 1
ATOM 4098 N N . TRP A 1 537 ? 0.218 14.059 115.342 1.00 73.19 537 TRP A N 1
ATOM 4099 C CA . TRP A 1 537 ? 0.423 13.991 113.883 1.00 73.19 537 TRP A CA 1
ATOM 4100 C C . TRP A 1 537 ? 1.134 15.221 113.303 1.00 73.19 537 TRP A C 1
ATOM 4102 O O . TRP A 1 537 ? 1.799 15.138 112.268 1.00 73.19 537 TRP A O 1
ATOM 4112 N N . SER A 1 538 ? 1.016 16.382 113.952 1.00 75.19 538 SER A N 1
ATOM 4113 C CA . SER A 1 538 ? 1.716 17.599 113.528 1.00 75.19 538 SER A CA 1
ATOM 4114 C C . SER A 1 538 ? 3.225 17.506 113.783 1.00 75.19 538 SER A C 1
ATOM 4116 O O . SER A 1 538 ? 4.005 17.976 112.952 1.00 75.19 538 SER A O 1
ATOM 4118 N N . CYS A 1 539 ? 3.634 16.831 114.864 1.00 77.19 539 CYS A N 1
ATOM 4119 C CA . CYS A 1 539 ? 5.030 16.492 115.142 1.00 77.19 539 CYS A CA 1
ATOM 4120 C C . CYS A 1 539 ? 5.584 15.511 114.097 1.00 77.19 539 CYS A C 1
ATOM 4122 O O . CYS A 1 539 ? 6.627 15.786 113.504 1.00 77.19 539 CYS A O 1
ATOM 4124 N N . VAL A 1 540 ? 4.841 14.445 113.773 1.00 79.56 540 VAL A N 1
ATOM 4125 C CA . VAL A 1 540 ? 5.257 13.442 112.772 1.00 79.56 540 VAL A CA 1
ATOM 4126 C C . VAL A 1 540 ? 5.491 14.081 111.402 1.00 79.56 540 VAL A C 1
ATOM 4128 O O . VAL A 1 540 ? 6.525 13.863 110.774 1.00 79.56 540 VAL A O 1
ATOM 4131 N N . ARG A 1 541 ? 4.580 14.958 110.955 1.00 80.56 541 ARG A N 1
ATOM 4132 C CA . ARG A 1 541 ? 4.750 15.712 109.699 1.00 80.56 541 ARG A CA 1
ATOM 4133 C C . ARG A 1 541 ? 5.963 16.637 109.727 1.00 80.56 541 ARG A C 1
ATOM 4135 O O . ARG A 1 541 ? 6.607 16.826 108.697 1.00 80.56 541 ARG A O 1
ATOM 4142 N N . ALA A 1 542 ? 6.268 17.246 110.871 1.00 78.81 542 ALA A N 1
ATOM 4143 C CA . ALA A 1 542 ? 7.430 18.117 111.004 1.00 78.81 542 ALA A CA 1
ATOM 4144 C C . ALA A 1 542 ? 8.746 17.328 110.931 1.00 78.81 542 ALA A C 1
ATOM 4146 O O . ALA A 1 542 ? 9.669 17.784 110.253 1.00 78.81 542 ALA A O 1
ATOM 4147 N N . ASP A 1 543 ? 8.808 16.148 111.554 1.00 81.25 543 ASP A N 1
ATOM 4148 C CA . ASP A 1 543 ? 9.980 15.268 111.516 1.00 81.25 543 ASP A CA 1
ATOM 4149 C C . ASP A 1 543 ? 10.218 14.689 110.114 1.00 81.25 543 ASP A C 1
ATOM 4151 O O . ASP A 1 543 ? 11.305 14.852 109.554 1.00 81.25 543 ASP A O 1
ATOM 4155 N N . LEU A 1 544 ? 9.177 14.126 109.485 1.00 82.12 544 LEU A N 1
ATOM 4156 C CA . LEU A 1 544 ? 9.255 13.590 108.121 1.00 82.12 544 LEU A CA 1
ATOM 4157 C C . LEU A 1 544 ? 9.661 14.664 107.107 1.00 82.12 544 LEU A C 1
ATOM 4159 O O . LEU A 1 544 ? 10.514 14.422 106.256 1.00 82.12 544 LEU A O 1
ATOM 4163 N N . ARG A 1 545 ? 9.137 15.888 107.246 1.00 80.81 545 ARG A N 1
ATOM 4164 C CA . ARG A 1 545 ? 9.524 17.031 106.407 1.00 80.81 545 ARG A CA 1
ATOM 4165 C C . ARG A 1 545 ? 10.975 17.474 106.632 1.00 80.81 545 ARG A C 1
ATOM 4167 O O . ARG A 1 545 ? 11.638 17.876 105.678 1.00 80.81 545 ARG A O 1
ATOM 4174 N N . ASN A 1 546 ? 11.487 17.406 107.864 1.00 76.56 546 ASN A N 1
ATOM 4175 C CA . ASN A 1 546 ? 12.897 17.695 108.156 1.00 76.56 546 ASN A CA 1
ATOM 4176 C C . ASN A 1 546 ? 13.832 16.615 107.589 1.00 76.56 546 ASN A C 1
ATOM 4178 O O . ASN A 1 546 ? 14.906 16.944 107.080 1.00 76.56 546 ASN A O 1
ATOM 4182 N N . LYS A 1 547 ? 13.421 15.342 107.629 1.00 70.75 547 LYS A N 1
ATOM 4183 C CA . LYS A 1 547 ? 14.160 14.214 107.040 1.00 70.75 547 LYS A CA 1
ATOM 4184 C C . LYS A 1 547 ? 14.160 14.266 105.512 1.00 70.75 547 LYS A C 1
ATOM 4186 O O . LYS A 1 547 ? 15.227 14.165 104.909 1.00 70.75 547 LYS A O 1
ATOM 4191 N N . SER A 1 548 ? 13.018 14.549 104.884 1.00 65.00 548 SER A N 1
ATOM 4192 C CA . SER A 1 548 ? 12.929 14.738 103.429 1.00 65.00 548 SER A CA 1
ATOM 4193 C C . SER A 1 548 ? 13.655 16.007 102.950 1.00 65.00 548 SER A C 1
ATOM 4195 O O . SER A 1 548 ? 14.084 16.083 101.802 1.00 65.00 548 SER A O 1
ATOM 4197 N N . GLY A 1 549 ? 13.838 17.003 103.826 1.00 56.72 549 GLY A N 1
ATOM 4198 C CA . GLY A 1 549 ? 14.550 18.256 103.543 1.00 56.72 549 GLY A CA 1
ATOM 4199 C C . GLY A 1 549 ? 16.086 18.178 103.565 1.00 56.72 549 GLY A C 1
ATOM 4200 O O . GLY A 1 549 ? 16.733 19.097 103.065 1.00 56.72 549 GLY A O 1
ATOM 4201 N N . ARG A 1 550 ? 16.697 17.104 104.094 1.00 50.62 550 ARG A N 1
ATOM 4202 C CA . ARG A 1 550 ? 18.169 16.914 104.119 1.00 50.62 550 ARG A CA 1
ATOM 4203 C C . ARG A 1 550 ? 18.739 16.131 102.922 1.00 50.62 550 ARG A C 1
ATOM 4205 O O . ARG A 1 550 ? 19.955 16.016 102.813 1.00 50.62 550 ARG A O 1
ATOM 4212 N N . GLY A 1 551 ? 17.893 15.670 101.997 1.00 44.72 551 GLY A N 1
ATOM 4213 C CA . GLY A 1 551 ? 18.268 14.919 100.786 1.00 44.72 551 GLY A CA 1
ATOM 4214 C C . GLY A 1 551 ? 17.935 15.635 99.471 1.00 44.72 551 GLY A C 1
ATOM 4215 O O . GLY A 1 551 ? 17.541 14.994 98.503 1.00 44.72 551 GLY A O 1
ATOM 4216 N N . GLY A 1 552 ? 18.036 16.967 99.429 1.00 45.44 552 GLY A N 1
ATOM 4217 C CA . GLY A 1 552 ? 17.736 17.774 98.240 1.00 45.44 552 GLY A CA 1
ATOM 4218 C C . GLY A 1 552 ? 18.796 17.665 97.138 1.00 45.44 552 GLY A C 1
ATOM 4219 O O . GLY A 1 552 ? 19.594 18.582 96.956 1.00 45.44 552 GLY A O 1
ATOM 4220 N N . GLY A 1 553 ? 18.783 16.568 96.378 1.00 33.53 553 GLY A N 1
ATOM 4221 C CA . GLY A 1 553 ? 19.577 16.373 95.164 1.00 33.53 553 GLY A CA 1
ATOM 4222 C C . GLY A 1 553 ? 18.693 16.106 93.942 1.00 33.53 553 GLY A C 1
ATOM 4223 O O . GLY A 1 553 ? 18.211 14.997 93.766 1.00 33.53 553 GLY A O 1
ATOM 4224 N N . LYS A 1 554 ? 18.498 17.146 93.114 1.00 34.59 554 LYS A N 1
ATOM 4225 C CA . LYS A 1 554 ? 18.134 17.140 91.672 1.00 34.59 554 LYS A CA 1
ATOM 4226 C C . LYS A 1 554 ? 18.278 15.761 90.992 1.00 34.59 554 LYS A C 1
ATOM 4228 O O . LYS A 1 554 ? 19.376 15.220 91.021 1.00 34.59 554 LYS A O 1
ATOM 4233 N N . LYS A 1 555 ? 17.280 15.208 90.283 1.00 33.47 555 LYS A N 1
ATOM 4234 C CA . LYS A 1 555 ? 16.814 15.478 88.882 1.00 33.47 555 LYS A CA 1
ATOM 4235 C C . LYS A 1 555 ? 16.294 14.115 88.319 1.00 33.47 555 LYS A C 1
ATOM 4237 O O . LYS A 1 555 ? 16.601 13.113 88.956 1.00 33.47 555 LYS A O 1
ATOM 4242 N N . PRO A 1 556 ? 15.737 13.996 87.091 1.00 40.94 556 PRO A N 1
ATOM 4243 C CA . PRO A 1 556 ? 15.010 14.936 86.230 1.00 40.94 556 PRO A CA 1
ATOM 4244 C C . PRO A 1 556 ? 13.644 14.370 85.754 1.00 40.94 556 PRO A C 1
ATOM 4246 O O . PRO A 1 556 ? 13.274 13.244 86.060 1.00 40.94 556 PRO A O 1
ATOM 4249 N N . LYS A 1 557 ? 12.910 15.205 85.009 1.00 39.06 557 LYS A N 1
ATOM 4250 C CA . LYS A 1 557 ? 11.739 14.850 84.197 1.00 39.06 557 LYS A CA 1
ATOM 4251 C C . LYS A 1 557 ? 12.173 14.084 82.943 1.00 39.06 557 LYS A C 1
ATOM 4253 O O . LYS A 1 557 ? 13.159 14.515 82.342 1.00 39.06 557 LYS A O 1
ATOM 4258 N N . ASP A 1 558 ? 11.379 13.092 82.553 1.00 38.97 558 ASP A N 1
ATOM 4259 C CA . ASP A 1 558 ? 11.126 12.740 81.149 1.00 38.97 558 ASP A CA 1
ATOM 4260 C C . ASP A 1 558 ? 9.736 13.260 80.760 1.00 38.97 558 ASP A C 1
ATOM 4262 O O . ASP A 1 558 ? 8.826 13.188 81.627 1.00 38.97 558 ASP A O 1
#

Sequence (558 aa):
FEMLTHRLIAGVLTIMLVLAPASAAAQDGFSLRVETSVSCDKATLTATAEGGTGPYNLSWGFGDEDIPLQTDIDGFPVTVDHMYPASGEYVWTLSSTDSANATAEVTGTIVIDGPVVTLTSEPFPPMVVLENGQATVNFSTEVSGGIGPYAFTWDLDGDGSADPADGSGAASFTYTAARKYQASVQVTDDCGLMGSDTLPIVVIDPDEEACHPMAQRIADGVSMLFPSQAEQLYTCEDIFDMVRGGLTGSQLGFGRLWHAYKLAQIIEDLTWEEIRDWKLDGNGWGGLTQLNRFAELLGEHGIRELVGLVISGDATIGEIRHSVRSVLRYEADFDDALARLGDGMSPGELGRFYRTAQDLELDPDQLDTYLAEGVSLQELTHAARLAERSDSDWIQVAEAHTAGYSWGEIGKAQRLADGGDWMSVLDTGIRGTREQVRDEERTDREEDRSNRGQERLERTADQLAARYDVSDQEVLDLYHGTCAQDWGCVRKELRSQSHSEDNPDHGQNTAARLAKQYGVSESEVQSLYDDICGGSWSCVRADLRNKSGRGGGKKPKD

Secondary structure (DSSP, 8-state):
---------------------------TT-EEEEEEEEETTEEEEEEEEES--SSEEEEEE-SSSPPPEEEEESSS-EEEEEE-SSSEEEEEEEEEEETT--EEEEEEEEEE---EEEEEEESSS-EEE-BTTBEEEEEEEEEESS-SSPEEEEESSSSSS-B---SSSEEEEEE-S-SEEEEEEEEE-TTS-EEEEEEEEEEE-SSS----HHHHHHHHHHHTS-TTT-SS---HHHHHHHHHTTTTSS---HHHHHHHHHHHTT-TTS-HHHHHHHHHTT--HHHHHHHHHHHHHHSSS-HHHHHHHHHHTS--HHHHHHHHHHHHHH---HHHHHHHHHTT--HHHHHHHHHHHHHTT--HHHHHHHHHTT--HHHHHHHHHHHHTTT--HHHHHHHHHTT--HHHHHHHHHHHTTS-HHHHHHH-HHHHHHHHHHHHHHHHHHHHHHHHHHHHHHHHHHHHHHHT--HHHHHHHHHTTTTT-HHHHHHHHHHHTTSS--THHHHHHHHHHHHHHT--HHHHHHIIIIISTT-HHHHHHHHHHHHTT--------

Foldseek 3Di:
DDDDDDDDDDDDDDDDDDDDPPPPPPFDAWEKDWDWDDDAQKIKIWMATDDAADFKWKWKDFQQPDDTDIDTDGHDTDMDMDGHPAFDKGKMKMWMAHPSRDIYIDIDIDGRKFKAKDKDKPPPVAEFEDDVQKDKIKMAMDIDTAADDKFKFKDAQAPPDTDDDPRDRIDMDMHRDFDKGKIKMWIAHPSRHIYMDIHIHGYHYPPPPDQDVLLQVLLVLLQPDPCQAAVDRDDSVNSVCCQVCNVPVDHDDSVQLVVLSVVSVVQVNYYSVLSSVCVVLVHDPVLLVLLCVLQVLVVVDHSVNVSVCCVVVVDDSVQQVLLSVCCVPLVDDSVVSSVCVSVPQDSVNSVLLSVLCSVLVHDSVVSVVLVVLVQDSVNLVVLVVLCVVLVHDSVVSSVVVSVPDDPVQQSLLSVLCSNHDSVVCVVCDVVNSVVVVVVVVVVVVVVVVVVVVVVVLLVLLVVLCVVLVHDSVVLVCCCVPVVVNDPVSSNVVSVVVSPPPDDPVVLQSLLVVLCVVLVHDSVVLVCCCVPPVPNDSVSSVVVSCVVSVVPPDDDDDD

pLDDT: mean 83.97, std 15.52, range [29.33, 98.0]

Solvent-accessible surface area (backbone atoms only — not comparable to full-atom values): 31498 Å² total; per-residue (Å²): 134,83,87,87,87,88,80,90,84,88,86,91,83,90,81,92,78,88,78,77,82,77,72,79,69,80,74,82,60,47,42,62,48,73,50,77,49,74,56,66,48,35,38,40,41,37,40,38,64,46,65,74,47,64,46,31,46,32,41,37,34,66,49,78,86,62,81,60,51,73,47,79,41,72,67,73,68,46,76,50,78,49,75,51,97,61,56,47,79,24,58,26,38,40,40,38,33,27,67,83,70,51,66,34,69,43,72,52,78,47,72,31,68,28,28,45,47,45,69,47,50,49,60,73,78,43,68,46,59,38,58,96,58,34,33,73,40,39,37,41,52,50,79,45,70,39,46,76,67,67,45,48,47,37,20,67,69,50,82,84,54,78,48,91,61,89,50,51,62,50,45,71,50,74,46,67,67,62,43,78,32,44,22,34,42,40,36,31,26,67,65,68,30,64,19,60,31,73,45,74,34,40,37,39,47,82,84,53,93,70,63,55,71,67,25,38,55,44,16,55,53,46,52,67,40,56,76,68,24,22,92,64,79,45,48,30,66,56,44,46,29,30,36,73,16,74,75,67,76,50,67,46,53,67,73,57,56,47,47,23,46,60,44,23,77,70,42,65,87,36,28,30,62,60,50,43,47,47,46,72,77,67,50,57,72,72,54,54,58,47,43,45,55,47,18,70,70,59,68,82,49,48,46,64,57,59,51,47,32,44,74,74,63,74,37,51,74,68,49,53,54,49,16,53,51,40,26,78,73,57,73,40,60,52,66,62,44,39,51,45,41,68,76,65,48,50,72,72,52,51,62,47,51,48,48,52,23,59,78,67,74,42,56,68,70,60,50,49,50,46,45,74,75,68,47,48,73,69,54,52,55,49,22,39,61,53,15,64,77,54,78,46,63,31,65,61,48,44,52,43,40,74,74,66,47,50,74,71,54,52,59,48,22,42,66,71,34,71,75,50,73,26,64,60,28,58,75,63,27,67,67,52,49,54,48,50,54,50,50,51,56,47,50,52,54,51,51,54,50,50,51,57,48,51,56,51,50,50,55,51,24,45,57,47,12,72,72,71,78,51,53,46,66,58,44,46,50,34,23,69,51,87,30,71,69,33,70,69,49,36,55,49,53,54,52,58,61,75,66,58,94,81,58,84,62,61,57,56,57,51,22,46,52,51,8,66,74,72,74,48,55,42,68,57,44,43,48,36,21,59,76,73,35,72,73,31,68,70,51,35,54,52,51,54,52,53,60,62,61,75,65,84,70,91,83,83,88,131

Radius of gyration: 61.34 Å; Cα contacts (8 Å, |Δi|>4): 765; chains: 1; bounding box: 139×70×173 Å

Nearest PDB structures (foldseek):
  7uww-assembly2_B  TM=7.914E-01  e=8.291E-03  Ruminococcus bromii L2-63
  7uwv-assembly1_A  TM=7.980E-01  e=1.303E-02  Ruminococcus bromii L2-63
  7uww-assembly1_A  TM=4.237E-01  e=2.360E-03  Ruminococcus bromii L2-63
  9avk-assembly1_A  TM=5.965E-01  e=2.154E-02  Limosilactobacillus reuteri
  5f7s-assembly1_A  TM=2.623E-01  e=1.762E-02  Trueperella pyogenes